Protein 1ZCA (pdb70)

Sequence (635 aa):
RLVKILLLGAGESGKSTFLKQMRIIHGREFDQKALLEFRDTIFDNILKGSRVLVDARDKLGIPWQHSENEKHGMFLMAFENKAGLPVEPATFQLYVPALSALWRDSGIREAFSRRSEFQLGESVKYFLDNLDRIGQLNYFPSKQDILLARKATKGIVEHDFVIKKIPFKMVDVGGQRSQRQKWFQCFDGITSILFMVSSSEYDQVLMEDRRTNRLVESMNIFETIVNNKLFFNVSIILFLNKMDLLVEKVKSVSIKKHFPDFKGDPHRLEDVQRYLVQCFDRKRRNRSKPLFHHFTTAIDTENIRFVFHAVKDTILQERLVKILLLGAGESGKSTFLKQMRIIHGREFDQKALLEFRDTIFDNILKGSRVLVDARDKLGIPWQHSENEKHGMFLMAFENKAGLPVEPATFQLYVPALSALWRDSGIREAFSRRSEFQLGESVKYFLDNLDRIGQLNYFPSKQDILLARKATKGIVEHDFVIKKIPFKMVDVGGQRSQRQKWFQCFDGITSILFMVSSSEYDQVLMEDRRTNRLVESMNIFETIVNNKLFFNVSIILFLNKMDLLVEKVKSVSIKKHFPDFKGDPHRLEDVQRYLVQCFDRKRRNRSKPLFHHFTTAIDTENIRFVFHAVKDTILQ

B-factor: mean 39.92, std 7.53, range [13.68, 60.06]

Organism: Mus musculus (NCBI:txid10090)

Nearest PDB structures (foldseek):
  1zca-assembly2_B  TM=1.003E+00  e=4.578E-61  Mus musculus
  5do9-assembly1_A  TM=9.524E-01  e=6.525E-34  Mus musculus
  1fqj-assembly1_A  TM=9.506E-01  e=3.974E-33  Bos taurus
  6m8h-assembly1_A  TM=9.541E-01  e=1.008E-32  Rattus norvegicus
  6ne6-assembly1_A  TM=8.828E-01  e=5.418E-27  Naegleria fowleri

Structure (mmCIF, N/CA/C/O backbone):
data_1ZCA
#
_entry.id   1ZCA
#
_cell.length_a   57.501
_cell.length_b   85.230
_cell.length_c   82.885
_cell.angle_alpha   90.00
_cell.angle_beta   106.09
_cell.angle_gamma   90.00
#
_symmetry.space_group_name_H-M   'P 1 21 1'
#
loop_
_entity.id
_entity.type
_entity.pdbx_description
1 polymer 'G alpha i/12'
2 non-polymer 'MAGNESIUM ION'
3 non-polymer 'TETRAFLUOROALUMINATE ION'
4 non-polymer "GUANOSINE-5'-DIPHOSPHATE"
5 water water
#
loop_
_atom_site.group_PDB
_atom_site.id
_atom_site.type_symbol
_atom_site.label_atom_id
_atom_site.label_alt_id
_atom_site.label_comp_id
_atom_site.label_asym_id
_atom_site.label_entity_id
_atom_site.label_seq_id
_atom_site.pdbx_PDB_ins_code
_atom_site.Cartn_x
_atom_site.Cartn_y
_atom_site.Cartn_z
_atom_site.occupancy
_atom_site.B_iso_or_equiv
_atom_site.auth_seq_id
_atom_site.auth_comp_id
_atom_site.auth_asym_id
_atom_site.auth_atom_id
_atom_site.pdbx_PDB_model_num
ATOM 1 N N . ARG A 1 34 ? 22.885 19.629 31.687 1.00 48.62 54 ARG A N 1
ATOM 2 C CA . ARG A 1 34 ? 21.636 20.437 31.549 1.00 48.44 54 ARG A CA 1
ATOM 3 C C . ARG A 1 34 ? 20.419 19.527 31.328 1.00 47.84 54 ARG A C 1
ATOM 4 O O . ARG A 1 34 ? 20.083 19.164 30.196 1.00 47.81 54 ARG A O 1
ATOM 12 N N . LEU A 1 35 ? 19.776 19.163 32.436 1.00 46.81 55 LEU A N 1
ATOM 13 C CA . LEU A 1 35 ? 18.615 18.275 32.434 1.00 45.87 55 LEU A CA 1
ATOM 14 C C . LEU A 1 35 ? 17.314 19.055 32.201 1.00 44.66 55 LEU A C 1
ATOM 15 O O . LEU A 1 35 ? 16.920 19.889 33.017 1.00 44.08 55 LEU A O 1
ATOM 20 N N . VAL A 1 36 ? 16.660 18.773 31.077 1.00 43.57 56 VAL A N 1
ATOM 21 C CA . VAL A 1 36 ? 15.420 19.445 30.703 1.00 42.97 56 VAL A CA 1
ATOM 22 C C . VAL A 1 36 ? 14.248 18.975 31.562 1.00 41.97 56 VAL A C 1
ATOM 23 O O . VAL A 1 36 ? 13.915 17.789 31.574 1.00 41.81 56 VAL A O 1
ATOM 27 N N . LYS A 1 37 ? 13.625 19.919 32.264 1.00 40.81 57 LYS A N 1
ATOM 28 C CA . LYS A 1 37 ? 12.474 19.644 33.119 1.00 39.86 57 LYS A CA 1
ATOM 29 C C . LYS A 1 37 ? 11.182 20.083 32.418 1.00 38.49 57 LYS A C 1
ATOM 30 O O . LYS A 1 37 ? 10.986 21.270 32.157 1.00 38.33 57 LYS A O 1
ATOM 36 N N . ILE A 1 38 ? 10.315 19.119 32.110 1.00 36.93 58 ILE A N 1
ATOM 37 C CA . ILE A 1 38 ? 9.037 19.382 31.448 1.00 36.29 58 ILE A CA 1
ATOM 38 C C . ILE A 1 38 ? 7.886 19.200 32.426 1.00 35.01 58 ILE A C 1
ATOM 39 O O . ILE A 1 38 ? 7.898 18.285 33.238 1.00 34.62 58 ILE A O 1
ATOM 44 N N . LEU A 1 39 ? 6.880 20.062 32.326 1.00 34.37 59 LEU A N 1
ATOM 45 C CA . LEU A 1 39 ? 5.718 20.003 33.208 1.00 34.16 59 LEU A CA 1
ATOM 46 C C . LEU A 1 39 ? 4.433 19.714 32.420 1.00 33.39 59 LEU A C 1
ATOM 47 O O . LEU A 1 39 ? 4.118 20.414 31.463 1.00 33.21 59 LEU A O 1
ATOM 52 N N . LEU A 1 40 ? 3.704 18.679 32.830 1.00 32.86 60 LEU A N 1
ATOM 53 C CA . LEU A 1 40 ? 2.468 18.272 32.159 1.00 33.13 60 LEU A CA 1
ATOM 54 C C . LEU A 1 40 ? 1.255 18.870 32.862 1.00 32.54 60 LEU A C 1
ATOM 55 O O . LEU A 1 40 ? 0.935 18.463 33.981 1.00 32.53 60 LEU A O 1
ATOM 60 N N . LEU A 1 41 ? 0.578 19.813 32.202 1.00 31.72 61 LEU A N 1
ATOM 61 C CA . LEU A 1 41 ? -0.557 20.525 32.801 1.00 31.38 61 LEU A CA 1
ATOM 62 C C . LEU A 1 41 ? -1.821 20.397 31.957 1.00 30.98 61 LEU A C 1
ATOM 63 O O . LEU A 1 41 ? -1.769 20.002 30.790 1.00 30.52 61 LEU A O 1
ATOM 68 N N . GLY A 1 42 ? -2.956 20.734 32.565 1.00 30.98 62 GLY A N 1
ATOM 69 C CA . GLY A 1 42 ? -4.256 20.650 31.899 1.00 31.30 62 GLY A CA 1
ATOM 70 C C . GLY A 1 42 ? -5.367 20.224 32.840 1.00 31.36 62 GLY A C 1
ATOM 71 O O . GLY A 1 42 ? -5.110 19.748 33.949 1.00 31.09 62 GLY A O 1
ATOM 72 N N . ALA A 1 43 ? -6.606 20.387 32.379 1.00 31.73 63 ALA A N 1
ATOM 73 C CA . ALA A 1 43 ? -7.802 20.081 33.173 1.00 31.91 63 ALA A CA 1
ATOM 74 C C . ALA A 1 43 ? -7.970 18.581 33.414 1.00 32.43 63 ALA A C 1
ATOM 75 O O . ALA A 1 43 ? -7.336 17.760 32.743 1.00 32.57 63 ALA A O 1
ATOM 77 N N . GLY A 1 44 ? -8.834 18.231 34.366 1.00 32.76 64 GLY A N 1
ATOM 78 C CA . GLY A 1 44 ? -9.066 16.833 34.729 1.00 32.95 64 GLY A CA 1
ATOM 79 C C . GLY A 1 44 ? -9.512 15.995 33.544 1.00 33.52 64 GLY A C 1
ATOM 80 O O . GLY A 1 44 ? -10.305 16.458 32.721 1.00 34.02 64 GLY A O 1
ATOM 81 N N . GLU A 1 45 ? -8.999 14.767 33.455 1.00 33.69 65 GLU A N 1
ATOM 82 C CA . GLU A 1 45 ? -9.341 13.833 32.370 1.00 33.78 65 GLU A CA 1
ATOM 83 C C . GLU A 1 45 ? -9.019 14.429 30.998 1.00 33.47 65 GLU A C 1
ATOM 84 O O . GLU A 1 45 ? -9.887 14.553 30.135 1.00 33.26 65 GLU A O 1
ATOM 90 N N . SER A 1 46 ? -7.757 14.818 30.830 1.00 33.43 66 SER A N 1
ATOM 91 C CA . SER A 1 46 ? -7.242 15.368 29.567 1.00 32.78 66 SER A CA 1
ATOM 92 C C . SER A 1 46 ? -6.153 14.491 28.926 1.00 32.26 66 SER A C 1
ATOM 93 O O . SER A 1 46 ? -5.836 14.667 27.747 1.00 32.38 66 SER A O 1
ATOM 96 N N . GLY A 1 47 ? -5.587 13.558 29.693 1.00 31.40 67 GLY A N 1
ATOM 97 C CA . GLY A 1 47 ? -4.617 12.598 29.169 1.00 30.68 67 GLY A CA 1
ATOM 98 C C . GLY A 1 47 ? -3.190 12.811 29.634 1.00 30.33 67 GLY A C 1
ATOM 99 O O . GLY A 1 47 ? -2.264 12.241 29.058 1.00 31.15 67 GLY A O 1
ATOM 100 N N . LYS A 1 48 ? -2.999 13.618 30.675 1.00 29.35 68 LYS A N 1
ATOM 101 C CA . LYS A 1 48 ? -1.659 13.868 31.225 1.00 27.81 68 LYS A CA 1
ATOM 102 C C . LYS A 1 48 ? -0.954 12.561 31.562 1.00 26.66 68 LYS A C 1
ATOM 103 O O . LYS A 1 48 ? 0.106 12.271 31.022 1.00 26.67 68 LYS A O 1
ATOM 109 N N . SER A 1 49 ? -1.559 11.770 32.441 1.00 25.84 69 SER A N 1
ATOM 110 C CA . SER A 1 49 ? -0.982 10.489 32.855 1.00 25.75 69 SER A CA 1
ATOM 111 C C . SER A 1 49 ? -0.799 9.551 31.674 1.00 25.33 69 SER A C 1
ATOM 112 O O . SER A 1 49 ? 0.200 8.845 31.587 1.00 24.73 69 SER A O 1
ATOM 115 N N . THR A 1 50 ? -1.783 9.552 30.776 1.00 25.53 70 THR A N 1
ATOM 116 C CA . THR A 1 50 ? -1.777 8.699 29.591 1.00 25.46 70 THR A CA 1
ATOM 117 C C . THR A 1 50 ? -0.546 8.995 28.754 1.00 25.15 70 THR A C 1
ATOM 118 O O . THR A 1 50 ? 0.126 8.081 28.301 1.00 25.27 70 THR A O 1
ATOM 122 N N . PHE A 1 51 ? -0.252 10.275 28.564 1.00 25.68 71 PHE A N 1
ATOM 123 C CA . PHE A 1 51 ? 0.967 10.692 27.872 1.00 26.76 71 PHE A CA 1
ATOM 124 C C . PHE A 1 51 ? 2.210 10.132 28.582 1.00 27.42 71 PHE A C 1
ATOM 125 O O . PHE A 1 51 ? 3.040 9.452 27.975 1.00 26.94 71 PHE A O 1
ATOM 133 N N . LEU A 1 52 ? 2.302 10.411 29.878 1.00 28.51 72 LEU A N 1
ATOM 134 C CA . LEU A 1 52 ? 3.414 9.966 30.717 1.00 28.79 72 LEU A CA 1
ATOM 135 C C . LEU A 1 52 ? 3.654 8.470 30.639 1.00 28.84 72 LEU A C 1
ATOM 136 O O . LEU A 1 52 ? 4.788 8.021 30.796 1.00 28.85 72 LEU A O 1
ATOM 141 N N . LYS A 1 53 ? 2.587 7.704 30.429 1.00 29.22 73 LYS A N 1
ATOM 142 C CA . LYS A 1 53 ? 2.715 6.272 30.190 1.00 30.05 73 LYS A CA 1
ATOM 143 C C . LYS A 1 53 ? 3.406 6.040 28.853 1.00 30.53 73 LYS A C 1
ATOM 144 O O . LYS A 1 53 ? 4.339 5.242 28.767 1.00 30.90 73 LYS A O 1
ATOM 150 N N . GLN A 1 54 ? 2.960 6.745 27.814 1.00 30.81 74 GLN A N 1
ATOM 151 C CA . GLN A 1 54 ? 3.539 6.571 26.482 1.00 31.32 74 GLN A CA 1
ATOM 152 C C . GLN A 1 54 ? 5.032 6.848 26.487 1.00 32.04 74 GLN A C 1
ATOM 153 O O . GLN A 1 54 ? 5.763 6.303 25.668 1.00 31.94 74 GLN A O 1
ATOM 159 N N . MET A 1 55 ? 5.477 7.690 27.416 1.00 33.37 75 MET A N 1
ATOM 160 C CA . MET A 1 55 ? 6.894 8.005 27.567 1.00 34.37 75 MET A CA 1
ATOM 161 C C . MET A 1 55 ? 7.667 6.821 28.119 1.00 35.43 75 MET A C 1
ATOM 162 O O . MET A 1 55 ? 8.786 6.552 27.685 1.00 35.81 75 MET A O 1
ATOM 167 N N . ARG A 1 56 ? 7.076 6.125 29.083 1.00 36.40 76 ARG A N 1
ATOM 168 C CA . ARG A 1 56 ? 7.725 4.980 29.710 1.00 37.21 76 ARG A CA 1
ATOM 169 C C . ARG A 1 56 ? 7.815 3.814 28.734 1.00 37.84 76 ARG A C 1
ATOM 170 O O . ARG A 1 56 ? 8.875 3.215 28.561 1.00 37.85 76 ARG A O 1
ATOM 178 N N . ILE A 1 57 ? 6.689 3.503 28.102 1.00 38.66 77 ILE A N 1
ATOM 179 C CA . ILE A 1 57 ? 6.638 2.524 27.021 1.00 39.31 77 ILE A CA 1
ATOM 180 C C . ILE A 1 57 ? 7.756 2.767 26.020 1.00 39.95 77 ILE A C 1
ATOM 181 O O . ILE A 1 57 ? 8.495 1.852 25.682 1.00 40.19 77 ILE A O 1
ATOM 186 N N . ILE A 1 58 ? 7.876 4.007 25.562 1.00 40.79 78 ILE A N 1
ATOM 187 C CA . ILE A 1 58 ? 8.806 4.353 24.495 1.00 41.52 78 ILE A CA 1
ATOM 188 C C . ILE A 1 58 ? 10.251 4.522 24.994 1.00 42.80 78 ILE A C 1
ATOM 189 O O . ILE A 1 58 ? 11.173 3.927 24.433 1.00 43.24 78 ILE A O 1
ATOM 194 N N . HIS A 1 59 ? 10.448 5.320 26.042 1.00 43.68 79 HIS A N 1
ATOM 195 C CA . HIS A 1 59 ? 11.798 5.692 26.486 1.00 44.31 79 HIS A CA 1
ATOM 196 C C . HIS A 1 59 ? 12.232 5.157 27.865 1.00 45.10 79 HIS A C 1
ATOM 197 O O . HIS A 1 59 ? 13.425 5.161 28.175 1.00 44.92 79 HIS A O 1
ATOM 204 N N . GLY A 1 60 ? 11.282 4.707 28.683 1.00 45.89 80 GLY A N 1
ATOM 205 C CA . GLY A 1 60 ? 11.580 4.200 30.029 1.00 46.63 80 GLY A CA 1
ATOM 206 C C . GLY A 1 60 ? 11.618 2.685 30.083 1.00 47.44 80 GLY A C 1
ATOM 207 O O . GLY A 1 60 ? 11.384 2.019 29.075 1.00 47.61 80 GLY A O 1
ATOM 208 N N . ARG A 1 61 ? 11.912 2.133 31.259 1.00 48.45 81 ARG A N 1
ATOM 209 C CA . ARG A 1 61 ? 11.962 0.673 31.431 1.00 49.34 81 ARG A CA 1
ATOM 210 C C . ARG A 1 61 ? 10.553 0.114 31.657 1.00 49.93 81 ARG A C 1
ATOM 211 O O . ARG A 1 61 ? 9.731 0.734 32.340 1.00 50.22 81 ARG A O 1
ATOM 219 N N . GLU A 1 62 ? 10.279 -1.058 31.087 1.00 50.16 82 GLU A N 1
ATOM 220 C CA . GLU A 1 62 ? 8.924 -1.616 31.102 1.00 50.35 82 GLU A CA 1
ATOM 221 C C . GLU A 1 62 ? 8.514 -2.127 32.483 1.00 50.31 82 GLU A C 1
ATOM 222 O O . GLU A 1 62 ? 9.356 -2.326 33.360 1.00 50.22 82 GLU A O 1
ATOM 228 N N . PHE A 1 63 ? 7.208 -2.335 32.648 1.00 50.14 83 PHE A N 1
ATOM 229 C CA . PHE A 1 63 ? 6.582 -2.420 33.965 1.00 50.01 83 PHE A CA 1
ATOM 230 C C . PHE A 1 63 ? 6.756 -3.804 34.577 1.00 49.76 83 PHE A C 1
ATOM 231 O O . PHE A 1 63 ? 6.408 -4.808 33.953 1.00 49.31 83 PHE A O 1
ATOM 239 N N . ASP A 1 64 ? 7.284 -3.856 35.799 1.00 49.95 84 ASP A N 1
ATOM 240 C CA . ASP A 1 64 ? 7.440 -5.125 36.504 1.00 49.62 84 ASP A CA 1
ATOM 241 C C . ASP A 1 64 ? 6.098 -5.523 37.087 1.00 49.24 84 ASP A C 1
ATOM 242 O O . ASP A 1 64 ? 5.259 -4.657 37.343 1.00 49.53 84 ASP A O 1
ATOM 247 N N . GLN A 1 65 ? 5.907 -6.826 37.302 1.00 48.44 85 GLN A N 1
ATOM 248 C CA . GLN A 1 65 ? 4.620 -7.375 37.745 1.00 47.99 85 GLN A CA 1
ATOM 249 C C . GLN A 1 65 ? 3.884 -6.503 38.768 1.00 47.40 85 GLN A C 1
ATOM 250 O O . GLN A 1 65 ? 2.665 -6.345 38.673 1.00 47.32 85 GLN A O 1
ATOM 256 N N . LYS A 1 66 ? 4.614 -5.929 39.726 1.00 46.67 86 LYS A N 1
ATOM 257 C CA . LYS A 1 66 ? 4.000 -5.042 40.721 1.00 46.08 86 LYS A CA 1
ATOM 258 C C . LYS A 1 66 ? 3.095 -3.981 40.073 1.00 45.14 86 LYS A C 1
ATOM 259 O O . LYS A 1 66 ? 1.925 -3.860 40.427 1.00 44.69 86 LYS A O 1
ATOM 265 N N . ALA A 1 67 ? 3.646 -3.218 39.134 1.00 44.59 87 ALA A N 1
ATOM 266 C CA . ALA A 1 67 ? 2.877 -2.201 38.413 1.00 44.23 87 ALA A CA 1
ATOM 267 C C . ALA A 1 67 ? 1.809 -2.831 37.520 1.00 43.83 87 ALA A C 1
ATOM 268 O O . ALA A 1 67 ? 0.671 -2.359 37.466 1.00 43.84 87 ALA A O 1
ATOM 270 N N . LEU A 1 68 ? 2.181 -3.900 36.820 1.00 43.25 88 LEU A N 1
ATOM 271 C CA . LEU A 1 68 ? 1.260 -4.591 35.913 1.00 42.80 88 LEU A CA 1
ATOM 272 C C . LEU A 1 68 ? -0.037 -5.010 36.602 1.00 42.29 88 LEU A C 1
ATOM 273 O O . LEU A 1 68 ? -1.127 -4.794 36.069 1.00 42.12 88 LEU A O 1
ATOM 278 N N . LEU A 1 69 ? 0.093 -5.606 37.785 1.00 41.56 89 LEU A N 1
ATOM 279 C CA . LEU A 1 69 ? -1.063 -6.038 38.568 1.00 40.96 89 LEU A CA 1
ATOM 280 C C . LEU A 1 69 ? -1.883 -4.839 39.026 1.00 40.28 89 LEU A C 1
ATOM 281 O O . LEU A 1 69 ? -3.112 -4.894 39.056 1.00 40.05 89 LEU A O 1
ATOM 286 N N . GLU A 1 70 ? -1.200 -3.753 39.368 1.00 39.70 90 GLU A N 1
ATOM 287 C CA . GLU A 1 70 ? -1.875 -2.526 39.745 1.00 39.65 90 GLU A CA 1
ATOM 288 C C . GLU A 1 70 ? -2.729 -2.023 38.591 1.00 38.87 90 GLU A C 1
ATOM 289 O O . GLU A 1 70 ? -3.878 -1.630 38.792 1.00 39.08 90 GLU A O 1
ATOM 295 N N . PHE A 1 71 ? -2.183 -2.063 37.378 1.00 37.98 91 PHE A N 1
ATOM 296 C CA . PHE A 1 71 ? -2.950 -1.647 36.201 1.00 37.13 91 PHE A CA 1
ATOM 297 C C . PHE A 1 71 ? -4.190 -2.500 36.011 1.00 35.99 91 PHE A C 1
ATOM 298 O O . PHE A 1 71 ? -5.218 -1.996 35.571 1.00 35.64 91 PHE A O 1
ATOM 306 N N . ARG A 1 72 ? -4.091 -3.784 36.345 1.00 35.22 92 ARG A N 1
ATOM 307 C CA . ARG A 1 72 ? -5.213 -4.706 36.179 1.00 34.81 92 ARG A CA 1
ATOM 308 C C . ARG A 1 72 ? -6.344 -4.409 37.158 1.00 33.58 92 ARG A C 1
ATOM 309 O O . ARG A 1 72 ? -7.517 -4.408 36.775 1.00 32.50 92 ARG A O 1
ATOM 317 N N . ASP A 1 73 ? -5.975 -4.171 38.417 1.00 32.98 93 ASP A N 1
ATOM 318 C CA . ASP A 1 73 ? -6.925 -3.770 39.452 1.00 32.67 93 ASP A CA 1
ATOM 319 C C . ASP A 1 73 ? -7.719 -2.580 38.938 1.00 31.76 93 ASP A C 1
ATOM 320 O O . ASP A 1 73 ? -8.955 -2.565 38.969 1.00 31.31 93 ASP A O 1
ATOM 325 N N . THR A 1 74 ? -6.979 -1.592 38.450 1.00 30.94 94 THR A N 1
ATOM 326 C CA . THR A 1 74 ? -7.554 -0.417 37.830 1.00 30.47 94 THR A CA 1
ATOM 327 C C . THR A 1 74 ? -8.496 -0.797 36.693 1.00 29.93 94 THR A C 1
ATOM 328 O O . THR A 1 74 ? -9.628 -0.332 36.651 1.00 30.13 94 THR A O 1
ATOM 332 N N . ILE A 1 75 ? -8.038 -1.650 35.782 1.00 29.17 95 ILE A N 1
ATOM 333 C CA . ILE A 1 75 ? -8.861 -2.033 34.641 1.00 28.81 95 ILE A CA 1
ATOM 334 C C . ILE A 1 75 ? -10.134 -2.701 35.111 1.00 28.05 95 ILE A C 1
ATOM 335 O O . ILE A 1 75 ? -11.221 -2.332 34.684 1.00 27.21 95 ILE A O 1
ATOM 340 N N . PHE A 1 76 ? -9.997 -3.693 35.983 1.00 28.22 96 PHE A N 1
ATOM 341 C CA . PHE A 1 76 ? -11.166 -4.349 36.537 1.00 28.68 96 PHE A CA 1
ATOM 342 C C . PHE A 1 76 ? -12.078 -3.289 37.129 1.00 29.35 96 PHE A C 1
ATOM 343 O O . PHE A 1 76 ? -13.232 -3.159 36.725 1.00 30.03 96 PHE A O 1
ATOM 351 N N . ASP A 1 77 ? -11.549 -2.503 38.058 1.00 29.81 97 ASP A N 1
ATOM 352 C CA . ASP A 1 77 ? -12.330 -1.439 38.680 1.00 29.89 97 ASP A CA 1
ATOM 353 C C . ASP A 1 77 ? -13.003 -0.548 37.645 1.00 30.11 97 ASP A C 1
ATOM 354 O O . ASP A 1 77 ? -14.205 -0.305 37.729 1.00 30.46 97 ASP A O 1
ATOM 359 N N . ASN A 1 78 ? -12.219 -0.049 36.690 1.00 30.25 98 ASN A N 1
ATOM 360 C CA . ASN A 1 78 ? -12.743 0.781 35.593 1.00 30.23 98 ASN A CA 1
ATOM 361 C C . ASN A 1 78 ? -14.004 0.168 34.985 1.00 30.07 98 ASN A C 1
ATOM 362 O O . ASN A 1 78 ? -14.975 0.881 34.709 1.00 30.24 98 ASN A O 1
ATOM 367 N N . ILE A 1 79 ? -13.977 -1.151 34.787 1.00 29.42 99 ILE A N 1
ATOM 368 C CA . ILE A 1 79 ? -15.074 -1.854 34.143 1.00 29.44 99 ILE A CA 1
ATOM 369 C C . ILE A 1 79 ? -16.286 -1.958 35.063 1.00 29.49 99 ILE A C 1
ATOM 370 O O . ILE A 1 79 ? -17.419 -1.832 34.612 1.00 29.43 99 ILE A O 1
ATOM 375 N N . LEU A 1 80 ? -16.046 -2.188 36.349 1.00 29.67 100 LEU A N 1
ATOM 376 C CA . LEU A 1 80 ? -17.132 -2.385 37.302 1.00 29.79 100 LEU A CA 1
ATOM 377 C C . LEU A 1 80 ? -17.846 -1.086 37.674 1.00 30.44 100 LEU A C 1
ATOM 378 O O . LEU A 1 80 ? -19.069 -1.078 37.831 1.00 31.17 100 LEU A O 1
ATOM 383 N N . LYS A 1 81 ? -17.093 0.001 37.829 1.00 30.50 101 LYS A N 1
ATOM 384 C CA . LYS A 1 81 ? -17.682 1.288 38.205 1.00 30.56 101 LYS A CA 1
ATOM 385 C C . LYS A 1 81 ? -18.435 1.928 37.041 1.00 31.02 101 LYS A C 1
ATOM 386 O O . LYS A 1 81 ? -19.491 2.532 37.241 1.00 30.88 101 LYS A O 1
ATOM 392 N N . GLY A 1 82 ? -17.883 1.799 35.833 1.00 31.47 102 GLY A N 1
ATOM 393 C CA . GLY A 1 82 ? -18.502 2.343 34.628 1.00 31.70 102 GLY A CA 1
ATOM 394 C C . GLY A 1 82 ? -19.858 1.721 34.353 1.00 32.05 102 GLY A C 1
ATOM 395 O O . GLY A 1 82 ? -20.820 2.419 34.030 1.00 31.91 102 GLY A O 1
ATOM 396 N N . SER A 1 83 ? -19.929 0.401 34.497 1.00 32.55 103 SER A N 1
ATOM 397 C CA . SER A 1 83 ? -21.168 -0.345 34.277 1.00 33.12 103 SER A CA 1
ATOM 398 C C . SER A 1 83 ? -22.222 0.074 35.286 1.00 33.72 103 SER A C 1
ATOM 399 O O . SER A 1 83 ? -23.350 0.410 34.920 1.00 33.50 103 SER A O 1
ATOM 402 N N . ARG A 1 84 ? -21.839 0.060 36.560 1.00 34.62 104 ARG A N 1
ATOM 403 C CA . ARG A 1 84 ? -22.701 0.558 37.626 1.00 34.68 104 ARG A CA 1
ATOM 404 C C . ARG A 1 84 ? -23.371 1.853 37.172 1.00 34.95 104 ARG A C 1
ATOM 405 O O . ARG A 1 84 ? -24.585 2.020 37.299 1.00 34.79 104 ARG A O 1
ATOM 413 N N . VAL A 1 85 ? -22.574 2.749 36.602 1.00 35.15 105 VAL A N 1
ATOM 414 C CA . VAL A 1 85 ? -23.079 4.039 36.159 1.00 35.24 105 VAL A CA 1
ATOM 415 C C . VAL A 1 85 ? -23.988 3.891 34.939 1.00 35.23 105 VAL A C 1
ATOM 416 O O . VAL A 1 85 ? -25.020 4.553 34.860 1.00 35.34 105 VAL A O 1
ATOM 420 N N . LEU A 1 86 ? -23.610 3.030 33.998 1.00 35.42 106 LEU A N 1
ATOM 421 C CA . LEU A 1 86 ? -24.437 2.778 32.808 1.00 36.05 106 LEU A CA 1
ATOM 422 C C . LEU A 1 86 ? -25.785 2.156 33.167 1.00 36.49 106 LEU A C 1
ATOM 423 O O . LEU A 1 86 ? -26.819 2.522 32.610 1.00 35.89 106 LEU A O 1
ATOM 428 N N . VAL A 1 87 ? -25.754 1.218 34.109 1.00 37.61 107 VAL A N 1
ATOM 429 C CA . VAL A 1 87 ? -26.953 0.542 34.596 1.00 38.13 107 VAL A CA 1
ATOM 430 C C . VAL A 1 87 ? -27.879 1.506 35.332 1.00 39.01 107 VAL A C 1
ATOM 431 O O . VAL A 1 87 ? -29.101 1.345 35.298 1.00 39.51 107 VAL A O 1
ATOM 435 N N . ASP A 1 88 ? -27.292 2.486 36.015 1.00 39.68 108 ASP A N 1
ATOM 436 C CA . ASP A 1 88 ? -28.062 3.520 36.694 1.00 40.08 108 ASP A CA 1
ATOM 437 C C . ASP A 1 88 ? -28.460 4.619 35.725 1.00 40.43 108 ASP A C 1
ATOM 438 O O . ASP A 1 88 ? -29.453 5.310 35.940 1.00 40.08 108 ASP A O 1
ATOM 443 N N . ALA A 1 89 ? -27.673 4.791 34.668 1.00 41.20 109 ALA A N 1
ATOM 444 C CA . ALA A 1 89 ? -27.950 5.814 33.676 1.00 42.11 109 ALA A CA 1
ATOM 445 C C . ALA A 1 89 ? -29.285 5.562 32.980 1.00 42.67 109 ALA A C 1
ATOM 446 O O . ALA A 1 89 ? 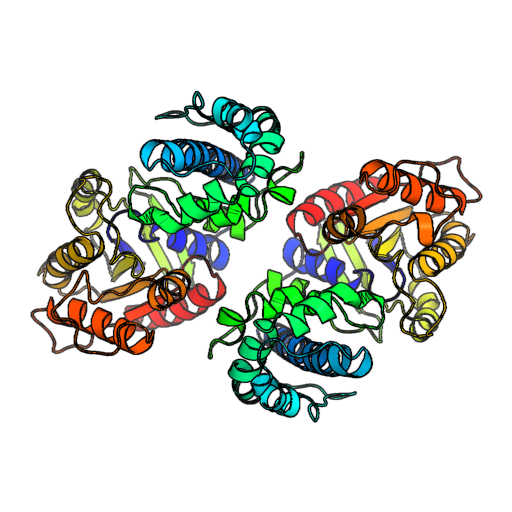-30.196 6.382 33.076 1.00 42.58 109 ALA A O 1
ATOM 448 N N . ARG A 1 90 ? -29.408 4.420 32.307 1.00 43.58 110 ARG A N 1
ATOM 449 C CA . ARG A 1 90 ? -30.643 4.090 31.580 1.00 44.60 110 ARG A CA 1
ATOM 450 C C . ARG A 1 90 ? -31.880 4.039 32.480 1.00 44.98 110 ARG A C 1
ATOM 451 O O . ARG A 1 90 ? -33.006 4.118 31.993 1.00 44.86 110 ARG A O 1
ATOM 459 N N . ASP A 1 91 ? -31.663 3.896 33.785 1.00 45.78 111 ASP A N 1
ATOM 460 C CA . ASP A 1 91 ? -32.741 3.974 34.762 1.00 46.14 111 ASP A CA 1
ATOM 461 C C . ASP A 1 91 ? -33.128 5.428 35.036 1.00 46.51 111 ASP A C 1
ATOM 462 O O . ASP A 1 91 ? -34.299 5.799 34.916 1.00 46.73 111 ASP A O 1
ATOM 467 N N . LYS A 1 92 ? -32.140 6.245 35.396 1.00 46.74 112 LYS A N 1
ATOM 468 C CA . LYS A 1 92 ? -32.368 7.663 35.703 1.00 46.96 112 LYS A CA 1
ATOM 469 C C . LYS A 1 92 ? -32.712 8.501 34.466 1.00 47.18 112 LYS A C 1
ATOM 470 O O . LYS A 1 92 ? -33.100 9.664 34.601 1.00 47.15 112 LYS A O 1
ATOM 476 N N . LEU A 1 93 ? -32.539 7.924 33.275 1.00 47.32 113 LEU A N 1
ATOM 477 C CA . LEU A 1 93 ? -32.989 8.540 32.021 1.00 47.31 113 LEU A CA 1
ATOM 478 C C . LEU A 1 93 ? -34.257 7.872 31.474 1.00 47.37 113 LEU A C 1
ATOM 479 O O . LEU A 1 93 ? -34.793 8.283 30.443 1.00 47.07 113 LEU A O 1
ATOM 484 N N . GLY A 1 94 ? -34.727 6.835 32.162 1.00 47.58 114 GLY A N 1
ATOM 485 C CA . GLY A 1 94 ? -35.971 6.170 31.802 1.00 47.46 114 GLY A CA 1
ATOM 486 C C . GLY A 1 94 ? -35.874 5.187 30.649 1.00 47.57 114 GLY A C 1
ATOM 487 O O . GLY A 1 94 ? -36.861 4.517 30.342 1.00 48.12 114 GLY A O 1
ATOM 488 N N . ILE A 1 95 ? -34.699 5.075 30.022 1.00 47.34 115 ILE A N 1
ATOM 489 C CA . ILE A 1 95 ? -34.521 4.216 28.840 1.00 47.25 115 ILE A CA 1
ATOM 490 C C . ILE A 1 95 ? -34.904 2.765 29.168 1.00 47.30 115 ILE A C 1
ATOM 491 O O . ILE A 1 95 ? -34.446 2.219 30.175 1.00 47.49 115 ILE A O 1
ATOM 496 N N . PRO A 1 96 ? -35.745 2.139 28.323 1.00 47.04 116 PRO A N 1
ATOM 497 C CA . PRO A 1 96 ? -36.182 0.771 28.598 1.00 46.80 116 PRO A CA 1
ATOM 498 C C . PRO A 1 96 ? -35.097 -0.251 28.281 1.00 46.14 116 PRO A C 1
ATOM 499 O O . PRO A 1 96 ? -34.147 0.066 27.567 1.00 45.79 116 PRO A O 1
ATOM 503 N N . TRP A 1 97 ? -35.245 -1.462 28.811 1.00 45.76 117 TRP A N 1
ATOM 504 C CA . TRP A 1 97 ? -34.335 -2.553 28.489 1.00 46.23 117 TRP A CA 1
ATOM 505 C C . TRP A 1 97 ? -34.671 -3.112 27.115 1.00 46.47 117 TRP A C 1
ATOM 506 O O . TRP A 1 97 ? -35.817 -3.036 26.677 1.00 46.79 117 TRP A O 1
ATOM 517 N N . GLN A 1 98 ? -33.678 -3.672 26.433 1.00 46.81 118 GLN A N 1
ATOM 518 C CA . GLN A 1 98 ? -33.944 -4.440 25.222 1.00 47.12 118 GLN A CA 1
ATOM 519 C C . GLN A 1 98 ? -34.617 -5.736 25.650 1.00 47.56 118 GLN A C 1
ATOM 520 O O . GLN A 1 98 ? -35.762 -6.001 25.279 1.00 48.26 118 GLN A O 1
ATOM 526 N N . HIS A 1 99 ? -33.899 -6.530 26.442 1.00 47.32 119 HIS A N 1
ATOM 527 C CA . HIS A 1 99 ? -34.448 -7.730 27.054 1.00 47.11 119 HIS A CA 1
ATOM 528 C C . HIS A 1 99 ? -34.583 -7.437 28.538 1.00 46.88 119 HIS A C 1
ATOM 529 O O . HIS A 1 99 ? -33.587 -7.236 29.225 1.00 46.76 119 HIS A O 1
ATOM 536 N N . SER A 1 100 ? -35.819 -7.399 29.028 1.00 46.91 120 SER A N 1
ATOM 537 C CA . SER A 1 100 ? -36.096 -6.986 30.410 1.00 46.83 120 SER A CA 1
ATOM 538 C C . SER A 1 100 ? -35.591 -7.964 31.473 1.00 46.41 120 SER A C 1
ATOM 539 O O . SER A 1 100 ? -35.603 -7.645 32.659 1.00 45.71 120 SER A O 1
ATOM 542 N N . GLU A 1 101 ? -35.163 -9.152 31.046 1.00 46.81 121 GLU A N 1
ATOM 543 C CA . GLU A 1 101 ? -34.449 -10.097 31.919 1.00 47.08 121 GLU A CA 1
ATOM 544 C C . GLU A 1 101 ? -33.200 -9.453 32.524 1.00 47.04 121 GLU A C 1
ATOM 545 O O . GLU A 1 101 ? -32.844 -9.721 33.674 1.00 47.14 121 GLU A O 1
ATOM 551 N N . ASN A 1 102 ? -32.537 -8.611 31.730 1.00 46.70 122 ASN A N 1
ATOM 552 C CA . ASN A 1 102 ? -31.298 -7.948 32.138 1.00 46.21 122 ASN A CA 1
ATOM 553 C C . ASN A 1 102 ? -31.386 -7.145 33.445 1.00 46.06 122 ASN A C 1
ATOM 554 O O . ASN A 1 102 ? -30.353 -6.858 34.056 1.00 46.22 122 ASN A O 1
ATOM 559 N N . GLU A 1 103 ? -32.599 -6.780 33.865 1.00 45.66 123 GLU A N 1
ATOM 560 C CA . GLU A 1 103 ? -32.815 -6.187 35.188 1.00 45.70 123 GLU A CA 1
ATOM 561 C C . GLU A 1 103 ? -31.919 -6.850 36.214 1.00 45.71 123 GLU A C 1
ATOM 562 O O . GLU A 1 103 ? -31.174 -6.184 36.936 1.00 45.56 123 GLU A O 1
ATOM 568 N N . LYS A 1 104 ? -31.998 -8.176 36.244 1.00 45.76 124 LYS A N 1
ATOM 569 C CA . LYS A 1 104 ? -31.356 -8.986 37.271 1.00 45.55 124 LYS A CA 1
ATOM 570 C C . LYS A 1 104 ? -29.832 -8.959 37.147 1.00 44.77 124 LYS A C 1
ATOM 571 O O . LYS A 1 104 ? -29.124 -9.082 38.144 1.00 44.68 124 LYS A O 1
ATOM 577 N N . HIS A 1 105 ? -29.330 -8.790 35.930 1.00 44.08 125 HIS A N 1
ATOM 578 C CA . HIS A 1 105 ? -27.908 -8.549 35.738 1.00 43.82 125 HIS A CA 1
ATOM 579 C C . HIS A 1 105 ? -27.555 -7.181 36.288 1.00 43.54 125 HIS A C 1
ATOM 580 O O . HIS A 1 105 ? -26.569 -7.037 37.003 1.00 43.58 125 HIS A O 1
ATOM 587 N N . GLY A 1 106 ? -28.371 -6.183 35.959 1.00 43.33 126 GLY A N 1
ATOM 588 C CA . GLY A 1 106 ? -28.201 -4.837 36.494 1.00 43.29 126 GLY A CA 1
ATOM 589 C C . GLY A 1 106 ? -28.097 -4.833 38.007 1.00 43.09 126 GLY A C 1
ATOM 590 O O . GLY A 1 106 ? -27.236 -4.172 38.576 1.00 42.89 126 GLY A O 1
ATOM 591 N N . MET A 1 107 ? -28.971 -5.593 38.657 1.00 43.41 127 MET A N 1
ATOM 592 C CA . MET A 1 107 ? -28.963 -5.727 40.115 1.00 43.62 127 MET A CA 1
ATOM 593 C C . MET A 1 107 ? -27.602 -6.126 40.647 1.00 43.61 127 MET A C 1
ATOM 594 O O . MET A 1 107 ? -27.171 -5.646 41.694 1.00 43.86 127 MET A O 1
ATOM 599 N N . PHE A 1 108 ? -26.935 -7.017 39.920 1.00 43.75 128 PHE A N 1
ATOM 600 C CA . PHE A 1 108 ? -25.673 -7.608 40.366 1.00 43.95 128 PHE A CA 1
ATOM 601 C C . PHE A 1 108 ? -24.533 -6.594 40.516 1.00 43.68 128 PHE A C 1
ATOM 602 O O . PHE A 1 108 ? -23.590 -6.828 41.269 1.00 43.12 128 PHE A O 1
ATOM 610 N N . LEU A 1 109 ? -24.634 -5.477 39.799 1.00 44.15 129 LEU A N 1
ATOM 611 C CA . LEU A 1 109 ? -23.631 -4.415 39.834 1.00 44.91 129 LEU A CA 1
ATOM 612 C C . LEU A 1 109 ? -23.949 -3.305 40.818 1.00 45.34 129 LEU A C 1
ATOM 613 O O . LEU A 1 109 ? -23.036 -2.739 41.417 1.00 45.11 129 LEU A O 1
ATOM 618 N N . MET A 1 110 ? -25.235 -2.984 40.960 1.00 46.17 130 MET A N 1
ATOM 619 C CA . MET A 1 110 ? -25.684 -1.841 41.765 1.00 46.76 130 MET A CA 1
ATOM 620 C C . MET A 1 110 ? -24.841 -1.644 43.017 1.00 47.05 130 MET A C 1
ATOM 621 O O . MET A 1 110 ? -24.204 -0.605 43.199 1.00 46.73 130 MET A O 1
ATOM 626 N N . ALA A 1 111 ? -24.821 -2.675 43.854 1.00 47.50 131 ALA A N 1
ATOM 627 C CA . ALA A 1 111 ? -24.175 -2.618 45.161 1.00 47.62 131 ALA A CA 1
ATOM 628 C C . ALA A 1 111 ? -22.664 -2.835 45.110 1.00 47.83 131 ALA A C 1
ATOM 629 O O . ALA A 1 111 ? -22.064 -3.162 46.132 1.00 47.68 131 ALA A O 1
ATOM 631 N N . PHE A 1 112 ? -22.046 -2.676 43.940 1.00 48.37 132 PHE A N 1
ATOM 632 C CA . PHE A 1 112 ? -20.591 -2.696 43.861 1.00 48.67 132 PHE A CA 1
ATOM 633 C C . PHE A 1 112 ? -20.059 -1.338 44.293 1.00 49.07 132 PHE A C 1
ATOM 634 O O . PHE A 1 112 ? -20.634 -0.303 43.946 1.00 49.09 132 PHE A O 1
ATOM 642 N N . GLU A 1 113 ? -18.958 -1.346 45.042 1.00 49.48 133 GLU A N 1
ATOM 643 C CA . GLU A 1 113 ? -18.344 -0.103 45.495 1.00 49.85 133 GLU A CA 1
ATOM 644 C C . GLU A 1 113 ? -16.879 -0.294 45.872 1.00 49.86 133 GLU A C 1
ATOM 645 O O . GLU A 1 113 ? -16.518 -1.274 46.525 1.00 50.05 133 GLU A O 1
ATOM 651 N N . ASN A 1 114 ? -16.047 0.652 45.443 1.00 49.66 134 ASN A N 1
ATOM 652 C CA . ASN A 1 114 ? -14.629 0.682 45.795 1.00 49.70 134 ASN A CA 1
ATOM 653 C C . ASN A 1 114 ? -14.173 2.134 45.997 1.00 49.82 134 ASN A C 1
ATOM 654 O O . ASN A 1 114 ? -13.026 2.486 45.700 1.00 49.84 134 ASN A O 1
ATOM 659 N N . LYS A 1 115 ? -15.080 2.967 46.513 1.00 49.86 135 LYS A N 1
ATOM 660 C CA . LYS A 1 115 ? -14.803 4.385 46.739 1.00 49.86 135 LYS A CA 1
ATOM 661 C C . LYS A 1 115 ? -13.745 4.524 47.829 1.00 49.91 135 LYS A C 1
ATOM 662 O O . LYS A 1 115 ? -13.953 4.083 48.957 1.00 50.30 135 LYS A O 1
ATOM 668 N N . ALA A 1 116 ? -12.603 5.112 47.471 1.00 49.88 136 ALA A N 1
ATOM 669 C CA . ALA A 1 116 ? -11.430 5.203 48.352 1.00 49.49 136 ALA A CA 1
ATOM 670 C C . ALA A 1 116 ? -10.846 3.825 48.692 1.00 49.19 136 ALA A C 1
ATOM 671 O O . ALA A 1 116 ? -10.103 3.689 49.659 1.00 49.42 136 ALA A O 1
ATOM 673 N N . GLY A 1 117 ? -11.173 2.816 47.888 1.00 48.79 137 GLY A N 1
ATOM 674 C CA . GLY A 1 117 ? -10.682 1.457 48.101 1.00 48.57 137 GLY A CA 1
ATOM 675 C C . GLY A 1 117 ? -9.722 1.112 46.984 1.00 48.41 137 GLY A C 1
ATOM 676 O O . GLY A 1 117 ? -9.468 1.952 46.117 1.00 48.45 137 GLY A O 1
ATOM 677 N N . LEU A 1 118 ? -9.188 -0.111 46.988 1.00 47.92 138 LEU A N 1
ATOM 678 C CA . LEU A 1 118 ? -8.176 -0.472 45.994 1.00 47.29 138 LEU A CA 1
ATOM 679 C C . LEU A 1 118 ? -8.275 -1.911 45.432 1.00 46.58 138 LEU A C 1
ATOM 680 O O . LEU A 1 118 ? -9.047 -2.124 44.500 1.00 46.39 138 LEU A O 1
ATOM 685 N N . PRO A 1 119 ? -7.547 -2.902 45.994 1.00 45.86 139 PRO A N 1
ATOM 686 C CA . PRO A 1 119 ? -7.357 -4.128 45.201 1.00 45.19 139 PRO A CA 1
ATOM 687 C C . PRO A 1 119 ? -8.658 -4.834 44.829 1.00 44.63 139 PRO A C 1
ATOM 688 O O . PRO A 1 119 ? -9.471 -5.118 45.706 1.00 44.94 139 PRO A O 1
ATOM 692 N N . VAL A 1 120 ? -8.845 -5.093 43.535 1.00 43.89 140 VAL A N 1
ATOM 693 C CA . VAL A 1 120 ? -9.980 -5.868 43.030 1.00 43.34 140 VAL A CA 1
ATOM 694 C C . VAL A 1 120 ? -9.441 -7.088 42.293 1.00 42.76 140 VAL A C 1
ATOM 695 O O . VAL A 1 120 ? -8.837 -6.967 41.230 1.00 42.62 140 VAL A O 1
ATOM 699 N N . GLU A 1 121 ? -9.684 -8.265 42.856 1.00 42.19 141 GLU A N 1
ATOM 700 C CA . GLU A 1 121 ? -8.984 -9.478 42.444 1.00 41.74 141 GLU A CA 1
ATOM 701 C C . GLU A 1 121 ? -9.695 -10.201 41.298 1.00 40.74 141 GLU A C 1
ATOM 702 O O . GLU A 1 121 ? -10.883 -9.972 41.070 1.00 40.40 141 GLU A O 1
ATOM 708 N N . PRO A 1 122 ? -8.964 -11.076 40.570 1.00 39.82 142 PRO A N 1
ATOM 709 C CA . PRO A 1 122 ? -9.541 -11.741 39.399 1.00 39.36 142 PRO A CA 1
ATOM 710 C C . PRO A 1 122 ? -10.772 -12.581 39.720 1.00 38.77 142 PRO A C 1
ATOM 711 O O . PRO A 1 122 ? -11.712 -12.613 38.925 1.00 38.91 142 PRO A O 1
ATOM 715 N N . ALA A 1 123 ? -10.766 -13.252 40.868 1.00 38.10 143 ALA A N 1
ATOM 716 C CA . ALA A 1 123 ? -11.942 -13.990 41.331 1.00 37.87 143 ALA A CA 1
ATOM 717 C C . ALA A 1 123 ? -13.165 -13.063 41.410 1.00 37.48 143 ALA A C 1
ATOM 718 O O . ALA A 1 123 ? -14.214 -13.357 40.836 1.00 37.17 143 ALA A O 1
ATOM 720 N N . THR A 1 124 ? -13.007 -11.937 42.106 1.00 37.07 144 THR A N 1
ATOM 721 C CA . THR A 1 124 ? -14.069 -10.940 42.250 1.00 36.37 144 THR A CA 1
ATOM 722 C C . THR A 1 124 ? -14.689 -10.623 40.893 1.00 35.87 144 THR A C 1
ATOM 723 O O . THR A 1 124 ? -15.902 -10.690 40.722 1.00 36.25 144 THR A O 1
ATOM 727 N N . PHE A 1 125 ? -13.835 -10.303 39.928 1.00 34.75 145 PHE A N 1
ATOM 728 C CA . PHE A 1 125 ? -14.271 -9.790 38.638 1.00 34.33 145 PHE A CA 1
ATOM 729 C C . PHE A 1 125 ? -14.989 -10.836 37.805 1.00 33.66 145 PHE A C 1
ATOM 730 O O . PHE A 1 125 ? -15.985 -10.540 37.152 1.00 33.33 145 PHE A O 1
ATOM 738 N N . GLN A 1 126 ? -14.475 -12.058 37.825 1.00 33.40 146 GLN A N 1
ATOM 739 C CA . GLN A 1 126 ? -15.009 -13.119 36.982 1.00 33.29 146 GLN A CA 1
ATOM 740 C C . GLN A 1 126 ? -16.469 -13.414 37.309 1.00 32.74 146 GLN A C 1
ATOM 741 O O . GLN A 1 126 ? -17.237 -13.809 36.435 1.00 32.72 146 GLN A O 1
ATOM 747 N N . LEU A 1 127 ? -16.856 -13.198 38.562 1.00 32.26 147 LEU A N 1
ATOM 748 C CA . LEU A 1 127 ? -18.254 -13.294 38.952 1.00 31.98 147 LEU A CA 1
ATOM 749 C C . LEU A 1 127 ? -19.121 -12.342 38.151 1.00 31.51 147 LEU A C 1
ATOM 750 O O . LEU A 1 127 ? -20.244 -12.679 37.804 1.00 31.61 147 LEU A O 1
ATOM 755 N N . TYR A 1 128 ? -18.597 -11.152 37.875 1.00 31.36 148 TYR A N 1
ATOM 756 C CA . TYR A 1 128 ? -19.331 -10.131 37.127 1.00 31.33 148 TYR A CA 1
ATOM 757 C C . TYR A 1 128 ? -19.258 -10.285 35.594 1.00 31.00 148 TYR A C 1
ATOM 758 O O . TYR A 1 128 ? -20.013 -9.629 34.884 1.00 31.30 148 TYR A O 1
ATOM 767 N N . VAL A 1 129 ? -18.378 -11.139 35.077 1.00 30.38 149 VAL A N 1
ATOM 768 C CA . VAL A 1 129 ? -18.195 -11.231 33.623 1.00 30.36 149 VAL A CA 1
ATOM 769 C C . VAL A 1 129 ? -19.489 -11.610 32.895 1.00 29.95 149 VAL A C 1
ATOM 770 O O . VAL A 1 129 ? -19.836 -10.984 31.892 1.00 29.54 149 VAL A O 1
ATOM 774 N N . PRO A 1 130 ? -20.212 -12.627 33.396 1.00 30.08 150 PRO A N 1
ATOM 775 C CA . PRO A 1 130 ? -21.471 -13.003 32.752 1.00 30.30 150 PRO A CA 1
ATOM 776 C C . PRO A 1 130 ? -22.502 -11.872 32.746 1.00 30.47 150 PRO A C 1
ATOM 777 O O . PRO A 1 130 ? -23.249 -11.725 31.776 1.00 30.70 150 PRO A O 1
ATOM 781 N N . ALA A 1 131 ? -22.541 -11.095 33.826 1.00 30.18 151 ALA A N 1
ATOM 782 C CA . ALA A 1 131 ? -23.441 -9.948 33.919 1.00 30.11 151 ALA A CA 1
ATOM 783 C C . ALA A 1 131 ? -23.040 -8.853 32.931 1.00 30.15 151 ALA A C 1
ATOM 784 O O . ALA A 1 131 ? -23.872 -8.338 32.183 1.00 30.16 151 ALA A O 1
ATOM 786 N N . LEU A 1 132 ? -21.753 -8.524 32.925 1.00 30.16 152 LEU A N 1
ATOM 787 C CA . LEU A 1 132 ? -21.225 -7.444 32.103 1.00 29.94 152 LEU A CA 1
ATOM 788 C C . LEU A 1 132 ? -21.496 -7.693 30.619 1.00 30.18 152 LEU A C 1
ATOM 789 O O . LEU A 1 132 ? -22.016 -6.822 29.926 1.00 30.28 152 LEU A O 1
ATOM 794 N N . SER A 1 133 ? -21.170 -8.889 30.144 1.00 30.43 153 SER A N 1
ATOM 795 C CA . SER A 1 133 ? -21.371 -9.225 28.743 1.00 30.62 153 SER A CA 1
ATOM 796 C C . SER A 1 133 ? -22.840 -9.135 28.342 1.00 31.16 153 SER A C 1
ATOM 797 O O . SER A 1 133 ? -23.158 -8.643 27.262 1.00 32.04 153 SER A O 1
ATOM 800 N N . ALA A 1 134 ? -23.729 -9.608 29.209 1.00 30.99 154 ALA A N 1
ATOM 801 C CA . ALA A 1 134 ? -25.159 -9.608 28.917 1.00 30.83 154 ALA A CA 1
ATOM 802 C C . ALA A 1 134 ? -25.677 -8.189 28.796 1.00 30.73 154 ALA A C 1
ATOM 803 O O . ALA A 1 134 ? -26.378 -7.861 27.842 1.00 30.91 154 ALA A O 1
ATOM 805 N N . LEU A 1 135 ? -25.322 -7.354 29.767 1.00 30.67 155 LEU A N 1
ATOM 806 C CA . LEU A 1 135 ? -25.744 -5.954 29.777 1.00 30.51 155 LEU A CA 1
ATOM 807 C C . LEU A 1 135 ? -25.220 -5.192 28.572 1.00 30.20 155 LEU A C 1
ATOM 808 O O . LEU A 1 135 ? -25.954 -4.431 27.953 1.00 29.99 155 LEU A O 1
ATOM 813 N N . TRP A 1 136 ? -23.952 -5.404 28.237 1.00 30.43 156 TRP A N 1
ATOM 814 C CA . TRP A 1 136 ? -23.325 -4.677 27.139 1.00 30.74 156 TRP A CA 1
ATOM 815 C C . TRP A 1 136 ? -24.022 -4.988 25.812 1.00 30.62 156 TRP A C 1
ATOM 816 O O . TRP A 1 136 ? -24.145 -4.125 24.946 1.00 30.01 156 TRP A O 1
ATOM 827 N N . ARG A 1 137 ? -24.510 -6.214 25.681 1.00 31.33 157 ARG A N 1
ATOM 828 C CA . ARG A 1 137 ? -25.268 -6.618 24.507 1.00 32.37 157 ARG A CA 1
ATOM 829 C C . ARG A 1 137 ? -26.641 -5.938 24.426 1.00 32.66 157 ARG A C 1
ATOM 830 O O . ARG A 1 137 ? -27.194 -5.774 23.335 1.00 32.96 157 ARG A O 1
ATOM 838 N N . ASP A 1 138 ? -27.185 -5.544 25.574 1.00 32.90 158 ASP A N 1
ATOM 839 C CA . ASP A 1 138 ? -28.471 -4.858 25.615 1.00 33.31 158 ASP A CA 1
ATOM 840 C C . ASP A 1 138 ? -28.371 -3.514 24.909 1.00 33.76 158 ASP A C 1
ATOM 841 O O . ASP A 1 138 ? -27.534 -2.687 25.261 1.00 33.84 158 ASP A O 1
ATOM 846 N N . SER A 1 139 ? -29.231 -3.310 23.914 1.00 34.30 159 SER A N 1
ATOM 847 C CA . SER A 1 139 ? -29.284 -2.058 23.160 1.00 34.53 159 SER A CA 1
ATOM 848 C C . SER A 1 139 ? -29.698 -0.877 24.032 1.00 34.64 159 SER A C 1
ATOM 849 O O . SER A 1 139 ? -29.321 0.264 23.751 1.00 34.22 159 SER A O 1
ATOM 852 N N . GLY A 1 140 ? -30.481 -1.154 25.076 1.00 34.95 160 GLY A N 1
ATOM 853 C CA . GLY A 1 140 ? -30.847 -0.137 26.062 1.00 35.21 160 GLY A CA 1
ATOM 854 C C . GLY A 1 140 ? -29.638 0.501 26.729 1.00 35.50 160 GLY A C 1
ATOM 855 O O . GLY A 1 140 ? -29.627 1.711 26.969 1.00 35.42 160 GLY A O 1
ATOM 856 N N . ILE A 1 141 ? -28.618 -0.312 27.017 1.00 35.74 161 ILE A N 1
ATOM 857 C CA . ILE A 1 141 ? -27.387 0.157 27.666 1.00 35.74 161 ILE A CA 1
ATOM 858 C C . ILE A 1 141 ? -26.468 0.884 26.697 1.00 35.65 161 ILE A C 1
ATOM 859 O O . ILE A 1 141 ? -25.983 1.969 27.003 1.00 35.50 161 ILE A O 1
ATOM 864 N N . ARG A 1 142 ? -26.215 0.289 25.538 1.00 36.18 162 ARG A N 1
ATOM 865 C CA . ARG A 1 142 ? -25.406 0.956 24.518 1.00 36.91 162 ARG A CA 1
ATOM 866 C C . ARG A 1 142 ? -25.986 2.336 24.168 1.00 37.14 162 ARG A C 1
ATOM 867 O O . ARG A 1 142 ? -25.240 3.278 23.907 1.00 36.97 162 ARG A O 1
ATOM 875 N N . GLU A 1 143 ? -27.316 2.443 24.169 1.00 37.48 163 GLU A N 1
ATOM 876 C CA . GLU A 1 143 ? -28.002 3.717 23.951 1.00 37.23 163 GLU A CA 1
ATOM 877 C C . GLU A 1 143 ? -27.758 4.685 25.098 1.00 36.62 163 GLU A C 1
ATOM 878 O O . GLU A 1 143 ? -27.688 5.894 24.887 1.00 36.23 163 GLU A O 1
ATOM 884 N N . ALA A 1 144 ? -27.658 4.147 26.312 1.00 36.47 164 ALA A N 1
ATOM 885 C CA . ALA A 1 144 ? -27.304 4.939 27.492 1.00 35.99 164 ALA A CA 1
ATOM 886 C C . ALA A 1 144 ? -25.887 5.457 27.375 1.00 35.42 164 ALA A C 1
ATOM 887 O O . ALA A 1 144 ? -25.614 6.587 27.759 1.00 35.90 164 ALA A O 1
ATOM 889 N N . PHE A 1 145 ? -24.987 4.637 26.840 1.00 34.95 165 PHE A N 1
ATOM 890 C CA . PHE A 1 145 ? -23.612 5.075 26.590 1.00 34.89 165 PHE A CA 1
ATOM 891 C C . PHE A 1 145 ? -23.548 6.174 25.519 1.00 34.70 165 PHE A C 1
ATOM 892 O O . PHE A 1 145 ? -22.669 7.032 25.559 1.00 34.60 165 PHE A O 1
ATOM 900 N N . SER A 1 146 ? -24.482 6.143 24.570 1.00 34.64 166 SER A N 1
ATOM 901 C CA . SER A 1 146 ? -24.582 7.180 23.535 1.00 34.24 166 SER A CA 1
ATOM 902 C C . SER A 1 146 ? -25.019 8.534 24.100 1.00 33.86 166 SER A C 1
ATOM 903 O O . SER A 1 146 ? -24.658 9.577 23.564 1.00 33.62 166 SER A O 1
ATOM 906 N N . ARG A 1 147 ? -25.790 8.514 25.183 1.00 33.71 167 ARG A N 1
ATOM 907 C CA . ARG A 1 147 ? -26.177 9.736 25.879 1.00 33.71 167 ARG A CA 1
ATOM 908 C C . ARG A 1 147 ? -25.227 10.004 27.053 1.00 33.78 167 ARG A C 1
ATOM 909 O O . ARG A 1 147 ? -25.578 10.702 27.997 1.00 33.63 167 ARG A O 1
ATOM 917 N N . ARG A 1 148 ? -24.018 9.447 26.971 1.00 34.04 168 ARG A N 1
ATOM 918 C CA . ARG A 1 148 ? -22.972 9.636 27.972 1.00 34.05 168 ARG A CA 1
ATOM 919 C C . ARG A 1 148 ? -22.908 11.061 28.478 1.00 33.89 168 ARG A C 1
ATOM 920 O O . ARG A 1 148 ? -22.954 11.300 29.674 1.00 33.67 168 ARG A O 1
ATOM 928 N N . SER A 1 149 ? -22.821 12.007 27.551 1.00 34.72 169 SER A N 1
ATOM 929 C CA . SER A 1 149 ? -22.615 13.422 27.890 1.00 35.13 169 SER A CA 1
ATOM 930 C C . SER A 1 149 ? -23.706 14.031 28.778 1.00 35.37 169 SER A C 1
ATOM 931 O O . SER A 1 149 ? -23.542 15.139 29.273 1.00 35.37 169 SER A O 1
ATOM 934 N N . GLU A 1 150 ? -24.811 13.316 28.978 1.00 35.92 170 GLU A N 1
ATOM 935 C CA . GLU A 1 150 ? -25.846 13.743 29.923 1.00 36.05 170 GLU A CA 1
ATOM 936 C C . GLU A 1 150 ? -25.466 13.501 31.381 1.00 36.27 170 GLU A C 1
ATOM 937 O O . GLU A 1 150 ? -26.231 13.854 32.280 1.00 36.62 170 GLU A O 1
ATOM 943 N N . PHE A 1 151 ? -24.311 12.880 31.617 1.00 36.28 171 PHE A N 1
ATOM 944 C CA . PHE A 1 151 ? -23.834 12.628 32.975 1.00 36.39 171 PHE A CA 1
ATOM 945 C C . PHE A 1 151 ? -22.300 12.557 33.009 1.00 36.26 171 PHE A C 1
ATOM 946 O O . PHE A 1 151 ? -21.648 13.232 32.214 1.00 35.84 171 PHE A O 1
ATOM 954 N N . GLN A 1 152 ? -21.737 11.786 33.943 1.00 36.50 172 GLN A N 1
ATOM 955 C CA . GLN A 1 152 ? -20.289 11.630 34.075 1.00 36.89 172 GLN A CA 1
ATOM 956 C C . GLN A 1 152 ? -19.886 10.162 33.937 1.00 37.17 172 GLN A C 1
ATOM 957 O O . GLN A 1 152 ? -20.283 9.322 34.750 1.00 37.33 172 GLN A O 1
ATOM 963 N N . LEU A 1 153 ? -19.096 9.866 32.907 1.00 37.29 173 LEU A N 1
ATOM 964 C CA . LEU A 1 153 ? -18.604 8.514 32.653 1.00 37.22 173 LEU A CA 1
ATOM 965 C C . LEU A 1 153 ? -17.394 8.576 31.731 1.00 37.33 173 LEU A C 1
ATOM 966 O O . LEU A 1 153 ? -17.503 9.064 30.606 1.00 37.42 173 LEU A O 1
ATOM 971 N N . GLY A 1 154 ? -16.252 8.076 32.199 1.00 37.29 174 GLY A N 1
ATOM 972 C CA . GLY A 1 154 ? -15.045 8.013 31.374 1.00 37.11 174 GLY A CA 1
ATOM 973 C C . GLY A 1 154 ? -15.225 6.990 30.268 1.00 37.18 174 GLY A C 1
ATOM 974 O O . GLY A 1 154 ? -15.127 5.786 30.517 1.00 37.43 174 GLY A O 1
ATOM 975 N N . GLU A 1 155 ? -15.471 7.470 29.047 1.00 36.77 175 GLU A N 1
ATOM 976 C CA . GLU A 1 155 ? -15.859 6.609 27.916 1.00 36.48 175 GLU A CA 1
ATOM 977 C C . GLU A 1 155 ? -14.885 5.465 27.614 1.00 36.11 175 GLU A C 1
ATOM 978 O O . GLU A 1 155 ? -15.185 4.603 26.793 1.00 35.85 175 GLU A O 1
ATOM 984 N N . SER A 1 156 ? -13.730 5.464 28.281 1.00 36.11 176 SER A N 1
ATOM 985 C CA . SER A 1 156 ? -12.827 4.313 28.306 1.00 35.80 176 SER A CA 1
ATOM 986 C C . SER A 1 156 ? -13.533 3.003 28.700 1.00 35.51 176 SER A C 1
ATOM 987 O O . SER A 1 156 ? -12.961 1.928 28.550 1.00 35.77 176 SER A O 1
ATOM 990 N N . VAL A 1 157 ? -14.764 3.099 29.204 1.00 35.24 177 VAL A N 1
ATOM 991 C CA . VAL A 1 157 ? -15.586 1.924 29.530 1.00 35.10 177 VAL A CA 1
ATOM 992 C C . VAL A 1 157 ? -15.896 1.077 28.294 1.00 34.55 177 VAL A C 1
ATOM 993 O O . VAL A 1 157 ? -15.853 -0.155 28.347 1.00 33.82 177 VAL A O 1
ATOM 997 N N . LYS A 1 158 ? -16.210 1.749 27.189 1.00 34.58 178 LYS A N 1
ATOM 998 C CA . LYS A 1 158 ? -16.645 1.076 25.969 1.00 34.79 178 LYS A CA 1
ATOM 999 C C . LYS A 1 158 ? -15.599 0.096 25.461 1.00 34.77 178 LYS A C 1
ATOM 1000 O O . LYS A 1 158 ? -15.918 -1.056 25.170 1.00 35.10 178 LYS A O 1
ATOM 1006 N N . TYR A 1 159 ? -14.358 0.563 25.352 1.00 34.30 179 TYR A N 1
ATOM 1007 C CA . TYR A 1 159 ? -13.255 -0.255 24.848 1.00 34.58 179 TYR A CA 1
ATOM 1008 C C . TYR A 1 159 ? -13.138 -1.597 25.576 1.00 34.80 179 TYR A C 1
ATOM 1009 O O . TYR A 1 159 ? -12.950 -2.647 24.949 1.00 34.66 179 TYR A O 1
ATOM 1018 N N . PHE A 1 160 ? -13.248 -1.555 26.900 1.00 35.20 180 PHE A N 1
ATOM 1019 C CA . PHE A 1 160 ? -13.111 -2.759 27.712 1.00 35.21 180 PHE A CA 1
ATOM 1020 C C . PHE A 1 160 ? -14.294 -3.702 27.519 1.00 35.18 180 PHE A C 1
ATOM 1021 O O . PHE A 1 160 ? -14.107 -4.867 27.178 1.00 35.01 180 PHE A O 1
ATOM 1029 N N . LEU A 1 161 ? -15.508 -3.202 27.722 1.00 35.20 181 LEU A N 1
ATOM 1030 C CA . LEU A 1 161 ? -16.699 -4.016 27.468 1.00 35.65 181 LEU A CA 1
ATOM 1031 C C . LEU A 1 161 ? -16.747 -4.534 26.032 1.00 35.79 181 LEU A C 1
ATOM 1032 O O . LEU A 1 161 ? -17.296 -5.608 25.785 1.00 35.69 181 LEU A O 1
ATOM 1037 N N . ASP A 1 162 ? -16.167 -3.775 25.099 1.00 36.05 182 ASP A N 1
ATOM 1038 C CA . ASP A 1 162 ? -16.059 -4.201 23.699 1.00 36.19 182 ASP A CA 1
ATOM 1039 C C . ASP A 1 162 ? -15.167 -5.413 23.508 1.00 36.08 182 ASP A C 1
ATOM 1040 O O . ASP A 1 162 ? -15.412 -6.212 22.605 1.00 36.57 182 ASP A O 1
ATOM 1045 N N . ASN A 1 163 ? -14.125 -5.538 24.323 1.00 35.87 183 ASN A N 1
ATOM 1046 C CA . ASN A 1 163 ? -13.304 -6.756 24.313 1.00 35.99 183 ASN A CA 1
ATOM 1047 C C . ASN A 1 163 ? -13.140 -7.333 25.724 1.00 36.16 183 ASN A C 1
ATOM 1048 O O . ASN A 1 163 ? -12.041 -7.687 26.166 1.00 36.25 183 ASN A O 1
ATOM 1053 N N . LEU A 1 164 ? -14.281 -7.424 26.406 1.00 35.91 184 LEU A N 1
ATOM 1054 C CA . LEU A 1 164 ? -14.436 -8.141 27.672 1.00 35.59 184 LEU A CA 1
ATOM 1055 C C . LEU A 1 164 ? -14.085 -9.625 27.544 1.00 35.25 184 LEU A C 1
ATOM 1056 O O . LEU A 1 164 ? -13.801 -10.290 28.542 1.00 34.92 184 LEU A O 1
ATOM 1061 N N . ASP A 1 165 ? -14.127 -10.141 26.319 1.00 35.05 185 ASP A N 1
ATOM 1062 C CA . ASP A 1 165 ? -13.921 -11.561 26.079 1.00 35.16 185 ASP A CA 1
ATOM 1063 C C . ASP A 1 165 ? -12.541 -12.048 26.485 1.00 35.03 185 ASP A C 1
ATOM 1064 O O . ASP A 1 165 ? -12.411 -13.155 27.007 1.00 35.30 185 ASP A O 1
ATOM 1069 N N . ARG A 1 166 ? -11.515 -11.231 26.268 1.00 34.75 186 ARG A N 1
ATOM 1070 C CA . ARG A 1 166 ? -10.168 -11.608 26.709 1.00 34.15 186 ARG A CA 1
ATOM 1071 C C . ARG A 1 166 ? -9.753 -10.944 28.021 1.00 33.40 186 ARG A C 1
ATOM 1072 O O . ARG A 1 166 ? -8.800 -11.374 28.652 1.00 33.07 186 ARG A O 1
ATOM 1080 N N . ILE A 1 167 ? -10.453 -9.891 28.422 1.00 33.14 187 ILE A N 1
ATOM 1081 C CA . ILE A 1 167 ? -10.249 -9.322 29.749 1.00 33.37 187 ILE A CA 1
ATOM 1082 C C . ILE A 1 167 ? -10.916 -10.231 30.774 1.00 32.97 187 ILE A C 1
ATOM 1083 O O . ILE A 1 167 ? -10.360 -10.490 31.838 1.00 32.52 187 ILE A O 1
ATOM 1088 N N . GLY A 1 168 ? -12.103 -10.723 30.427 1.00 33.35 188 GLY A N 1
ATOM 1089 C CA . GLY A 1 168 ? -12.871 -11.631 31.283 1.00 33.79 188 GLY A CA 1
ATOM 1090 C C . GLY A 1 168 ? -12.423 -13.085 31.255 1.00 34.04 188 GLY A C 1
ATOM 1091 O O . GLY A 1 168 ? -13.006 -13.919 31.945 1.00 33.89 188 GLY A O 1
ATOM 1092 N N . GLN A 1 169 ? -11.404 -13.392 30.445 1.00 34.31 189 GLN A N 1
ATOM 1093 C CA . GLN A 1 169 ? -10.743 -14.697 30.469 1.00 34.15 189 GLN A CA 1
ATOM 1094 C C . GLN A 1 169 ? -10.017 -14.846 31.804 1.00 33.82 189 GLN A C 1
ATOM 1095 O O . GLN A 1 169 ? -9.543 -13.864 32.374 1.00 33.37 189 GLN A O 1
ATOM 1101 N N . LEU A 1 170 ? -9.913 -16.077 32.284 1.00 33.78 190 LEU A N 1
ATOM 1102 C CA . LEU A 1 170 ? -9.514 -16.324 33.666 1.00 33.98 190 LEU A CA 1
ATOM 1103 C C . LEU A 1 170 ? -8.062 -15.918 33.983 1.00 33.85 190 LEU A C 1
ATOM 1104 O O . LEU A 1 170 ? -7.801 -15.360 35.053 1.00 34.00 190 LEU A O 1
ATOM 1109 N N . ASN A 1 171 ? -7.132 -16.168 33.061 1.00 33.23 191 ASN A N 1
ATOM 1110 C CA . ASN A 1 171 ? -5.701 -15.915 33.317 1.00 32.68 191 ASN A CA 1
ATOM 1111 C C . ASN A 1 171 ? -5.184 -14.600 32.736 1.00 31.77 191 ASN A C 1
ATOM 1112 O O . ASN A 1 171 ? -3.989 -14.458 32.473 1.00 32.45 191 ASN A O 1
ATOM 1117 N N . TYR A 1 172 ? -6.079 -13.631 32.587 1.00 30.04 192 TYR A N 1
ATOM 1118 C CA . TYR A 1 172 ? -5.786 -12.384 31.886 1.00 29.56 192 TYR A CA 1
ATOM 1119 C C . TYR A 1 172 ? -4.668 -11.558 32.528 1.00 28.72 192 TYR A C 1
ATOM 1120 O O . TYR A 1 172 ? -4.606 -11.408 33.740 1.00 28.28 192 TYR A O 1
ATOM 1129 N N . PHE A 1 173 ? -3.764 -11.070 31.686 1.00 29.01 193 PHE A N 1
ATOM 1130 C CA . PHE A 1 173 ? -2.851 -9.979 32.016 1.00 29.49 193 PHE A CA 1
ATOM 1131 C C . PHE A 1 173 ? -3.153 -8.826 31.048 1.00 29.09 193 PHE A C 1
ATOM 1132 O O . PHE A 1 173 ? -3.503 -9.070 29.889 1.00 28.88 193 PHE A O 1
ATOM 1140 N N . PRO A 1 174 ? -2.993 -7.571 31.497 1.00 28.65 194 PRO A N 1
ATOM 1141 C CA . PRO A 1 174 ? -3.276 -6.430 30.620 1.00 28.37 194 PRO A CA 1
ATOM 1142 C C . PRO A 1 174 ? -2.283 -6.239 29.478 1.00 28.00 194 PRO A C 1
ATOM 1143 O O . PRO A 1 174 ? -1.096 -6.500 29.635 1.00 28.66 194 PRO A O 1
ATOM 1147 N N . SER A 1 175 ? -2.772 -5.767 28.339 1.00 27.30 195 SER A N 1
ATOM 1148 C CA . SER A 1 175 ? -1.899 -5.388 27.245 1.00 26.92 195 SER A CA 1
ATOM 1149 C C . SER A 1 175 ? -1.468 -3.945 27.441 1.00 26.47 195 SER A C 1
ATOM 1150 O O . SER A 1 175 ? -1.941 -3.259 28.342 1.00 26.01 195 SER A O 1
ATOM 1153 N N . LYS A 1 176 ? -0.562 -3.491 26.587 1.00 26.80 196 LYS A N 1
ATOM 1154 C CA . LYS A 1 176 ? -0.147 -2.098 26.572 1.00 26.86 196 LYS A CA 1
ATOM 1155 C C . LYS A 1 176 ? -1.374 -1.243 26.344 1.00 26.30 196 LYS A C 1
ATOM 1156 O O . LYS A 1 176 ? -1.573 -0.239 27.017 1.00 26.26 196 LYS A O 1
ATOM 1162 N N . GLN A 1 177 ? -2.198 -1.653 25.386 1.00 25.80 197 GLN A N 1
ATOM 1163 C CA . GLN A 1 177 ? -3.346 -0.854 24.995 1.00 25.96 197 GLN A CA 1
ATOM 1164 C C . GLN A 1 177 ? -4.405 -0.782 26.082 1.00 26.00 197 GLN A C 1
ATOM 1165 O O . GLN A 1 177 ? -5.025 0.261 26.266 1.00 26.64 197 GLN A O 1
ATOM 1171 N N . ASP A 1 178 ? -4.617 -1.882 26.796 1.00 25.83 198 ASP A N 1
ATOM 1172 C CA . ASP A 1 178 ? -5.498 -1.858 27.958 1.00 25.88 198 ASP A CA 1
ATOM 1173 C C . ASP A 1 178 ? -4.995 -0.830 28.954 1.00 26.00 198 ASP A C 1
ATOM 1174 O O . ASP A 1 178 ? -5.766 0.004 29.435 1.00 26.58 198 ASP A O 1
ATOM 1179 N N . ILE A 1 179 ? -3.695 -0.909 29.247 1.00 25.61 199 ILE A N 1
ATOM 1180 C CA . ILE A 1 179 ? -3.033 -0.073 30.251 1.00 25.20 199 ILE A CA 1
ATOM 1181 C C . ILE A 1 179 ? -3.173 1.413 29.959 1.00 24.38 199 ILE A C 1
ATOM 1182 O O . ILE A 1 179 ? -3.541 2.184 30.839 1.00 23.69 199 ILE A O 1
ATOM 1187 N N . LEU A 1 180 ? -2.865 1.797 28.723 1.00 24.27 200 LEU A N 1
ATOM 1188 C CA . LEU A 1 180 ? -2.984 3.181 28.266 1.00 24.18 200 LEU A CA 1
ATOM 1189 C C . LEU A 1 180 ? -4.416 3.680 28.360 1.00 24.15 200 LEU A C 1
ATOM 1190 O O . LEU A 1 180 ? -4.650 4.863 28.629 1.00 24.24 200 LEU A O 1
ATOM 1195 N N . LEU A 1 181 ? -5.367 2.774 28.144 1.00 24.13 201 LEU A N 1
ATOM 1196 C CA . LEU A 1 181 ? -6.787 3.109 28.230 1.00 24.30 201 LEU A CA 1
ATOM 1197 C C . LEU A 1 181 ? -7.344 3.118 29.651 1.00 23.89 201 LEU A C 1
ATOM 1198 O O . LEU A 1 181 ? -8.395 3.710 29.896 1.00 23.50 201 LEU A O 1
ATOM 1203 N N . ALA A 1 182 ? -6.639 2.478 30.579 1.00 24.21 202 ALA A N 1
ATOM 1204 C CA . ALA A 1 182 ? -7.020 2.504 31.991 1.00 24.75 202 ALA A CA 1
ATOM 1205 C C . ALA A 1 182 ? -6.924 3.912 32.580 1.00 25.07 202 ALA A C 1
ATOM 1206 O O . ALA A 1 182 ? -6.174 4.772 32.090 1.00 24.94 202 ALA A O 1
ATOM 1208 N N . ARG A 1 183 ? -7.687 4.124 33.646 1.00 25.12 203 ARG A N 1
ATOM 1209 C CA . ARG A 1 183 ? -7.868 5.441 34.234 1.00 25.43 203 ARG A CA 1
ATOM 1210 C C . ARG A 1 183 ? -7.715 5.384 35.751 1.00 25.63 203 ARG A C 1
ATOM 1211 O O . ARG A 1 183 ? -8.392 4.617 36.425 1.00 25.09 203 ARG A O 1
ATOM 1219 N N . LYS A 1 184 ? -6.801 6.195 36.269 1.00 26.39 204 LYS A N 1
ATOM 1220 C CA . LYS A 1 184 ? -6.709 6.453 37.688 1.00 26.82 204 LYS A CA 1
ATOM 1221 C C . LYS A 1 184 ? -6.538 7.953 37.849 1.00 27.19 204 LYS A C 1
ATOM 1222 O O . LYS A 1 184 ? -5.729 8.556 37.152 1.00 26.75 204 LYS A O 1
ATOM 1228 N N . ALA A 1 185 ? -7.320 8.549 38.747 1.00 28.41 205 ALA A N 1
ATOM 1229 C CA . ALA A 1 185 ? -7.272 9.989 38.990 1.00 29.24 205 ALA A CA 1
ATOM 1230 C C . ALA A 1 185 ? -6.001 10.329 39.753 1.00 29.93 205 ALA A C 1
ATOM 1231 O O . ALA A 1 185 ? -5.745 9.753 40.811 1.00 29.69 205 ALA A O 1
ATOM 1233 N N . THR A 1 186 ? -5.193 11.237 39.210 1.00 30.97 206 THR A N 1
ATOM 1234 C CA . THR A 1 186 ? -3.941 11.611 39.860 1.00 31.76 206 THR A CA 1
ATOM 1235 C C . THR A 1 186 ? -4.248 12.589 40.982 1.00 32.66 206 THR A C 1
ATOM 1236 O O . THR A 1 186 ? -4.705 13.707 40.736 1.00 32.40 206 THR A O 1
ATOM 1240 N N . LYS A 1 187 ? -4.009 12.141 42.215 1.00 33.92 207 LYS A N 1
ATOM 1241 C CA . LYS A 1 187 ? -4.252 12.936 43.416 1.00 34.42 207 LYS A CA 1
ATOM 1242 C C . LYS A 1 187 ? -2.943 13.464 44.015 1.00 34.98 207 LYS A C 1
ATOM 1243 O O . LYS A 1 187 ? -2.932 13.942 45.147 1.00 34.71 207 LYS A O 1
ATOM 1249 N N . GLY A 1 188 ? -1.848 13.379 43.259 1.00 35.78 208 GLY A N 1
ATOM 1250 C CA . GLY A 1 188 ? -0.542 13.831 43.739 1.00 36.75 208 GLY A CA 1
ATOM 1251 C C . GLY A 1 188 ? 0.351 14.378 42.638 1.00 37.73 208 GLY A C 1
ATOM 1252 O O . GLY A 1 188 ? -0.136 14.880 41.619 1.00 37.85 208 GLY A O 1
ATOM 1253 N N . ILE A 1 189 ? 1.662 14.295 42.867 1.00 38.40 209 ILE A N 1
ATOM 1254 C CA . ILE A 1 189 ? 2.679 14.684 41.888 1.00 38.94 209 ILE A CA 1
ATOM 1255 C C . ILE A 1 189 ? 3.574 13.473 41.630 1.00 40.02 209 ILE A C 1
ATOM 1256 O O . ILE A 1 189 ? 3.751 12.645 42.519 1.00 40.74 209 ILE A O 1
ATOM 1261 N N . VAL A 1 190 ? 4.121 13.358 40.418 1.00 40.92 210 VAL A N 1
ATOM 1262 C CA . VAL A 1 190 ? 5.047 12.262 40.079 1.00 41.51 210 VAL A CA 1
ATOM 1263 C C . VAL A 1 190 ? 6.105 12.666 39.052 1.00 42.08 210 VAL A C 1
ATOM 1264 O O . VAL A 1 190 ? 5.812 12.817 37.870 1.00 42.17 210 VAL A O 1
ATOM 1268 N N . GLU A 1 191 ? 7.338 12.832 39.511 1.00 42.71 211 GLU A N 1
ATOM 1269 C CA . GLU A 1 191 ? 8.459 13.028 38.609 1.00 43.60 211 GLU A CA 1
ATOM 1270 C C . GLU A 1 191 ? 8.762 11.712 37.906 1.00 43.85 211 GLU A C 1
ATOM 1271 O O . GLU A 1 191 ? 8.619 10.648 38.492 1.00 43.75 211 GLU A O 1
ATOM 1277 N N . HIS A 1 192 ? 9.154 11.791 36.640 1.00 44.62 212 HIS A N 1
ATOM 1278 C CA . HIS A 1 192 ? 9.493 10.613 35.849 1.00 45.36 212 HIS A CA 1
ATOM 1279 C C . HIS A 1 192 ? 10.719 10.927 35.006 1.00 45.61 212 HIS A C 1
ATOM 1280 O O . HIS A 1 192 ? 10.683 11.826 34.166 1.00 45.41 212 HIS A O 1
ATOM 1287 N N . ASP A 1 193 ? 11.798 10.180 35.231 1.00 45.97 213 ASP A N 1
ATOM 1288 C CA . ASP A 1 193 ? 13.089 10.478 34.621 1.00 46.31 213 ASP A CA 1
ATOM 1289 C C . ASP A 1 193 ? 13.358 9.586 33.412 1.00 46.66 213 ASP A C 1
ATOM 1290 O O . ASP A 1 193 ? 13.068 8.391 33.431 1.00 46.38 213 ASP A O 1
ATOM 1295 N N . PHE A 1 194 ? 13.894 10.192 32.356 1.00 47.23 214 PHE A N 1
ATOM 1296 C CA . PHE A 1 194 ? 14.299 9.476 31.148 1.00 47.44 214 PHE A CA 1
ATOM 1297 C C . PHE A 1 194 ? 15.579 10.100 30.613 1.00 47.65 214 PHE A C 1
ATOM 1298 O O . PHE A 1 194 ? 15.929 11.222 30.979 1.00 47.75 214 PHE A O 1
ATOM 1306 N N . VAL A 1 195 ? 16.270 9.363 29.750 1.00 47.80 215 VAL A N 1
ATOM 1307 C CA . VAL A 1 195 ? 17.377 9.908 28.970 1.00 47.90 215 VAL A CA 1
ATOM 1308 C C . VAL A 1 195 ? 17.114 9.588 27.501 1.00 47.93 215 VAL A C 1
ATOM 1309 O O . VAL A 1 195 ? 17.311 8.458 27.060 1.00 47.76 215 VAL A O 1
ATOM 1313 N N . ILE A 1 196 ? 16.659 10.591 26.757 1.00 48.20 216 ILE A N 1
ATOM 1314 C CA . ILE A 1 196 ? 16.297 10.423 25.352 1.00 48.41 216 ILE A CA 1
ATOM 1315 C C . ILE A 1 196 ? 17.379 11.044 24.474 1.00 48.30 216 ILE A C 1
ATOM 1316 O O . ILE A 1 196 ? 17.679 12.232 24.596 1.00 48.03 216 ILE A O 1
ATOM 1321 N N . LYS A 1 197 ? 17.953 10.228 23.593 1.00 48.63 217 LYS A N 1
ATOM 1322 C CA . LYS A 1 197 ? 19.094 10.623 22.764 1.00 49.23 217 LYS A CA 1
ATOM 1323 C C . LYS A 1 197 ? 20.193 11.300 23.587 1.00 49.41 217 LYS A C 1
ATOM 1324 O O . LYS A 1 197 ? 20.682 12.372 23.229 1.00 49.59 217 LYS A O 1
ATOM 1330 N N . LYS A 1 198 ? 20.559 10.660 24.698 1.00 49.37 218 LYS A N 1
ATOM 1331 C CA . LYS A 1 198 ? 21.658 11.104 25.563 1.00 49.52 218 LYS A CA 1
ATOM 1332 C C . LYS A 1 198 ? 21.390 12.424 26.299 1.00 49.41 218 LYS A C 1
ATOM 1333 O O . LYS A 1 198 ? 22.315 13.028 26.841 1.00 49.42 218 LYS A O 1
ATOM 1339 N N . ILE A 1 199 ? 20.129 12.853 26.336 1.00 49.37 219 ILE A N 1
ATOM 1340 C CA . ILE A 1 199 ? 19.737 14.102 26.997 1.00 49.12 219 ILE A CA 1
ATOM 1341 C C . ILE A 1 199 ? 18.824 13.748 28.167 1.00 48.86 219 ILE A C 1
ATOM 1342 O O . ILE A 1 199 ? 17.766 13.156 27.953 1.00 49.10 219 ILE A O 1
ATOM 1347 N N . PRO A 1 200 ? 19.216 14.110 29.404 1.00 48.16 220 PRO A N 1
ATOM 1348 C CA . PRO A 1 200 ? 18.410 13.708 30.561 1.00 47.85 220 PRO A CA 1
ATOM 1349 C C . PRO A 1 200 ? 17.131 14.540 30.744 1.00 47.32 220 PRO A C 1
ATOM 1350 O O . PRO A 1 200 ? 17.193 15.690 31.176 1.00 47.08 220 PRO A O 1
ATOM 1354 N N . PHE A 1 201 ? 15.986 13.951 30.407 1.00 47.01 221 PHE A N 1
ATOM 1355 C CA . PHE A 1 201 ? 14.685 14.595 30.620 1.00 46.72 221 PHE A CA 1
ATOM 1356 C C . PHE A 1 201 ? 14.137 14.282 32.002 1.00 46.25 221 PHE A C 1
ATOM 1357 O O . PHE A 1 201 ? 14.533 13.305 32.639 1.00 46.17 221 PHE A O 1
ATOM 1365 N N . LYS A 1 202 ? 13.218 15.123 32.456 1.00 45.66 222 LYS A N 1
ATOM 1366 C CA . LYS A 1 202 ? 12.532 14.908 33.718 1.00 45.46 222 LYS A CA 1
ATOM 1367 C C . LYS A 1 202 ? 11.130 15.500 33.608 1.00 45.59 222 LYS A C 1
ATOM 1368 O O . LYS A 1 202 ? 10.969 16.720 33.547 1.00 45.75 222 LYS A O 1
ATOM 1374 N N . MET A 1 203 ? 10.120 14.633 33.572 1.00 45.45 223 MET A N 1
ATOM 1375 C CA . MET A 1 203 ? 8.738 15.071 33.379 1.00 44.78 223 MET A CA 1
ATOM 1376 C C . MET A 1 203 ? 7.926 14.898 34.646 1.00 43.88 223 MET A C 1
ATOM 1377 O O . MET A 1 203 ? 8.071 13.908 35.362 1.00 43.72 223 MET A O 1
ATOM 1382 N N . VAL A 1 204 ? 7.065 15.875 34.906 1.00 42.97 224 VAL A N 1
ATOM 1383 C CA . VAL A 1 204 ? 6.241 15.885 36.096 1.00 42.26 224 VAL A CA 1
ATOM 1384 C C . VAL A 1 204 ? 4.784 15.818 35.686 1.00 41.30 224 VAL A C 1
ATOM 1385 O O . VAL A 1 204 ? 4.317 16.620 34.885 1.00 41.04 224 VAL A O 1
ATOM 1389 N N . ASP A 1 205 ? 4.074 14.847 36.238 1.00 40.81 225 ASP A N 1
ATOM 1390 C CA . ASP A 1 205 ? 2.646 14.716 36.033 1.00 40.37 225 ASP A CA 1
ATOM 1391 C C . ASP A 1 205 ? 1.953 15.125 37.336 1.00 39.84 225 ASP A C 1
ATOM 1392 O O . ASP A 1 205 ? 2.332 14.668 38.418 1.00 39.72 225 ASP A O 1
ATOM 1397 N N . VAL A 1 206 ? 0.960 16.006 37.223 1.00 38.94 226 VAL A N 1
ATOM 1398 C CA . VAL A 1 206 ? 0.162 16.446 38.366 1.00 38.32 226 VAL A CA 1
ATOM 1399 C C . VAL A 1 206 ? -1.313 16.358 37.977 1.00 37.25 226 VAL A C 1
ATOM 1400 O O . VAL A 1 206 ? -1.631 16.116 36.812 1.00 36.24 226 VAL A O 1
ATOM 1404 N N . GLY A 1 207 ? -2.201 16.540 38.954 1.00 36.92 227 GLY A N 1
ATOM 1405 C CA . GLY A 1 207 ? -3.646 16.417 38.744 1.00 36.63 227 GLY A CA 1
ATOM 1406 C C . GLY A 1 207 ? -4.304 17.676 38.219 1.00 35.66 227 GLY A C 1
ATOM 1407 O O . GLY A 1 207 ? -3.872 18.780 38.523 1.00 35.02 227 GLY A O 1
ATOM 1408 N N . GLY A 1 208 ? -5.376 17.498 37.452 1.00 35.59 228 GLY A N 1
ATOM 1409 C CA . GLY A 1 208 ? -6.019 18.600 36.736 1.00 36.01 228 GLY A CA 1
ATOM 1410 C C . GLY A 1 208 ? -7.276 19.172 37.369 1.00 35.80 228 GLY A C 1
ATOM 1411 O O . GLY A 1 208 ? -7.715 20.253 36.987 1.00 34.93 228 GLY A O 1
ATOM 1412 N N . GLN A 1 209 ? -7.862 18.456 38.330 1.00 36.30 229 GLN A N 1
ATOM 1413 C CA . GLN A 1 209 ? -9.121 18.889 38.952 1.00 36.49 229 GLN A CA 1
ATOM 1414 C C . GLN A 1 209 ? -8.924 20.099 39.857 1.00 36.50 229 GLN A C 1
ATOM 1415 O O . GLN A 1 209 ? -7.863 20.268 40.463 1.00 36.41 229 GLN A O 1
ATOM 1421 N N . ARG A 1 210 ? -9.962 20.927 39.950 1.00 36.69 230 ARG A N 1
ATOM 1422 C CA . ARG A 1 210 ? -9.919 22.159 40.736 1.00 36.88 230 ARG A CA 1
ATOM 1423 C C . ARG A 1 210 ? -9.162 21.973 42.046 1.00 36.91 230 ARG A C 1
ATOM 1424 O O . ARG A 1 210 ? -8.330 22.800 42.411 1.00 37.03 230 ARG A O 1
ATOM 1432 N N . SER A 1 211 ? -9.448 20.880 42.746 1.00 36.98 231 SER A N 1
ATOM 1433 C CA . SER A 1 211 ? -8.799 20.592 44.023 1.00 37.04 231 SER A CA 1
ATOM 1434 C C . SER A 1 211 ? -7.287 20.426 43.892 1.00 36.87 231 SER A C 1
ATOM 1435 O O . SER A 1 211 ? -6.533 20.882 44.747 1.00 36.68 231 SER A O 1
ATOM 1438 N N . GLN A 1 212 ? -6.853 19.782 42.815 1.00 37.29 232 GLN A N 1
ATOM 1439 C CA . GLN A 1 212 ? -5.441 19.463 42.617 1.00 37.83 232 GLN A CA 1
ATOM 1440 C C . GLN A 1 212 ? -4.618 20.643 42.117 1.00 37.86 232 GLN A C 1
ATOM 1441 O O . GLN A 1 212 ? -3.444 20.767 42.468 1.00 37.52 232 GLN A O 1
ATOM 1447 N N . ARG A 1 213 ? -5.222 21.510 41.306 1.00 38.29 233 ARG A N 1
ATOM 1448 C CA . ARG A 1 213 ? -4.517 22.692 40.790 1.00 38.83 233 ARG A CA 1
ATOM 1449 C C . ARG A 1 213 ? -3.739 23.409 41.886 1.00 39.50 233 ARG A C 1
ATOM 1450 O O . ARG A 1 213 ? -2.627 23.884 41.658 1.00 39.94 233 ARG A O 1
ATOM 1458 N N . GLN A 1 214 ? -4.321 23.453 43.080 1.00 40.05 234 GLN A N 1
ATOM 1459 C CA . GLN A 1 214 ? -3.687 24.059 44.254 1.00 40.53 234 GLN A CA 1
ATOM 1460 C C . GLN A 1 214 ? -2.226 23.632 44.489 1.00 40.81 234 GLN A C 1
ATOM 1461 O O . GLN A 1 214 ? -1.475 24.340 45.164 1.00 40.41 234 GLN A O 1
ATOM 1467 N N . LYS A 1 215 ? -1.834 22.484 43.935 1.00 41.03 235 LYS A N 1
ATOM 1468 C CA . LYS A 1 215 ? -0.487 21.942 44.120 1.00 40.99 235 LYS A CA 1
ATOM 1469 C C . LYS A 1 215 ? 0.505 22.464 43.078 1.00 41.16 235 LYS A C 1
ATOM 1470 O O . LYS A 1 215 ? 1.710 22.515 43.334 1.00 40.89 235 LYS A O 1
ATOM 1476 N N . TRP A 1 216 ? -0.016 22.855 41.915 1.00 41.38 236 TRP A N 1
ATOM 1477 C CA . TRP A 1 216 ? 0.795 23.188 40.734 1.00 41.73 236 TRP A CA 1
ATOM 1478 C C . TRP A 1 216 ? 2.027 24.049 41.011 1.00 42.41 236 TRP A C 1
ATOM 1479 O O . TRP A 1 216 ? 3.095 23.797 40.441 1.00 42.39 236 TRP A O 1
ATOM 1490 N N . PHE A 1 217 ? 1.875 25.042 41.891 1.00 43.01 237 PHE A N 1
ATOM 1491 C CA . PHE A 1 217 ? 2.934 26.027 42.181 1.00 43.42 237 PHE A CA 1
ATOM 1492 C C . PHE A 1 217 ? 4.237 25.414 42.699 1.00 43.95 237 PHE A C 1
ATOM 1493 O O . PHE A 1 217 ? 5.293 26.039 42.613 1.00 44.08 237 PHE A O 1
ATOM 1501 N N . GLN A 1 218 ? 4.152 24.212 43.261 1.00 44.35 238 GLN A N 1
ATOM 1502 C CA . GLN A 1 218 ? 5.333 23.487 43.712 1.00 44.81 238 GLN A CA 1
ATOM 1503 C C . GLN A 1 218 ? 6.204 23.026 42.537 1.00 45.25 238 GLN A C 1
ATOM 1504 O O . GLN A 1 218 ? 7.433 22.986 42.642 1.00 45.35 238 GLN A O 1
ATOM 1510 N N . CYS A 1 219 ? 5.560 22.709 41.418 1.00 45.56 239 CYS A N 1
ATOM 1511 C CA . CYS A 1 219 ? 6.250 22.214 40.227 1.00 45.70 239 CYS A CA 1
ATOM 1512 C C . CYS A 1 219 ? 6.728 23.311 39.279 1.00 45.73 239 CYS A C 1
ATOM 1513 O O . CYS A 1 219 ? 7.493 23.035 38.349 1.00 46.07 239 CYS A O 1
ATOM 1516 N N . PHE A 1 220 ? 6.287 24.547 39.503 1.00 45.19 240 PHE A N 1
ATOM 1517 C CA . PHE A 1 220 ? 6.690 25.661 38.649 1.00 44.59 240 PHE A CA 1
ATOM 1518 C C . PHE A 1 220 ? 8.166 26.019 38.804 1.00 44.51 240 PHE A C 1
ATOM 1519 O O . PHE A 1 220 ? 8.676 26.852 38.055 1.00 44.99 240 PHE A O 1
ATOM 1527 N N . ASP A 1 221 ? 8.853 25.404 39.765 1.00 43.87 241 ASP A N 1
ATOM 1528 C CA . ASP A 1 221 ? 10.280 25.639 39.932 1.00 43.33 241 ASP A CA 1
ATOM 1529 C C . ASP A 1 221 ? 11.086 25.083 38.753 1.00 42.70 241 ASP A C 1
ATOM 1530 O O . ASP A 1 221 ? 10.890 23.939 38.343 1.00 42.79 241 ASP A O 1
ATOM 1535 N N . GLY A 1 222 ? 11.983 25.915 38.221 1.00 41.76 242 GLY A N 1
ATOM 1536 C CA . GLY A 1 222 ? 12.985 25.502 37.233 1.00 40.95 242 GLY A CA 1
ATOM 1537 C C . GLY A 1 222 ? 12.523 24.620 36.085 1.00 40.07 242 GLY A C 1
ATOM 1538 O O . GLY A 1 222 ? 13.253 23.724 35.659 1.00 39.98 242 GLY A O 1
ATOM 1539 N N . ILE A 1 223 ? 11.321 24.873 35.575 1.00 39.14 243 ILE A N 1
ATOM 1540 C CA . ILE A 1 223 ? 10.801 24.113 34.435 1.00 38.52 243 ILE A CA 1
ATOM 1541 C C . ILE A 1 223 ? 11.246 24.750 33.112 1.00 37.84 243 ILE A C 1
ATOM 1542 O O . ILE A 1 223 ? 11.295 25.977 32.981 1.00 37.43 243 ILE A O 1
ATOM 1547 N N . THR A 1 224 ? 11.590 23.898 32.148 1.00 37.34 244 THR A N 1
ATOM 1548 C CA . THR A 1 224 ? 12.065 24.332 30.838 1.00 36.85 244 THR A CA 1
ATOM 1549 C C . THR A 1 224 ? 10.934 24.368 29.825 1.00 36.16 244 THR A C 1
ATOM 1550 O O . THR A 1 224 ? 11.052 25.002 28.780 1.00 36.49 244 THR A O 1
ATOM 1554 N N . SER A 1 225 ? 9.843 23.675 30.118 1.00 35.18 245 SER A N 1
ATOM 1555 C CA . SER A 1 225 ? 8.724 23.640 29.197 1.00 34.42 245 SER A CA 1
ATOM 1556 C C . SER A 1 225 ? 7.453 23.241 29.913 1.00 33.46 245 SER A C 1
ATOM 1557 O O . SER A 1 225 ? 7.500 22.698 31.016 1.00 33.03 245 SER A O 1
ATOM 1560 N N . ILE A 1 226 ? 6.321 23.541 29.283 1.00 32.68 246 ILE A N 1
ATOM 1561 C CA . ILE A 1 226 ? 5.014 23.119 29.768 1.00 32.47 246 ILE A CA 1
ATOM 1562 C C . ILE A 1 226 ? 4.245 22.467 28.628 1.00 31.74 246 ILE A C 1
ATOM 1563 O O . ILE A 1 226 ? 4.010 23.102 27.602 1.00 31.77 246 ILE A O 1
ATOM 1568 N N . LEU A 1 227 ? 3.864 21.206 28.810 1.00 31.28 247 LEU A N 1
ATOM 1569 C CA . LEU A 1 227 ? 3.020 20.496 27.846 1.00 31.49 247 LEU A CA 1
ATOM 1570 C C . LEU A 1 227 ? 1.551 20.582 28.253 1.00 31.02 247 LEU A C 1
ATOM 1571 O O . LEU A 1 227 ? 1.053 19.723 28.989 1.00 31.00 247 LEU A O 1
ATOM 1576 N N . PHE A 1 228 ? 0.859 21.616 27.782 1.00 30.47 248 PHE A N 1
ATOM 1577 C CA . PHE A 1 228 ? -0.540 21.815 28.154 1.00 30.20 248 PHE A CA 1
ATOM 1578 C C . PHE A 1 228 ? -1.432 20.952 27.272 1.00 29.43 248 PHE A C 1
ATOM 1579 O O . PHE A 1 228 ? -1.320 20.981 26.052 1.00 28.92 248 PHE A O 1
ATOM 1587 N N . MET A 1 229 ? -2.314 20.186 27.902 1.00 29.43 249 MET A N 1
ATOM 1588 C CA . MET A 1 229 ? -3.177 19.247 27.192 1.00 29.61 249 MET A CA 1
ATOM 1589 C C . MET A 1 229 ? -4.649 19.629 27.258 1.00 28.62 249 MET A C 1
ATOM 1590 O O . MET A 1 229 ? -5.105 20.231 28.221 1.00 27.97 249 MET A O 1
ATOM 1595 N N . VAL A 1 230 ? -5.391 19.263 26.221 1.00 28.91 250 VAL A N 1
ATOM 1596 C CA . VAL A 1 230 ? -6.812 19.593 26.134 1.00 29.18 250 VAL A CA 1
ATOM 1597 C C . VAL A 1 230 ? -7.606 18.446 25.538 1.00 28.78 250 VAL A C 1
ATOM 1598 O O . VAL A 1 230 ? -7.419 18.069 24.390 1.00 28.53 250 VAL A O 1
ATOM 1602 N N . SER A 1 231 ? -8.495 17.891 26.341 1.00 29.62 251 SER A N 1
ATOM 1603 C CA . SER A 1 231 ? -9.466 16.928 25.860 1.00 30.54 251 SER A CA 1
ATOM 1604 C C . SER A 1 231 ? -10.419 17.645 24.908 1.00 30.21 251 SER A C 1
ATOM 1605 O O . SER A 1 231 ? -11.419 18.220 25.326 1.00 29.20 251 SER A O 1
ATOM 1608 N N . SER A 1 232 ? -10.073 17.616 23.624 1.00 31.20 252 SER A N 1
ATOM 1609 C CA . SER A 1 232 ? -10.758 18.412 22.605 1.00 32.58 252 SER A CA 1
ATOM 1610 C C . SER A 1 232 ? -12.138 17.859 22.216 1.00 33.52 252 SER A C 1
ATOM 1611 O O . SER A 1 232 ? -12.930 18.548 21.567 1.00 32.91 252 SER A O 1
ATOM 1614 N N . SER A 1 233 ? -12.426 16.627 22.625 1.00 34.69 253 SER A N 1
ATOM 1615 C CA . SER A 1 233 ? -13.727 16.014 22.380 1.00 35.36 253 SER A CA 1
ATOM 1616 C C . SER A 1 233 ? -14.811 16.456 23.375 1.00 36.16 253 SER A C 1
ATOM 1617 O O . SER A 1 233 ? -15.940 15.985 23.297 1.00 36.45 253 SER A O 1
ATOM 1620 N N . GLU A 1 234 ? -14.495 17.366 24.291 1.00 36.86 254 GLU A N 1
ATOM 1621 C CA . GLU A 1 234 ? -15.376 17.609 25.435 1.00 37.82 254 GLU A CA 1
ATOM 1622 C C . GLU A 1 234 ? -16.183 18.905 25.365 1.00 38.35 254 GLU A C 1
ATOM 1623 O O . GLU A 1 234 ? -16.549 19.465 26.395 1.00 38.63 254 GLU A O 1
ATOM 1629 N N . TYR A 1 235 ? -16.496 19.355 24.152 1.00 39.03 255 TYR A N 1
ATOM 1630 C CA . TYR A 1 235 ? -17.278 20.585 23.972 1.00 39.62 255 TYR A CA 1
ATOM 1631 C C . TYR A 1 235 ? -18.724 20.427 24.434 1.00 40.45 255 TYR A C 1
ATOM 1632 O O . TYR A 1 235 ? -19.339 21.393 24.896 1.00 40.83 255 TYR A O 1
ATOM 1641 N N . ASP A 1 236 ? -19.252 19.212 24.330 1.00 41.13 256 ASP A N 1
ATOM 1642 C CA . ASP A 1 236 ? -20.611 18.915 24.780 1.00 41.85 256 ASP A CA 1
ATOM 1643 C C . ASP A 1 236 ? -20.701 18.474 26.246 1.00 42.30 256 ASP A C 1
ATOM 1644 O O . ASP A 1 236 ? -21.804 18.343 26.775 1.00 42.53 256 ASP A O 1
ATOM 1649 N N . GLN A 1 237 ? -19.561 18.247 26.899 1.00 42.47 257 GLN A N 1
ATOM 1650 C CA . GLN A 1 237 ? -19.556 17.722 28.265 1.00 42.93 257 GLN A CA 1
ATOM 1651 C C . GLN A 1 237 ? -19.464 18.832 29.316 1.00 43.34 257 GLN A C 1
ATOM 1652 O O . GLN A 1 237 ? -18.893 19.889 29.056 1.00 43.10 257 GLN A O 1
ATOM 1658 N N . VAL A 1 238 ? -20.038 18.583 30.495 1.00 44.17 258 VAL A N 1
ATOM 1659 C CA . VAL A 1 238 ? -19.898 19.488 31.650 1.00 44.61 258 VAL A CA 1
ATOM 1660 C C . VAL A 1 238 ? -18.831 18.949 32.602 1.00 45.06 258 VAL A C 1
ATOM 1661 O O . VAL A 1 238 ? -18.616 17.740 32.689 1.00 45.10 258 VAL A O 1
ATOM 1665 N N . LEU A 1 239 ? -18.169 19.854 33.315 1.00 45.50 259 LEU A N 1
ATOM 1666 C CA . LEU A 1 239 ? -17.075 19.480 34.192 1.00 45.85 259 LEU A CA 1
ATOM 1667 C C . LEU A 1 239 ? -17.607 18.597 35.316 1.00 46.43 259 LEU A C 1
ATOM 1668 O O . LEU A 1 239 ? -18.747 18.748 35.737 1.00 46.53 259 LEU A O 1
ATOM 1673 N N . MET A 1 240 ? -16.795 17.648 35.770 1.00 47.22 260 MET A N 1
ATOM 1674 C CA . MET A 1 240 ? -17.231 16.706 36.800 1.00 47.38 260 MET A CA 1
ATOM 1675 C C . MET A 1 240 ? -17.426 17.378 38.147 1.00 47.30 260 MET A C 1
ATOM 1676 O O . MET A 1 240 ? -18.481 17.233 38.758 1.00 46.92 260 MET A O 1
ATOM 1681 N N . GLU A 1 241 ? -16.410 18.113 38.602 1.00 47.73 261 GLU A N 1
ATOM 1682 C CA . GLU A 1 241 ? -16.419 18.692 39.953 1.00 47.79 261 GLU A CA 1
ATOM 1683 C C . GLU A 1 241 ? -17.471 19.790 40.147 1.00 47.62 261 GLU A C 1
ATOM 1684 O O . GLU A 1 241 ? -17.638 20.288 41.250 1.00 47.53 261 GLU A O 1
ATOM 1690 N N . ASP A 1 242 ? -18.173 20.164 39.081 1.00 47.99 262 ASP A N 1
ATOM 1691 C CA . ASP A 1 242 ? -19.412 20.930 39.206 1.00 48.55 262 ASP A CA 1
ATOM 1692 C C . ASP A 1 242 ? -20.365 20.583 38.061 1.00 48.89 262 ASP A C 1
ATOM 1693 O O . ASP A 1 242 ? -19.938 20.374 36.932 1.00 49.12 262 ASP A O 1
ATOM 1698 N N . ARG A 1 243 ? -21.658 20.544 38.355 1.00 49.30 263 ARG A N 1
ATOM 1699 C CA . ARG A 1 243 ? -22.676 20.137 37.376 1.00 49.63 263 ARG A CA 1
ATOM 1700 C C . ARG A 1 243 ? -22.812 21.029 36.131 1.00 49.31 263 ARG A C 1
ATOM 1701 O O . ARG A 1 243 ? -23.420 20.607 35.145 1.00 49.26 263 ARG A O 1
ATOM 1709 N N . ARG A 1 244 ? -22.258 22.244 36.168 1.00 48.77 264 ARG A N 1
ATOM 1710 C CA . ARG A 1 244 ? -22.684 23.314 35.251 1.00 48.18 264 ARG A CA 1
ATOM 1711 C C . ARG A 1 244 ? -21.629 23.885 34.294 1.00 47.14 264 ARG A C 1
ATOM 1712 O O . ARG A 1 244 ? -21.970 24.258 33.173 1.00 46.99 264 ARG A O 1
ATOM 1720 N N . THR A 1 245 ? -20.371 23.973 34.723 1.00 45.93 265 THR A N 1
ATOM 1721 C CA . THR A 1 245 ? -19.317 24.585 33.898 1.00 44.82 265 THR A CA 1
ATOM 1722 C C . THR A 1 245 ? -18.905 23.670 32.741 1.00 43.51 265 THR A C 1
ATOM 1723 O O . THR A 1 245 ? -18.751 22.463 32.925 1.00 43.45 265 THR A O 1
ATOM 1727 N N . ASN A 1 246 ? -18.728 24.252 31.555 1.00 42.14 266 ASN A N 1
ATOM 1728 C CA . ASN A 1 246 ? -18.325 23.499 30.363 1.00 41.36 266 ASN A CA 1
ATOM 1729 C C . ASN A 1 246 ? -16.845 23.138 30.410 1.00 40.74 266 ASN A C 1
ATOM 1730 O O . ASN A 1 246 ? -16.008 23.977 30.761 1.00 40.88 266 ASN A O 1
ATOM 1735 N N . ARG A 1 247 ? -16.534 21.897 30.025 1.00 39.80 267 ARG A N 1
ATOM 1736 C CA . ARG A 1 247 ? -15.179 21.338 30.140 1.00 38.67 267 ARG A CA 1
ATOM 1737 C C . ARG A 1 247 ? -14.135 22.066 29.298 1.00 38.03 267 ARG A C 1
ATOM 1738 O O . ARG A 1 247 ? -13.023 22.320 29.765 1.00 37.62 267 ARG A O 1
ATOM 1746 N N . LEU A 1 248 ? -14.491 22.388 28.058 1.00 37.59 268 LEU A N 1
ATOM 1747 C CA . LEU A 1 248 ? -13.556 23.021 27.133 1.00 37.46 268 LEU A CA 1
ATOM 1748 C C . LEU A 1 248 ? -13.338 24.500 27.445 1.00 37.20 268 LEU A C 1
ATOM 1749 O O . LEU A 1 248 ? -12.240 25.027 27.241 1.00 37.71 268 LEU A O 1
ATOM 1754 N N . VAL A 1 249 ? -14.378 25.167 27.934 1.00 36.28 269 VAL A N 1
ATOM 1755 C CA . VAL A 1 249 ? -14.250 26.547 28.387 1.00 35.96 269 VAL A CA 1
ATOM 1756 C C . VAL A 1 249 ? -13.250 26.630 29.547 1.00 35.56 269 VAL A C 1
ATOM 1757 O O . VAL A 1 249 ? -12.431 27.549 29.599 1.00 35.43 269 VAL A O 1
ATOM 1761 N N . GLU A 1 250 ? -13.318 25.662 30.461 1.00 35.41 270 GLU A N 1
ATOM 1762 C CA . GLU A 1 250 ? -12.403 25.592 31.604 1.00 35.36 270 GLU A CA 1
ATOM 1763 C C . GLU A 1 250 ? -10.966 25.439 31.132 1.00 34.84 270 GLU A C 1
ATOM 1764 O O . GLU A 1 250 ? -10.066 26.107 31.626 1.00 34.29 270 GLU A O 1
ATOM 1770 N N . SER A 1 251 ? -10.769 24.544 30.172 1.00 35.12 271 SER A N 1
ATOM 1771 C CA . SER A 1 251 ? -9.466 24.330 29.554 1.00 35.39 271 SER A CA 1
ATOM 1772 C C . SER A 1 251 ? -8.905 25.641 29.018 1.00 35.47 271 SER A C 1
ATOM 1773 O O . SER A 1 251 ? -7.761 25.999 29.305 1.00 35.43 271 SER A O 1
ATOM 1776 N N . MET A 1 252 ? -9.728 26.351 28.249 1.00 35.52 272 MET A N 1
ATOM 1777 C CA . MET A 1 252 ? -9.363 27.660 27.715 1.00 35.29 272 MET A CA 1
ATOM 1778 C C . MET A 1 252 ? -9.057 28.636 28.852 1.00 34.48 272 MET A C 1
ATOM 1779 O O . MET A 1 252 ? -8.025 29.300 28.839 1.00 34.42 272 MET A O 1
ATOM 1784 N N . ASN A 1 253 ? -9.936 28.698 29.846 1.00 34.06 273 ASN A N 1
ATOM 1785 C CA . ASN A 1 253 ? -9.715 29.560 31.013 1.00 34.16 273 ASN A CA 1
ATOM 1786 C C . ASN A 1 253 ? -8.370 29.319 31.694 1.00 34.03 273 ASN A C 1
ATOM 1787 O O . ASN A 1 253 ? -7.675 30.267 32.051 1.00 33.93 273 ASN A O 1
ATOM 1792 N N . ILE A 1 254 ? -8.011 28.050 31.864 1.00 34.08 274 ILE A N 1
ATOM 1793 C CA . ILE A 1 254 ? -6.762 27.682 32.520 1.00 34.18 274 ILE A CA 1
ATOM 1794 C C . ILE A 1 254 ? -5.576 28.057 31.648 1.00 33.99 274 ILE A C 1
ATOM 1795 O O . ILE A 1 254 ? -4.585 28.605 32.132 1.00 33.86 274 ILE A O 1
ATOM 1800 N N . PHE A 1 255 ? -5.681 27.738 30.362 1.00 33.92 275 PHE A N 1
ATOM 1801 C CA . PHE A 1 255 ? -4.628 28.040 29.403 1.00 34.23 275 PHE A CA 1
ATOM 1802 C C . PHE A 1 255 ? -4.300 29.523 29.418 1.00 34.37 275 PHE A C 1
ATOM 1803 O O . PHE A 1 255 ? -3.128 29.900 29.437 1.00 34.51 275 PHE A O 1
ATOM 1811 N N . GLU A 1 256 ? -5.336 30.357 29.423 1.00 34.78 276 GLU A N 1
ATOM 1812 C CA . GLU A 1 256 ? -5.148 31.806 29.373 1.00 35.30 276 GLU A CA 1
ATOM 1813 C C . GLU A 1 256 ? -4.262 32.278 30.530 1.00 35.33 276 GLU A C 1
ATOM 1814 O O . GLU A 1 256 ? -3.387 33.129 30.347 1.00 35.50 276 GLU A O 1
ATOM 1820 N N . THR A 1 257 ? -4.469 31.696 31.706 1.00 35.14 277 THR A N 1
ATOM 1821 C CA . THR A 1 257 ? -3.764 32.123 32.904 1.00 35.45 277 THR A CA 1
ATOM 1822 C C . THR A 1 257 ? -2.307 31.667 32.895 1.00 35.54 277 THR A C 1
ATOM 1823 O O . THR A 1 257 ? -1.420 32.383 33.365 1.00 35.84 277 THR A O 1
ATOM 1827 N N . ILE A 1 258 ? -2.058 30.487 32.347 1.00 35.80 278 ILE A N 1
ATOM 1828 C CA . ILE A 1 258 ? -0.706 29.944 32.308 1.00 36.13 278 ILE A CA 1
ATOM 1829 C C . ILE A 1 258 ? 0.119 30.617 31.215 1.00 36.11 278 ILE A C 1
ATOM 1830 O O . ILE A 1 258 ? 1.247 31.069 31.458 1.00 35.49 278 ILE A O 1
ATOM 1835 N N . VAL A 1 259 ? -0.461 30.691 30.018 1.00 36.23 279 VAL A N 1
ATOM 1836 C CA . VAL A 1 259 ? 0.270 31.134 28.833 1.00 36.34 279 VAL A CA 1
ATOM 1837 C C . VAL A 1 259 ? 0.759 32.580 28.935 1.00 36.49 279 VAL A C 1
ATOM 1838 O O . VAL A 1 259 ? 1.811 32.910 28.392 1.00 36.36 279 VAL A O 1
ATOM 1842 N N . ASN A 1 260 ? 0.006 33.420 29.651 1.00 36.88 280 ASN A N 1
ATOM 1843 C CA . ASN A 1 260 ? 0.301 34.851 29.783 1.00 36.65 280 ASN A CA 1
ATOM 1844 C C . ASN A 1 260 ? 0.971 35.192 31.103 1.00 37.04 280 ASN A C 1
ATOM 1845 O O . ASN A 1 260 ? 0.772 36.282 31.633 1.00 37.43 280 ASN A O 1
ATOM 1850 N N . ASN A 1 261 ? 1.770 34.279 31.639 1.00 37.68 281 ASN A N 1
ATOM 1851 C CA . ASN A 1 261 ? 2.377 34.507 32.940 1.00 38.10 281 ASN A CA 1
ATOM 1852 C C . ASN A 1 261 ? 3.862 34.830 32.862 1.00 38.38 281 ASN A C 1
ATOM 1853 O O . ASN A 1 261 ? 4.640 34.047 32.317 1.00 38.23 281 ASN A O 1
ATOM 1858 N N . LYS A 1 262 ? 4.231 35.991 33.417 1.00 39.11 282 LYS A N 1
ATOM 1859 C CA . LYS A 1 262 ? 5.638 36.422 33.586 1.00 39.69 282 LYS A CA 1
ATOM 1860 C C . LYS A 1 262 ? 6.556 35.281 33.988 1.00 39.80 282 LYS A C 1
ATOM 1861 O O . LYS A 1 262 ? 7.608 35.073 33.386 1.00 40.02 282 LYS A O 1
ATOM 1867 N N . LEU A 1 263 ? 6.141 34.549 35.015 1.00 40.05 283 LEU A N 1
ATOM 1868 C CA . LEU A 1 263 ? 6.907 33.430 35.538 1.00 40.62 283 LEU A CA 1
ATOM 1869 C C . LEU A 1 263 ? 7.337 32.474 34.425 1.00 41.14 283 LEU A C 1
ATOM 1870 O O . LEU A 1 263 ? 8.445 31.933 34.460 1.00 40.80 283 LEU A O 1
ATOM 1875 N N . PHE A 1 264 ? 6.462 32.295 33.433 1.00 41.93 284 PHE A N 1
ATOM 1876 C CA . PHE A 1 264 ? 6.741 31.446 32.279 1.00 42.41 284 PHE A CA 1
ATOM 1877 C C . PHE A 1 264 ? 7.076 32.258 31.027 1.00 43.18 284 PHE A C 1
ATOM 1878 O O . PHE A 1 264 ? 6.627 31.915 29.927 1.00 43.53 284 PHE A O 1
ATOM 1886 N N . PHE A 1 265 ? 7.868 33.321 31.188 1.00 43.77 285 PHE A N 1
ATOM 1887 C CA . PHE A 1 265 ? 8.334 34.127 30.047 1.00 43.62 285 PHE A CA 1
ATOM 1888 C C . PHE A 1 265 ? 9.467 33.421 29.284 1.00 43.37 285 PHE A C 1
ATOM 1889 O O . PHE A 1 265 ? 9.512 33.471 28.054 1.00 43.20 285 PHE A O 1
ATOM 1897 N N . ASN A 1 266 ? 10.368 32.770 30.018 1.00 43.24 286 ASN A N 1
ATOM 1898 C CA . ASN A 1 266 ? 11.484 32.020 29.419 1.00 43.21 286 ASN A CA 1
ATOM 1899 C C . ASN A 1 266 ? 11.195 30.510 29.389 1.00 42.76 286 ASN A C 1
ATOM 1900 O O . ASN A 1 266 ? 12.083 29.683 29.621 1.00 42.70 286 ASN A O 1
ATOM 1905 N N . VAL A 1 267 ? 9.945 30.166 29.076 1.00 42.05 287 VAL A N 1
ATOM 1906 C CA . VAL A 1 267 ? 9.470 28.785 29.109 1.00 41.42 287 VAL A CA 1
ATOM 1907 C C . VAL A 1 267 ? 8.729 28.460 27.813 1.00 40.76 287 VAL A C 1
ATOM 1908 O O . VAL A 1 267 ? 7.879 29.234 27.369 1.00 40.92 287 VAL A O 1
ATOM 1912 N N . SER A 1 268 ? 9.053 27.320 27.210 1.00 39.80 288 SER A N 1
ATOM 1913 C CA . SER A 1 268 ? 8.350 26.859 26.021 1.00 39.35 288 SER A CA 1
ATOM 1914 C C . SER A 1 268 ? 6.997 26.299 26.432 1.00 38.82 288 SER A C 1
ATOM 1915 O O . SER A 1 268 ? 6.915 25.505 27.367 1.00 39.14 288 SER A O 1
ATOM 1918 N N . ILE A 1 269 ? 5.942 26.726 25.743 1.00 38.14 289 ILE A N 1
ATOM 1919 C CA . ILE A 1 269 ? 4.577 26.289 26.050 1.00 37.92 289 ILE A CA 1
ATOM 1920 C C . ILE A 1 269 ? 3.971 25.672 24.800 1.00 37.51 289 ILE A C 1
ATOM 1921 O O . ILE A 1 269 ? 3.776 26.362 23.800 1.00 37.53 289 ILE A O 1
ATOM 1926 N N . ILE A 1 270 ? 3.689 24.374 24.856 1.00 37.13 290 ILE A N 1
ATOM 1927 C CA . ILE A 1 270 ? 3.197 23.636 23.697 1.00 36.95 290 ILE A CA 1
ATOM 1928 C C . ILE A 1 270 ? 1.852 22.985 24.004 1.00 36.52 290 ILE A C 1
ATOM 1929 O O . ILE A 1 270 ? 1.701 22.298 25.017 1.00 36.53 290 ILE A O 1
ATOM 1934 N N . LEU A 1 271 ? 0.891 23.190 23.106 1.00 36.12 291 LEU A N 1
ATOM 1935 C CA . LEU A 1 271 ? -0.490 22.771 23.318 1.00 36.01 291 LEU A CA 1
ATOM 1936 C C . LEU A 1 271 ? -0.792 21.438 22.625 1.00 35.99 291 LEU A C 1
ATOM 1937 O O . LEU A 1 271 ? -0.460 21.250 21.458 1.00 36.45 291 LEU A O 1
ATOM 1942 N N . PHE A 1 272 ? -1.430 20.521 23.349 1.00 35.81 292 PHE A N 1
ATOM 1943 C CA . PHE A 1 272 ? -1.788 19.195 22.826 1.00 35.30 292 PHE A CA 1
ATOM 1944 C C . PHE A 1 272 ? -3.298 19.030 22.745 1.00 34.79 292 PHE A C 1
ATOM 1945 O O . PHE A 1 272 ? -3.938 18.675 23.733 1.00 34.06 292 PHE A O 1
ATOM 1953 N N . LEU A 1 273 ? -3.876 19.286 21.579 1.00 34.94 293 LEU A N 1
ATOM 1954 C CA . LEU A 1 273 ? -5.289 18.992 21.393 1.00 35.08 293 LEU A CA 1
ATOM 1955 C C . LEU A 1 273 ? -5.406 17.486 21.274 1.00 35.13 293 LEU A C 1
ATOM 1956 O O . LEU A 1 273 ? -5.011 16.899 20.271 1.00 34.95 293 LEU A O 1
ATOM 1961 N N . ASN A 1 274 ? -5.919 16.868 22.333 1.00 35.57 294 ASN A N 1
ATOM 1962 C CA . ASN A 1 274 ? -5.885 15.420 22.494 1.00 35.56 294 ASN A CA 1
ATOM 1963 C C . ASN A 1 274 ? -7.263 14.821 22.276 1.00 35.60 294 ASN A C 1
ATOM 1964 O O . ASN A 1 274 ? -8.238 15.554 22.122 1.00 36.00 294 ASN A O 1
ATOM 1969 N N . LYS A 1 275 ? -7.334 13.491 22.263 1.00 35.66 295 LYS A N 1
ATOM 1970 C CA . LYS A 1 275 ? -8.578 12.750 22.025 1.00 35.67 295 LYS A CA 1
ATOM 1971 C C . LYS A 1 275 ? -9.131 13.021 20.621 1.00 35.65 295 LYS A C 1
ATOM 1972 O O . LYS A 1 275 ? -10.342 13.027 20.400 1.00 35.73 295 LYS A O 1
ATOM 1978 N N . MET A 1 276 ? -8.206 13.207 19.680 1.00 35.75 296 MET A N 1
ATOM 1979 C CA . MET A 1 276 ? -8.513 13.533 18.290 1.00 35.71 296 MET A CA 1
ATOM 1980 C C . MET A 1 276 ? -9.353 12.431 17.644 1.00 35.35 296 MET A C 1
ATOM 1981 O O . MET A 1 276 ? -10.209 12.702 16.803 1.00 34.49 296 MET A O 1
ATOM 1986 N N . ASP A 1 277 ? -9.105 11.191 18.052 1.00 35.70 297 ASP A N 1
ATOM 1987 C CA . ASP A 1 277 ? -9.846 10.046 17.537 1.00 36.26 297 ASP A CA 1
ATOM 1988 C C . ASP A 1 277 ? -11.286 10.008 18.064 1.00 36.90 297 ASP A C 1
ATOM 1989 O O . ASP A 1 277 ? -12.195 9.570 17.357 1.00 36.79 297 ASP A O 1
ATOM 1994 N N . LEU A 1 278 ? -11.485 10.453 19.305 1.00 37.68 298 LEU A N 1
ATOM 1995 C CA . LEU A 1 278 ? -12.827 10.586 19.874 1.00 37.94 298 LEU A CA 1
ATOM 1996 C C . LEU A 1 278 ? -13.514 11.795 19.271 1.00 38.56 298 LEU A C 1
ATOM 1997 O O . LEU A 1 278 ? -14.712 11.761 18.996 1.00 38.71 298 LEU A O 1
ATOM 2002 N N . LEU A 1 279 ? -12.748 12.867 19.079 1.00 39.37 299 LEU A N 1
ATOM 2003 C CA . LEU A 1 279 ? -13.272 14.091 18.484 1.00 39.97 299 LEU A CA 1
ATOM 2004 C C . LEU A 1 279 ? -13.919 13.793 17.138 1.00 40.62 299 LEU A C 1
ATOM 2005 O O . LEU A 1 279 ? -15.039 14.229 16.872 1.00 40.88 299 LEU A O 1
ATOM 2010 N N . VAL A 1 280 ? -13.211 13.035 16.304 1.00 41.14 300 VAL A N 1
ATOM 2011 C CA . VAL A 1 280 ? -13.716 12.626 14.991 1.00 41.69 300 VAL A CA 1
ATOM 2012 C C . VAL A 1 280 ? -15.146 12.090 15.085 1.00 42.24 300 VAL A C 1
ATOM 2013 O O . VAL A 1 280 ? -16.006 12.431 14.271 1.00 41.80 300 VAL A O 1
ATOM 2017 N N . GLU A 1 281 ? -15.389 11.270 16.100 1.00 43.19 301 GLU A N 1
ATOM 2018 C CA . GLU A 1 281 ? -16.687 10.646 16.295 1.00 44.20 301 GLU A CA 1
ATOM 2019 C C . GLU A 1 281 ? -17.765 11.686 16.624 1.00 44.59 301 GLU A C 1
ATOM 2020 O O . GLU A 1 281 ? -18.807 11.724 15.977 1.00 43.96 301 GLU A O 1
ATOM 2026 N N . LYS A 1 282 ? -17.502 12.525 17.625 1.00 45.42 302 LYS A N 1
ATOM 2027 C CA . LYS A 1 282 ? -18.492 13.499 18.105 1.00 46.31 302 LYS A CA 1
ATOM 2028 C C . LYS A 1 282 ? -18.891 14.475 17.016 1.00 46.70 302 LYS A C 1
ATOM 2029 O O . LYS A 1 282 ? -20.070 14.771 16.836 1.00 46.34 302 LYS A O 1
ATOM 2035 N N . VAL A 1 283 ? -17.884 14.970 16.303 1.00 47.72 303 VAL A N 1
ATOM 2036 C CA . VAL A 1 283 ? -18.070 15.882 15.177 1.00 48.37 303 VAL A CA 1
ATOM 2037 C C . VAL A 1 283 ? -19.187 15.390 14.252 1.00 49.06 303 VAL A C 1
ATOM 2038 O O . VAL A 1 283 ? -20.046 16.177 13.847 1.00 49.29 303 VAL A O 1
ATOM 2042 N N . LYS A 1 284 ? -19.179 14.090 13.945 1.00 49.48 304 LYS A N 1
ATOM 2043 C CA . LYS A 1 284 ? -20.194 13.482 13.078 1.00 49.80 304 LYS A CA 1
ATOM 2044 C C . LYS A 1 284 ? -21.630 13.614 13.604 1.00 50.11 304 LYS A C 1
ATOM 2045 O O . LYS A 1 284 ? -22.533 13.922 12.834 1.00 50.46 304 LYS A O 1
ATOM 2051 N N . SER A 1 285 ? -21.840 13.390 14.901 1.00 50.38 305 SER A N 1
ATOM 2052 C CA . SER A 1 285 ? -23.197 13.265 15.458 1.00 50.55 305 SER A CA 1
ATOM 2053 C C . SER A 1 285 ? -23.660 14.477 16.264 1.00 50.67 305 SER A C 1
ATOM 2054 O O . SER A 1 285 ? -24.784 14.950 16.085 1.00 50.30 305 SER A O 1
ATOM 2057 N N . VAL A 1 286 ? -22.803 14.956 17.164 1.00 51.17 306 VAL A N 1
ATOM 2058 C CA . VAL A 1 286 ? -23.108 16.126 17.996 1.00 51.45 306 VAL A CA 1
ATOM 2059 C C . VAL A 1 286 ? -22.383 17.363 17.453 1.00 51.68 306 VAL A C 1
ATOM 2060 O O . VAL A 1 286 ? -21.213 17.289 17.077 1.00 51.56 306 VAL A O 1
ATOM 2064 N N . SER A 1 287 ? -23.090 18.492 17.411 1.00 52.08 307 SER A N 1
ATOM 2065 C CA . SER A 1 287 ? -22.536 19.745 16.891 1.00 52.30 307 SER A CA 1
ATOM 2066 C C . SER A 1 287 ? -22.029 20.645 18.013 1.00 52.36 307 SER A C 1
ATOM 2067 O O . SER A 1 287 ? -22.641 20.742 19.081 1.00 52.22 307 SER A O 1
ATOM 2070 N N . ILE A 1 288 ? -20.908 21.307 17.753 1.00 52.47 308 ILE A N 1
ATOM 2071 C CA . ILE A 1 288 ? -20.375 22.315 18.664 1.00 52.73 308 ILE A CA 1
ATOM 2072 C C . ILE A 1 288 ? -21.179 23.630 18.575 1.00 52.99 308 ILE A C 1
ATOM 2073 O O . ILE A 1 288 ? -21.168 24.430 19.511 1.00 53.11 308 ILE A O 1
ATOM 2078 N N . LYS A 1 289 ? -21.891 23.838 17.466 1.00 53.34 309 LYS A N 1
ATOM 2079 C CA . LYS A 1 289 ? -22.693 25.059 17.260 1.00 53.34 309 LYS A CA 1
ATOM 2080 C C . LYS A 1 289 ? -23.627 25.335 18.437 1.00 53.21 309 LYS A C 1
ATOM 2081 O O . LYS A 1 289 ? -23.793 26.482 18.848 1.00 53.02 309 LYS A O 1
ATOM 2087 N N . LYS A 1 290 ? -24.232 24.272 18.961 1.00 53.16 310 LYS A N 1
ATOM 2088 C CA . LYS A 1 290 ? -25.094 24.356 20.133 1.00 53.13 310 LYS A CA 1
ATOM 2089 C C . LYS A 1 290 ? -24.371 24.966 21.326 1.00 53.00 310 LYS A C 1
ATOM 2090 O O . LYS A 1 290 ? -24.939 25.779 22.048 1.00 53.24 310 LYS A O 1
ATOM 2096 N N . HIS A 1 291 ? -23.118 24.573 21.527 1.00 52.93 311 HIS A N 1
ATOM 2097 C CA . HIS A 1 291 ? -22.378 24.941 22.732 1.00 52.91 311 HIS A CA 1
ATOM 2098 C C . HIS A 1 291 ? -21.533 26.194 22.549 1.00 53.02 311 HIS A C 1
ATOM 2099 O O . HIS A 1 291 ? -21.384 26.976 23.482 1.00 53.21 311 HIS A O 1
ATOM 2106 N N . PHE A 1 292 ? -20.985 26.384 21.354 1.00 53.32 312 PHE A N 1
ATOM 2107 C CA . PHE A 1 292 ? -20.224 27.588 21.027 1.00 53.75 312 PHE A CA 1
ATOM 2108 C C . PHE A 1 292 ? -20.918 28.279 19.848 1.00 54.37 312 PHE A C 1
ATOM 2109 O O . PHE A 1 292 ? -20.644 27.957 18.688 1.00 54.75 312 PHE A O 1
ATOM 2117 N N . PRO A 1 293 ? -21.829 29.227 20.137 1.00 54.73 313 PRO A N 1
ATOM 2118 C CA . PRO A 1 293 ? -22.641 29.804 19.065 1.00 54.83 313 PRO A CA 1
ATOM 2119 C C . PRO A 1 293 ? -21.813 30.684 18.131 1.00 55.23 313 PRO A C 1
ATOM 2120 O O . PRO A 1 293 ? -22.094 30.749 16.928 1.00 55.37 313 PRO A O 1
ATOM 2124 N N . ASP A 1 294 ? -20.792 31.339 18.688 1.00 55.38 314 ASP A N 1
ATOM 2125 C CA . ASP A 1 294 ? -19.877 32.179 17.906 1.00 55.21 314 ASP A CA 1
ATOM 2126 C C . ASP A 1 294 ? -19.108 31.397 16.831 1.00 55.09 314 ASP A C 1
ATOM 2127 O O . ASP A 1 294 ? -18.576 31.998 15.897 1.00 54.76 314 ASP A O 1
ATOM 2132 N N . PHE A 1 295 ? -19.043 30.071 16.964 1.00 55.17 315 PHE A N 1
ATOM 2133 C CA . PHE A 1 295 ? -18.470 29.227 15.918 1.00 55.17 315 PHE A CA 1
ATOM 2134 C C . PHE A 1 295 ? -19.131 29.541 14.581 1.00 55.19 315 PHE A C 1
ATOM 2135 O O . PHE A 1 295 ? -20.359 29.557 14.472 1.00 55.18 315 PHE A O 1
ATOM 2143 N N . LYS A 1 296 ? -18.304 29.804 13.575 1.00 55.11 316 LYS A N 1
ATOM 2144 C CA . LYS A 1 296 ? -18.781 30.140 12.239 1.00 54.79 316 LYS A CA 1
ATOM 2145 C C . LYS A 1 296 ? -18.020 29.295 11.238 1.00 54.44 316 LYS A C 1
ATOM 2146 O O . LYS A 1 296 ? -16.979 29.702 10.725 1.00 54.43 316 LYS A O 1
ATOM 2152 N N . GLY A 1 297 ? -18.534 28.096 11.002 1.00 54.21 317 GLY A N 1
ATOM 2153 C CA . GLY A 1 297 ? -18.008 27.209 9.976 1.00 53.99 317 GLY A CA 1
ATOM 2154 C C . GLY A 1 297 ? -19.008 26.113 9.679 1.00 53.70 317 GLY A C 1
ATOM 2155 O O . GLY A 1 297 ? -20.214 26.296 9.840 1.00 53.60 317 GLY A O 1
ATOM 2156 N N . ASP A 1 298 ? -18.497 24.974 9.234 1.00 53.62 318 ASP A N 1
ATOM 2157 C CA . ASP A 1 298 ? -19.292 23.771 9.050 1.00 53.55 318 ASP A CA 1
ATOM 2158 C C . ASP A 1 298 ? -19.138 22.928 10.320 1.00 53.57 318 ASP A C 1
ATOM 2159 O O . ASP A 1 298 ? -18.041 22.439 10.606 1.00 53.63 318 ASP A O 1
ATOM 2164 N N . PRO A 1 299 ? -20.227 22.760 11.097 1.00 53.40 319 PRO A N 1
ATOM 2165 C CA . PRO A 1 299 ? -20.098 22.074 12.393 1.00 53.25 319 PRO A CA 1
ATOM 2166 C C . PRO A 1 299 ? -19.823 20.558 12.324 1.00 53.10 319 PRO A C 1
ATOM 2167 O O . PRO A 1 299 ? -19.516 19.948 13.349 1.00 53.13 319 PRO A O 1
ATOM 2171 N N . HIS A 1 300 ? -19.917 19.963 11.138 1.00 52.79 320 HIS A N 1
ATOM 2172 C CA . HIS A 1 300 ? -19.671 18.534 10.974 1.00 52.44 320 HIS A CA 1
ATOM 2173 C C . HIS A 1 300 ? -18.467 18.247 10.081 1.00 51.75 320 HIS A C 1
ATOM 2174 O O . HIS A 1 300 ? -18.380 17.182 9.477 1.00 51.57 320 HIS A O 1
ATOM 2181 N N . ARG A 1 301 ? -17.538 19.193 10.000 1.00 51.38 321 ARG A N 1
ATOM 2182 C CA . ARG A 1 301 ? -16.277 18.970 9.308 1.00 51.09 321 ARG A CA 1
ATOM 2183 C C . ARG A 1 301 ? -15.172 19.038 10.351 1.00 50.03 321 ARG A C 1
ATOM 2184 O O . ARG A 1 301 ? -15.065 20.015 11.084 1.00 49.32 321 ARG A O 1
ATOM 2192 N N . LEU A 1 302 ? -14.370 17.983 10.426 1.00 49.77 322 LEU A N 1
ATOM 2193 C CA . LEU A 1 302 ? -13.293 17.889 11.414 1.00 49.71 322 LEU A CA 1
ATOM 2194 C C . LEU A 1 302 ? -12.400 19.134 11.423 1.00 49.14 322 LEU A C 1
ATOM 2195 O O . LEU A 1 302 ? -12.163 19.729 12.474 1.00 48.69 322 LEU A O 1
ATOM 2200 N N . GLU A 1 303 ? -11.933 19.533 10.244 1.00 48.62 323 GLU A N 1
ATOM 2201 C CA . GLU A 1 303 ? -11.008 20.661 10.119 1.00 48.34 323 GLU A CA 1
ATOM 2202 C C . GLU A 1 303 ? -11.644 22.021 10.453 1.00 47.67 323 GLU A C 1
ATOM 2203 O O . GLU A 1 303 ? -10.990 22.884 11.039 1.00 47.66 323 GLU A O 1
ATOM 2209 N N . ASP A 1 304 ? -12.907 22.217 10.087 1.00 47.03 324 ASP A N 1
ATOM 2210 C CA . ASP A 1 304 ? -13.640 23.414 10.502 1.00 46.69 324 ASP A CA 1
ATOM 2211 C C . ASP A 1 304 ? -13.569 23.557 12.016 1.00 46.09 324 ASP A C 1
ATOM 2212 O O . ASP A 1 304 ? -13.307 24.641 12.540 1.00 45.96 324 ASP A O 1
ATOM 2217 N N . VAL A 1 305 ? -13.804 22.447 12.709 1.00 45.50 325 VAL A N 1
ATOM 2218 C CA . VAL A 1 305 ? -13.768 22.426 14.166 1.00 44.89 325 VAL A CA 1
ATOM 2219 C C . VAL A 1 305 ? -12.319 22.486 14.668 1.00 44.10 325 VAL A C 1
ATOM 2220 O O . VAL A 1 305 ? -12.016 23.261 15.573 1.00 44.01 325 VAL A O 1
ATOM 2224 N N . GLN A 1 306 ? -11.432 21.688 14.073 1.00 43.34 326 GLN A N 1
ATOM 2225 C CA . GLN A 1 306 ? -10.007 21.690 14.440 1.00 42.94 326 GLN A CA 1
ATOM 2226 C C . GLN A 1 306 ? -9.425 23.095 14.454 1.00 42.61 326 GLN A C 1
ATOM 2227 O O . GLN A 1 306 ? -8.791 23.496 15.424 1.00 43.24 326 GLN A O 1
ATOM 2233 N N . ARG A 1 307 ? -9.628 23.834 13.368 1.00 42.08 327 ARG A N 1
ATOM 2234 C CA . ARG A 1 307 ? -9.031 25.158 13.227 1.00 41.45 327 ARG A CA 1
ATOM 2235 C C . ARG A 1 307 ? -9.620 26.138 14.237 1.00 40.77 327 ARG A C 1
ATOM 2236 O O . ARG A 1 307 ? -8.908 26.994 14.769 1.00 40.66 327 ARG A O 1
ATOM 2244 N N . TYR A 1 308 ? -10.918 26.005 14.501 1.00 39.84 328 TYR A N 1
ATOM 2245 C CA . TYR A 1 308 ? -11.593 26.855 15.472 1.00 39.50 328 TYR A CA 1
ATOM 2246 C C . TYR A 1 308 ? -10.955 26.731 16.850 1.00 39.19 328 TYR A C 1
ATOM 2247 O O . TYR A 1 308 ? -10.791 27.731 17.544 1.00 39.17 328 TYR A O 1
ATOM 2256 N N . LEU A 1 309 ? -10.587 25.508 17.233 1.00 38.96 329 LEU A N 1
ATOM 2257 C CA . LEU A 1 309 ? -9.989 25.259 18.548 1.00 38.84 329 LEU A CA 1
ATOM 2258 C C . LEU A 1 309 ? -8.641 25.959 18.673 1.00 38.54 329 LEU A C 1
ATOM 2259 O O . LEU A 1 309 ? -8.411 26.707 19.624 1.00 38.04 329 LEU A O 1
ATOM 2264 N N . VAL A 1 310 ? -7.759 25.710 17.707 1.00 38.52 330 VAL A N 1
ATOM 2265 C CA . VAL A 1 310 ? -6.455 26.379 17.648 1.00 38.39 330 VAL A CA 1
ATOM 2266 C C . VAL A 1 310 ? -6.637 27.875 17.862 1.00 38.26 330 VAL A C 1
ATOM 2267 O O . VAL A 1 310 ? -5.936 28.487 18.670 1.00 38.44 330 VAL A O 1
ATOM 2271 N N . GLN A 1 311 ? -7.598 28.436 17.131 1.00 38.01 331 GLN A N 1
ATOM 2272 C CA . GLN A 1 311 ? -7.901 29.864 17.151 1.00 37.97 331 GLN A CA 1
ATOM 2273 C C . GLN A 1 311 ? -8.343 30.329 18.529 1.00 37.46 331 GLN A C 1
ATOM 2274 O O . GLN A 1 311 ? -7.839 31.316 19.040 1.00 37.15 331 GLN A O 1
ATOM 2280 N N . CYS A 1 312 ? -9.281 29.607 19.132 1.00 37.39 332 CYS A N 1
ATOM 2281 C CA . CYS A 1 312 ? -9.753 29.936 20.472 1.00 37.43 332 CYS A CA 1
ATOM 2282 C C . CYS A 1 312 ? -8.613 30.018 21.471 1.00 36.98 332 CYS A C 1
ATOM 2283 O O . CYS A 1 312 ? -8.559 30.948 22.264 1.00 37.17 332 CYS A O 1
ATOM 2286 N N . PHE A 1 313 ? -7.715 29.037 21.434 1.00 36.60 333 PHE A N 1
ATOM 2287 C CA . PHE A 1 313 ? -6.550 29.024 22.319 1.00 36.37 333 PHE A CA 1
ATOM 2288 C C . PHE A 1 313 ? -5.521 30.051 21.874 1.00 36.15 333 PHE A C 1
ATOM 2289 O O . PHE A 1 313 ? -4.885 30.690 22.707 1.00 36.69 333 PHE A O 1
ATOM 2297 N N . ASP A 1 314 ? -5.366 30.229 20.568 1.00 35.78 334 ASP A N 1
ATOM 2298 C CA . ASP A 1 314 ? -4.557 31.327 20.063 1.00 35.45 334 ASP A CA 1
ATOM 2299 C C . ASP A 1 314 ? -5.034 32.642 20.704 1.00 35.13 334 ASP A C 1
ATOM 2300 O O . ASP A 1 314 ? -4.234 33.401 21.259 1.00 34.96 334 ASP A O 1
ATOM 2305 N N . ARG A 1 315 ? -6.350 32.860 20.661 1.00 34.79 335 ARG A N 1
ATOM 2306 C CA . ARG A 1 315 ? -6.995 34.110 21.095 1.00 34.38 335 ARG A CA 1
ATOM 2307 C C . ARG A 1 315 ? -6.867 34.465 22.579 1.00 33.80 335 ARG A C 1
ATOM 2308 O O . ARG A 1 315 ? -7.026 35.621 22.947 1.00 33.34 335 ARG A O 1
ATOM 2316 N N . LYS A 1 316 ? -6.595 33.487 23.431 1.00 33.73 336 LYS A N 1
ATOM 2317 C CA . LYS A 1 316 ? -6.413 33.761 24.851 1.00 33.95 336 LYS A CA 1
ATOM 2318 C C . LYS A 1 316 ? -5.018 34.316 25.166 1.00 33.52 336 LYS A C 1
ATOM 2319 O O . LYS A 1 316 ? -4.732 34.650 26.317 1.00 33.01 336 LYS A O 1
ATOM 2325 N N . ARG A 1 317 ? -4.159 34.412 24.151 1.00 33.43 337 ARG A N 1
ATOM 2326 C CA . ARG A 1 317 ? -2.790 34.897 24.326 1.00 33.45 337 ARG A CA 1
ATOM 2327 C C . ARG A 1 317 ? -2.678 36.387 24.063 1.00 33.27 337 ARG A C 1
ATOM 2328 O O . ARG A 1 317 ? -3.229 36.892 23.094 1.00 33.39 337 ARG A O 1
ATOM 2336 N N . ARG A 1 318 ? -1.950 37.082 24.928 1.00 33.53 338 ARG A N 1
ATOM 2337 C CA . ARG A 1 318 ? -1.696 38.508 24.754 1.00 34.04 338 ARG A CA 1
ATOM 2338 C C . ARG A 1 318 ? -0.535 38.741 23.788 1.00 34.19 338 ARG A C 1
ATOM 2339 O O . ARG A 1 318 ? -0.509 39.739 23.065 1.00 34.39 338 ARG A O 1
ATOM 2347 N N . ASN A 1 319 ? 0.425 37.821 23.783 1.00 34.06 339 ASN A N 1
ATOM 2348 C CA . ASN A 1 319 ? 1.591 37.944 22.931 1.00 33.88 339 ASN A CA 1
ATOM 2349 C C . ASN A 1 319 ? 1.466 37.049 21.710 1.00 33.77 339 ASN A C 1
ATOM 2350 O O . ASN A 1 319 ? 2.224 36.095 21.540 1.00 33.26 339 ASN A O 1
ATOM 2355 N N . ARG A 1 320 ? 0.523 37.385 20.839 1.00 34.15 340 ARG A N 1
ATOM 2356 C CA . ARG A 1 320 ? 0.295 36.611 19.626 1.00 34.64 340 ARG A CA 1
ATOM 2357 C C . ARG A 1 320 ? 1.305 36.953 18.530 1.00 35.13 340 ARG A C 1
ATOM 2358 O O . ARG A 1 320 ? 0.936 37.012 17.354 1.00 35.32 340 ARG A O 1
ATOM 2366 N N . SER A 1 321 ? 2.571 37.163 18.903 1.00 35.51 341 SER A N 1
ATOM 2367 C CA . SER A 1 321 ? 3.616 37.494 17.932 1.00 35.94 341 SER A CA 1
ATOM 2368 C C . SER A 1 321 ? 4.378 36.237 17.560 1.00 36.62 341 SER A C 1
ATOM 2369 O O . SER A 1 321 ? 4.492 35.903 16.380 1.00 37.01 341 SER A O 1
ATOM 2372 N N . LYS A 1 322 ? 4.897 35.540 18.570 1.00 37.39 342 LYS A N 1
ATOM 2373 C CA . LYS A 1 322 ? 5.561 34.253 18.346 1.00 37.59 342 LYS A CA 1
ATOM 2374 C C . LYS A 1 322 ? 4.464 33.197 18.160 1.00 37.63 342 LYS A C 1
ATOM 2375 O O . LYS A 1 322 ? 3.458 33.251 18.852 1.00 37.56 342 LYS A O 1
ATOM 2381 N N . PRO A 1 323 ? 4.640 32.250 17.214 1.00 37.74 343 PRO A N 1
ATOM 2382 C CA . PRO A 1 323 ? 3.540 31.334 16.888 1.00 37.44 343 PRO A CA 1
ATOM 2383 C C . PRO A 1 323 ? 3.211 30.289 17.956 1.00 37.38 343 PRO A C 1
ATOM 2384 O O . PRO A 1 323 ? 4.055 29.950 18.795 1.00 37.64 343 PRO A O 1
ATOM 2388 N N . LEU A 1 324 ? 1.984 29.776 17.882 1.00 36.77 344 LEU A N 1
ATOM 2389 C CA . LEU A 1 324 ? 1.459 28.793 18.827 1.00 36.40 344 LEU A CA 1
ATOM 2390 C C . LEU A 1 324 ? 1.893 27.379 18.462 1.00 35.94 344 LEU A C 1
ATOM 2391 O O . LEU A 1 324 ? 1.296 26.755 17.583 1.00 36.12 344 LEU A O 1
ATOM 2396 N N . PHE A 1 325 ? 2.916 26.869 19.140 1.00 35.28 345 PHE A N 1
ATOM 2397 C CA . PHE A 1 325 ? 3.324 25.482 18.944 1.00 35.00 345 PHE A CA 1
ATOM 2398 C C . PHE A 1 325 ? 2.154 24.593 19.362 1.00 34.69 345 PHE A C 1
ATOM 2399 O O . PHE A 1 325 ? 1.663 24.707 20.482 1.00 34.85 345 PHE A O 1
ATOM 2407 N N . HIS A 1 326 ? 1.682 23.731 18.466 1.00 34.51 346 HIS A N 1
ATOM 2408 C CA . HIS A 1 326 ? 0.558 22.850 18.794 1.00 33.98 346 HIS A CA 1
ATOM 2409 C C . HIS A 1 326 ? 0.526 21.591 17.942 1.00 33.80 346 HIS A C 1
ATOM 2410 O O . HIS A 1 326 ? 1.065 21.564 16.837 1.00 33.74 346 HIS A O 1
ATOM 2417 N N . HIS A 1 327 ? -0.109 20.552 18.485 1.00 33.74 347 HIS A N 1
ATOM 2418 C CA . HIS A 1 327 ? -0.295 19.274 17.800 1.00 33.41 347 HIS A CA 1
ATOM 2419 C C . HIS A 1 327 ? -1.675 18.716 18.096 1.00 33.32 347 HIS A C 1
ATOM 2420 O O . HIS A 1 327 ? -2.246 19.002 19.148 1.00 33.65 347 HIS A O 1
ATOM 2427 N N . PHE A 1 328 ? -2.207 17.929 17.167 1.00 33.42 348 PHE A N 1
ATOM 2428 C CA . PHE A 1 328 ? -3.435 17.166 17.405 1.00 33.67 348 PHE A CA 1
ATOM 2429 C C . PHE A 1 328 ? -3.093 15.713 17.747 1.00 33.91 348 PHE A C 1
ATOM 2430 O O . PHE A 1 328 ? -2.844 14.905 16.850 1.00 34.37 348 PHE A O 1
ATOM 2438 N N . THR A 1 329 ? -3.090 15.370 19.032 1.00 33.66 349 THR A N 1
ATOM 2439 C CA . THR A 1 329 ? -2.638 14.042 19.460 1.00 33.23 349 THR A CA 1
ATOM 2440 C C . THR A 1 329 ? -3.778 13.090 19.778 1.00 32.71 349 THR A C 1
ATOM 2441 O O . THR A 1 329 ? -4.924 13.499 19.973 1.00 32.41 349 THR A O 1
ATOM 2445 N N . THR A 1 330 ? -3.431 11.809 19.801 1.00 32.15 350 THR A N 1
ATOM 2446 C CA . THR A 1 330 ? -4.241 10.788 20.425 1.00 31.90 350 THR A CA 1
ATOM 2447 C C . THR A 1 330 ? -3.307 10.007 21.337 1.00 31.67 350 THR A C 1
ATOM 2448 O O . THR A 1 330 ? -2.553 9.157 20.870 1.00 31.36 350 THR A O 1
ATOM 2452 N N . ALA A 1 331 ? -3.362 10.315 22.634 1.00 31.59 351 ALA A N 1
ATOM 2453 C CA . ALA A 1 331 ? -2.399 9.809 23.622 1.00 32.00 351 ALA A CA 1
ATOM 2454 C C . ALA A 1 331 ? -2.487 8.308 23.895 1.00 32.31 351 ALA A C 1
ATOM 2455 O O . ALA A 1 331 ? -1.597 7.742 24.532 1.00 32.21 351 ALA A O 1
ATOM 2457 N N . ILE A 1 332 ? -3.553 7.664 23.432 1.00 32.60 352 ILE A N 1
ATOM 2458 C CA . ILE A 1 332 ? -3.661 6.210 23.550 1.00 32.79 352 ILE A CA 1
ATOM 2459 C C . ILE A 1 332 ? -2.904 5.487 22.431 1.00 33.28 352 ILE A C 1
ATOM 2460 O O . ILE A 1 332 ? -2.507 4.332 22.600 1.00 33.26 352 ILE A O 1
ATOM 2465 N N . ASP A 1 333 ? -2.692 6.186 21.311 1.00 33.75 353 ASP A N 1
ATOM 2466 C CA . ASP A 1 333 ? -2.0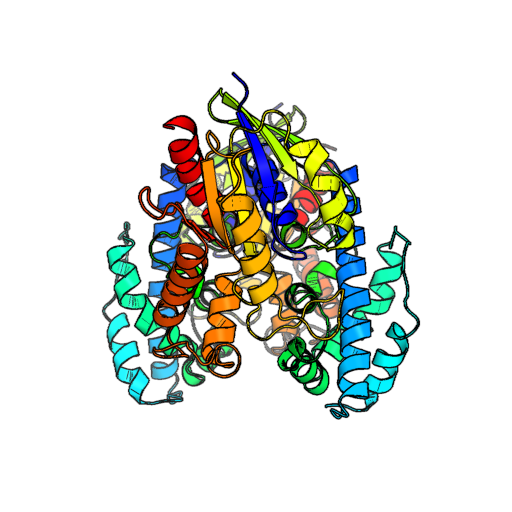10 5.649 20.118 1.00 33.78 353 ASP A CA 1
ATOM 2467 C C . ASP A 1 333 ? -0.503 5.916 20.210 1.00 33.59 353 ASP A C 1
ATOM 2468 O O . ASP A 1 333 ? -0.057 7.049 20.038 1.00 33.06 353 ASP A O 1
ATOM 2473 N N . THR A 1 334 ? 0.275 4.864 20.458 1.00 34.18 354 THR A N 1
ATOM 2474 C CA . THR A 1 334 ? 1.698 5.020 20.786 1.00 35.09 354 THR A CA 1
ATOM 2475 C C . THR A 1 334 ? 2.557 5.629 19.677 1.00 36.03 354 THR A C 1
ATOM 2476 O O . THR A 1 334 ? 3.488 6.384 19.970 1.00 36.29 354 THR A O 1
ATOM 2480 N N . GLU A 1 335 ? 2.260 5.306 18.418 1.00 36.73 355 GLU A N 1
ATOM 2481 C CA . GLU A 1 335 ? 3.074 5.803 17.300 1.00 36.70 355 GLU A CA 1
ATOM 2482 C C . GLU A 1 335 ? 2.884 7.303 17.167 1.00 36.72 355 GLU A C 1
ATOM 2483 O O . GLU A 1 335 ? 3.854 8.061 17.171 1.00 36.79 355 GLU A O 1
ATOM 2489 N N . ASN A 1 336 ? 1.626 7.722 17.072 1.00 36.46 356 ASN A N 1
ATOM 2490 C CA . ASN A 1 336 ? 1.278 9.137 17.090 1.00 36.54 356 ASN A CA 1
ATOM 2491 C C . ASN A 1 336 ? 2.152 9.910 18.065 1.00 36.26 356 ASN A C 1
ATOM 2492 O O . ASN A 1 336 ? 2.720 10.936 17.712 1.00 35.78 356 ASN A O 1
ATOM 2497 N N . ILE A 1 337 ? 2.266 9.397 19.286 1.00 36.71 357 ILE A N 1
ATOM 2498 C CA . ILE A 1 337 ? 3.021 10.072 20.340 1.00 37.38 357 ILE A CA 1
ATOM 2499 C C . ILE A 1 337 ? 4.534 10.039 20.088 1.00 38.03 357 ILE A C 1
ATOM 2500 O O . ILE A 1 337 ? 5.207 11.049 20.296 1.00 38.26 357 ILE A O 1
ATOM 2505 N N . ARG A 1 338 ? 5.074 8.910 19.635 1.00 38.75 358 ARG A N 1
ATOM 2506 C CA . ARG A 1 338 ? 6.508 8.847 19.335 1.00 39.23 358 ARG A CA 1
ATOM 2507 C C . ARG A 1 338 ? 6.859 9.901 18.296 1.00 39.70 358 ARG A C 1
ATOM 2508 O O . ARG A 1 338 ? 7.855 10.609 18.426 1.00 39.93 358 ARG A O 1
ATOM 2516 N N . PHE A 1 339 ? 6.022 9.981 17.266 1.00 40.36 359 PHE A N 1
ATOM 2517 C CA . PHE A 1 339 ? 6.149 10.965 16.196 1.00 40.63 359 PHE A CA 1
ATOM 2518 C C . PHE A 1 339 ? 6.078 12.365 16.807 1.00 41.08 359 PHE A C 1
ATOM 2519 O O . PHE A 1 339 ? 7.033 13.144 16.718 1.00 41.01 359 PHE A O 1
ATOM 2527 N N . VAL A 1 340 ? 4.952 12.650 17.459 1.00 41.30 360 VAL A N 1
ATOM 2528 C CA . VAL A 1 340 ? 4.679 13.968 18.023 1.00 41.44 360 VAL A CA 1
ATOM 2529 C C . VAL A 1 340 ? 5.769 14.414 18.982 1.00 41.49 360 VAL A C 1
ATOM 2530 O O . VAL A 1 340 ? 6.156 15.577 18.957 1.00 41.61 360 VAL A O 1
ATOM 2534 N N . PHE A 1 341 ? 6.267 13.506 19.817 1.00 42.03 361 PHE A N 1
ATOM 2535 C CA . PHE A 1 341 ? 7.282 13.892 20.804 1.00 42.52 361 PHE A CA 1
ATOM 2536 C C . PHE A 1 341 ? 8.634 14.255 20.184 1.00 42.85 361 PHE A C 1
ATOM 2537 O O . PHE A 1 341 ? 9.309 15.164 20.671 1.00 43.00 361 PHE A O 1
ATOM 2545 N N . HIS A 1 342 ? 9.035 13.551 19.129 1.00 43.19 362 HIS A N 1
ATOM 2546 C CA . HIS A 1 342 ? 10.283 13.874 18.440 1.00 43.16 362 HIS A CA 1
ATOM 2547 C C . HIS A 1 342 ? 10.276 15.323 17.952 1.00 43.03 362 HIS A C 1
ATOM 2548 O O . HIS A 1 342 ? 11.305 16.002 17.994 1.00 42.74 362 HIS A O 1
ATOM 2555 N N . ALA A 1 343 ? 9.112 15.784 17.495 1.00 43.03 363 ALA A N 1
ATOM 2556 C CA . ALA A 1 343 ? 8.925 17.178 17.092 1.00 43.19 363 ALA A CA 1
ATOM 2557 C C . ALA A 1 343 ? 9.030 18.091 18.301 1.00 43.47 363 ALA A C 1
ATOM 2558 O O . ALA A 1 343 ? 9.761 19.075 18.283 1.00 43.65 363 ALA A O 1
ATOM 2560 N N . VAL A 1 344 ? 8.296 17.750 19.354 1.00 43.96 364 VAL A N 1
ATOM 2561 C CA . VAL A 1 344 ? 8.293 18.529 20.589 1.00 44.09 364 VAL A CA 1
ATOM 2562 C C . VAL A 1 344 ? 9.704 18.623 21.173 1.00 44.34 364 VAL A C 1
ATOM 2563 O O . VAL A 1 344 ? 10.096 19.674 21.668 1.00 44.51 364 VAL A O 1
ATOM 2567 N N . LYS A 1 345 ? 10.467 17.534 21.097 1.00 44.80 365 LYS A N 1
ATOM 2568 C CA . LYS A 1 345 ? 11.862 17.535 21.554 1.00 45.21 365 LYS A CA 1
ATOM 2569 C C . LYS A 1 345 ? 12.680 18.605 20.842 1.00 45.48 365 LYS A C 1
ATOM 2570 O O . LYS A 1 345 ? 13.493 19.279 21.468 1.00 45.45 365 LYS A O 1
ATOM 2576 N N . ASP A 1 346 ? 12.461 18.753 19.536 1.00 45.91 366 ASP A N 1
ATOM 2577 C CA . ASP A 1 346 ? 13.143 19.778 18.746 1.00 46.30 366 ASP A CA 1
ATOM 2578 C C . ASP A 1 346 ? 12.733 21.176 19.201 1.00 46.44 366 ASP A C 1
ATOM 2579 O O . ASP A 1 346 ? 13.566 21.937 19.693 1.00 46.37 366 ASP A O 1
ATOM 2584 N N . THR A 1 347 ? 11.449 21.498 19.055 1.00 46.67 367 THR A N 1
ATOM 2585 C CA . THR A 1 347 ? 10.911 22.793 19.476 1.00 47.09 367 THR A CA 1
ATOM 2586 C C . THR A 1 347 ? 11.585 23.253 20.758 1.00 47.52 367 THR A C 1
ATOM 2587 O O . THR A 1 347 ? 12.173 24.330 20.807 1.00 47.48 367 THR A O 1
ATOM 2591 N N . ILE A 1 348 ? 11.515 22.411 21.784 1.00 48.44 368 ILE A N 1
ATOM 2592 C CA . ILE A 1 348 ? 12.041 22.755 23.100 1.00 49.13 368 ILE A CA 1
ATOM 2593 C C . ILE A 1 348 ? 13.546 23.000 23.061 1.00 50.03 368 ILE A C 1
ATOM 2594 O O . ILE A 1 348 ? 14.002 24.073 23.453 1.00 50.45 368 ILE A O 1
ATOM 2599 N N . LEU A 1 349 ? 14.306 22.018 22.583 1.00 50.76 369 LEU A N 1
ATOM 2600 C CA . LEU A 1 349 ? 15.772 22.095 22.619 1.00 51.32 369 LEU A CA 1
ATOM 2601 C C . LEU A 1 349 ? 16.321 23.270 21.816 1.00 52.10 369 LEU A C 1
ATOM 2602 O O . LEU A 1 349 ? 17.277 23.918 22.244 1.00 52.27 369 LEU A O 1
ATOM 2607 N N . GLN A 1 350 ? 15.702 23.550 20.671 1.00 52.93 370 GLN A N 1
ATOM 2608 C CA . GLN A 1 350 ? 16.108 24.672 19.816 1.00 53.58 370 GLN A CA 1
ATOM 2609 C C . GLN A 1 350 ? 15.863 26.051 20.456 1.00 53.95 370 GLN A C 1
ATOM 2610 O O . GLN A 1 350 ? 16.548 27.013 20.114 1.00 53.95 370 GLN A O 1
ATOM 2616 N N . GLU A 1 351 ? 14.899 26.158 21.373 1.00 54.37 371 GLU A N 1
ATOM 2617 C CA . GLU A 1 351 ? 14.638 27.435 22.060 1.00 54.55 371 GLU A CA 1
ATOM 2618 C C . GLU A 1 351 ? 15.736 27.764 23.082 1.00 54.74 371 GLU A C 1
ATOM 2619 O O . GLU A 1 351 ? 15.794 27.192 24.172 1.00 54.79 371 GLU A O 1
ATOM 2625 N N . ARG B 1 34 ? 24.834 -25.342 25.069 1.00 51.17 54 ARG B N 1
ATOM 2626 C CA . ARG B 1 34 ? 23.704 -26.136 24.490 1.00 50.84 54 ARG B CA 1
ATOM 2627 C C . ARG B 1 34 ? 22.561 -25.217 24.022 1.00 50.22 54 ARG B C 1
ATOM 2628 O O . ARG B 1 34 ? 21.672 -24.853 24.802 1.00 50.30 54 ARG B O 1
ATOM 2636 N N . LEU B 1 35 ? 22.607 -24.848 22.741 1.00 48.95 55 LEU B N 1
ATOM 2637 C CA . LEU B 1 35 ? 21.612 -23.957 22.139 1.00 48.00 55 LEU B CA 1
ATOM 2638 C C . LEU B 1 35 ? 20.398 -24.742 21.649 1.00 46.90 55 LEU B C 1
ATOM 2639 O O . LEU B 1 35 ? 20.504 -25.561 20.739 1.00 46.92 55 LEU B O 1
ATOM 2644 N N . VAL B 1 36 ? 19.244 -24.476 22.255 1.00 45.80 56 VAL B N 1
ATOM 2645 C CA . VAL B 1 36 ? 18.003 -25.162 21.899 1.00 44.90 56 VAL B CA 1
ATOM 2646 C C . VAL B 1 36 ? 17.475 -24.680 20.543 1.00 43.73 56 VAL B C 1
ATOM 2647 O O . VAL B 1 36 ? 17.202 -23.493 20.363 1.00 43.51 56 VAL B O 1
ATOM 2651 N N . LYS B 1 37 ? 17.331 -25.616 19.606 1.00 42.56 57 LYS B N 1
ATOM 2652 C CA . LYS B 1 37 ? 16.788 -25.329 18.275 1.00 41.78 57 LYS B CA 1
ATOM 2653 C C . LYS B 1 37 ? 15.329 -25.792 18.176 1.00 40.62 57 LYS B C 1
ATOM 2654 O O . LYS B 1 37 ? 15.044 -26.990 18.262 1.00 39.89 57 LYS B O 1
ATOM 2660 N N . ILE B 1 38 ? 14.420 -24.833 17.990 1.00 39.67 58 ILE B N 1
ATOM 2661 C CA . ILE B 1 38 ? 12.983 -25.103 17.885 1.00 38.95 58 ILE B CA 1
ATOM 2662 C C . ILE B 1 38 ? 12.507 -24.886 16.455 1.00 38.02 58 ILE B C 1
ATOM 2663 O O . ILE B 1 38 ? 12.929 -23.945 15.794 1.00 38.31 58 ILE B O 1
ATOM 2668 N N . LEU B 1 39 ? 11.618 -25.754 15.988 1.00 37.27 59 LEU B N 1
ATOM 2669 C CA . LEU B 1 39 ? 11.110 -25.688 14.621 1.00 36.93 59 LEU B CA 1
ATOM 2670 C C . LEU B 1 39 ? 9.600 -25.412 14.604 1.00 36.39 59 LEU B C 1
ATOM 2671 O O . LEU B 1 39 ? 8.826 -26.123 15.238 1.00 36.21 59 LEU B O 1
ATOM 2676 N N . LEU B 1 40 ? 9.194 -24.369 13.882 1.00 36.09 60 LEU B N 1
ATOM 2677 C CA . LEU B 1 40 ? 7.785 -23.975 13.792 1.00 35.78 60 LEU B CA 1
ATOM 2678 C C . LEU B 1 40 ? 7.162 -24.576 12.545 1.00 35.51 60 LEU B C 1
ATOM 2679 O O . LEU B 1 40 ? 7.509 -24.176 11.429 1.00 35.88 60 LEU B O 1
ATOM 2684 N N . LEU B 1 41 ? 6.234 -25.517 12.737 1.00 34.82 61 LEU B N 1
ATOM 2685 C CA . LEU B 1 41 ? 5.582 -26.228 11.627 1.00 34.02 61 LEU B CA 1
ATOM 2686 C C . LEU B 1 41 ? 4.066 -26.070 11.665 1.00 33.12 61 LEU B C 1
ATOM 2687 O O . LEU B 1 41 ? 3.493 -25.667 12.676 1.00 32.36 61 LEU B O 1
ATOM 2692 N N . GLY B 1 42 ? 3.426 -26.409 10.550 1.00 32.82 62 GLY B N 1
ATOM 2693 C CA . GLY B 1 42 ? 1.976 -26.326 10.429 1.00 32.98 62 GLY B CA 1
ATOM 2694 C C . GLY B 1 42 ? 1.544 -25.900 9.040 1.00 32.78 62 GLY B C 1
ATOM 2695 O O . GLY B 1 42 ? 2.355 -25.405 8.257 1.00 32.40 62 GLY B O 1
ATOM 2696 N N . ALA B 1 43 ? 0.255 -26.082 8.751 1.00 32.83 63 ALA B N 1
ATOM 2697 C CA . ALA B 1 43 ? -0.322 -25.765 7.445 1.00 32.93 63 ALA B CA 1
ATOM 2698 C C . ALA B 1 43 ? -0.329 -24.261 7.154 1.00 33.31 63 ALA B C 1
ATOM 2699 O O . ALA B 1 43 ? -0.119 -23.442 8.053 1.00 33.44 63 ALA B O 1
ATOM 2701 N N . GLY B 1 44 ? -0.578 -23.905 5.894 1.00 33.74 64 GLY B N 1
ATOM 2702 C CA . GLY B 1 44 ? -0.593 -22.504 5.465 1.00 33.75 64 GLY B CA 1
ATOM 2703 C C . GLY B 1 44 ? -1.616 -21.670 6.218 1.00 34.06 64 GLY B C 1
ATOM 2704 O O . GLY B 1 44 ? -2.735 -22.132 6.463 1.00 34.00 64 GLY B O 1
ATOM 2705 N N . GLU B 1 45 ? -1.227 -20.448 6.590 1.00 34.21 65 GLU B N 1
ATOM 2706 C CA . GLU B 1 45 ? -2.096 -19.517 7.333 1.00 34.31 65 GLU B CA 1
ATOM 2707 C C . GLU B 1 45 ? -2.545 -20.096 8.677 1.00 33.75 65 GLU B C 1
ATOM 2708 O O . GLU B 1 45 ? -3.744 -20.201 8.958 1.00 33.30 65 GLU B O 1
ATOM 2714 N N . SER B 1 46 ? -1.561 -20.489 9.485 1.00 33.28 66 SER B N 1
ATOM 2715 C CA . SER B 1 46 ? -1.791 -21.057 10.820 1.00 32.42 66 SER B CA 1
ATOM 2716 C C . SER B 1 46 ? -1.218 -20.190 11.950 1.00 31.56 66 SER B C 1
ATOM 2717 O O . SER B 1 46 ? -1.579 -20.372 13.111 1.00 31.14 66 SER B O 1
ATOM 2720 N N . GLY B 1 47 ? -0.332 -19.255 11.608 1.00 31.14 67 GLY B N 1
ATOM 2721 C CA . GLY B 1 47 ? 0.218 -18.297 12.570 1.00 30.71 67 GLY B CA 1
ATOM 2722 C C . GLY B 1 47 ? 1.684 -18.494 12.915 1.00 30.40 67 GLY B C 1
ATOM 2723 O O . GLY B 1 47 ? 2.177 -17.912 13.881 1.00 30.81 67 GLY B O 1
ATOM 2724 N N . LYS B 1 48 ? 2.389 -19.309 12.135 1.00 29.84 68 LYS B N 1
ATOM 2725 C CA . LYS B 1 48 ? 3.810 -19.563 12.377 1.00 29.07 68 LYS B CA 1
ATOM 2726 C C . LYS B 1 48 ? 4.587 -18.261 12.485 1.00 28.74 68 LYS B C 1
ATOM 2727 O O . LYS B 1 48 ? 5.217 -17.989 13.501 1.00 28.79 68 LYS B O 1
ATOM 2733 N N . SER B 1 49 ? 4.528 -17.460 11.427 1.00 28.47 69 SER B N 1
ATOM 2734 C CA . SER B 1 49 ? 5.224 -16.179 11.381 1.00 27.93 69 SER B CA 1
ATOM 2735 C C . SER B 1 49 ? 4.737 -15.242 12.476 1.00 27.38 69 SER B C 1
ATOM 2736 O O . SER B 1 49 ? 5.532 -14.545 13.097 1.00 27.28 69 SER B O 1
ATOM 2739 N N . THR B 1 50 ? 3.426 -15.240 12.708 1.00 27.21 70 THR B N 1
ATOM 2740 C CA . THR B 1 50 ? 2.806 -14.399 13.728 1.00 27.13 70 THR B CA 1
ATOM 2741 C C . THR B 1 50 ? 3.419 -14.693 15.080 1.00 26.74 70 THR B C 1
ATOM 2742 O O . THR B 1 50 ? 3.761 -13.778 15.814 1.00 27.05 70 THR B O 1
ATOM 2746 N N . PHE B 1 51 ? 3.562 -15.971 15.403 1.00 27.05 71 PHE B N 1
ATOM 2747 C CA . PHE B 1 51 ? 4.247 -16.385 16.630 1.00 28.11 71 PHE B CA 1
ATOM 2748 C C . PHE B 1 51 ? 5.676 -15.811 16.697 1.00 28.82 71 PHE B C 1
ATOM 2749 O O . PHE B 1 51 ? 6.057 -15.143 17.661 1.00 28.26 71 PHE B O 1
ATOM 2757 N N . LEU B 1 52 ? 6.444 -16.084 15.647 1.00 30.00 72 LEU B N 1
ATOM 2758 C CA . LEU B 1 52 ? 7.827 -15.636 15.505 1.00 30.34 72 LEU B CA 1
ATOM 2759 C C . LEU B 1 52 ? 7.985 -14.144 15.731 1.00 30.88 72 LEU B C 1
ATOM 2760 O O . LEU B 1 52 ? 9.028 -13.686 16.208 1.00 30.91 72 LEU B O 1
ATOM 2765 N N . LYS B 1 53 ? 6.964 -13.383 15.347 1.00 31.48 73 LYS B N 1
ATOM 2766 C CA . LYS B 1 53 ? 6.942 -11.950 15.624 1.00 32.04 73 LYS B CA 1
ATOM 2767 C C . LYS B 1 53 ? 6.816 -11.734 17.125 1.00 32.68 73 LYS B C 1
ATOM 2768 O O . LYS B 1 53 ? 7.582 -10.964 17.707 1.00 33.08 73 LYS B O 1
ATOM 2774 N N . GLN B 1 54 ? 5.872 -12.432 17.758 1.00 32.87 74 GLN B N 1
ATOM 2775 C CA . GLN B 1 54 ? 5.657 -12.274 19.194 1.00 33.27 74 GLN B CA 1
ATOM 2776 C C . GLN B 1 54 ? 6.936 -12.552 19.980 1.00 33.99 74 GLN B C 1
ATOM 2777 O O . GLN B 1 54 ? 7.133 -12.000 21.055 1.00 33.87 74 GLN B O 1
ATOM 2783 N N . MET B 1 55 ? 7.803 -13.396 19.428 1.00 35.23 75 MET B N 1
ATOM 2784 C CA . MET B 1 55 ? 9.087 -13.716 20.047 1.00 36.37 75 MET B CA 1
ATOM 2785 C C . MET B 1 55 ? 10.052 -12.542 19.995 1.00 37.12 75 MET B C 1
ATOM 2786 O O . MET B 1 55 ? 10.777 -12.291 20.953 1.00 37.10 75 MET B O 1
ATOM 2791 N N . ARG B 1 56 ? 10.072 -11.838 18.869 1.00 38.26 76 ARG B N 1
ATOM 2792 C CA . ARG B 1 56 ? 10.958 -10.683 18.702 1.00 39.28 76 ARG B CA 1
ATOM 2793 C C . ARG B 1 56 ? 10.500 -9.529 19.582 1.00 39.50 76 ARG B C 1
ATOM 2794 O O . ARG B 1 56 ? 11.293 -8.944 20.309 1.00 39.51 76 ARG B O 1
ATOM 2802 N N . ILE B 1 57 ? 9.212 -9.218 19.508 1.00 40.01 77 ILE B N 1
ATOM 2803 C CA . ILE B 1 57 ? 8.579 -8.252 20.397 1.00 40.64 77 ILE B CA 1
ATOM 2804 C C . ILE B 1 57 ? 8.998 -8.485 21.848 1.00 41.20 77 ILE B C 1
ATOM 2805 O O . ILE B 1 57 ? 9.458 -7.568 22.531 1.00 40.94 77 ILE B O 1
ATOM 2810 N N . ILE B 1 58 ? 8.849 -9.727 22.295 1.00 41.96 78 ILE B N 1
ATOM 2811 C CA . ILE B 1 58 ? 9.054 -10.085 23.687 1.00 42.52 78 ILE B CA 1
ATOM 2812 C C . ILE B 1 58 ? 10.534 -10.262 24.041 1.00 43.55 78 ILE B C 1
ATOM 2813 O O . ILE B 1 58 ? 11.008 -9.678 25.017 1.00 44.00 78 ILE B O 1
ATOM 2818 N N . HIS B 1 59 ? 11.262 -11.050 23.252 1.00 44.52 79 HIS B N 1
ATOM 2819 C CA . HIS B 1 59 ? 12.640 -11.431 23.596 1.00 45.38 79 HIS B CA 1
ATOM 2820 C C . HIS B 1 59 ? 13.747 -10.880 22.677 1.00 46.22 79 HIS B C 1
ATOM 2821 O O . HIS B 1 59 ? 14.918 -10.886 23.065 1.00 46.07 79 HIS B O 1
ATOM 2828 N N . GLY B 1 60 ? 13.385 -10.420 21.476 1.00 47.03 80 GLY B N 1
ATOM 2829 C CA . GLY B 1 60 ? 14.355 -9.900 20.500 1.00 47.66 80 GLY B CA 1
ATOM 2830 C C . GLY B 1 60 ? 14.413 -8.381 20.468 1.00 48.46 80 GLY B C 1
ATOM 2831 O O . GLY B 1 60 ? 13.679 -7.710 21.197 1.00 48.57 80 GLY B O 1
ATOM 2832 N N . ARG B 1 61 ? 15.286 -7.833 19.624 1.00 49.2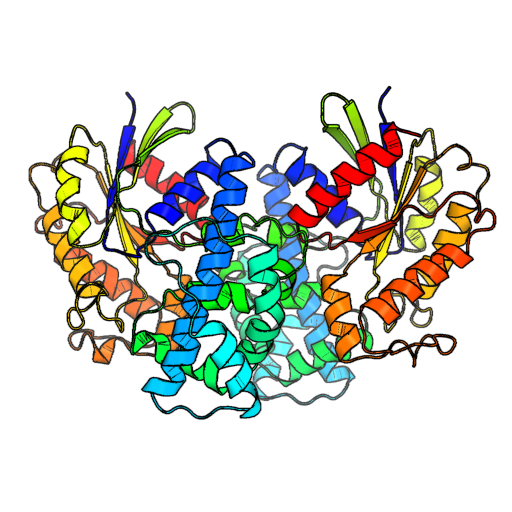6 81 ARG B N 1
ATOM 2833 C CA . ARG B 1 61 ? 15.423 -6.376 19.503 1.00 50.05 81 ARG B CA 1
ATOM 2834 C C . ARG B 1 61 ? 14.350 -5.819 18.569 1.00 50.10 81 ARG B C 1
ATOM 2835 O O . ARG B 1 61 ? 14.026 -6.438 17.555 1.00 49.85 81 ARG B O 1
ATOM 2843 N N . GLU B 1 62 ? 13.810 -4.651 18.913 1.00 50.52 82 GLU B N 1
ATOM 2844 C CA . GLU B 1 62 ? 12.669 -4.082 18.183 1.00 50.92 82 GLU B CA 1
ATOM 2845 C C . GLU B 1 62 ? 13.054 -3.558 16.799 1.00 51.10 82 GLU B C 1
ATOM 2846 O O . GLU B 1 62 ? 14.234 -3.340 16.507 1.00 51.00 82 GLU B O 1
ATOM 2852 N N . PHE B 1 63 ? 12.034 -3.353 15.965 1.00 51.02 83 PHE B N 1
ATOM 2853 C CA . PHE B 1 63 ? 12.210 -3.248 14.513 1.00 50.63 83 PHE B CA 1
ATOM 2854 C C . PHE B 1 63 ? 12.682 -1.858 14.091 1.00 50.08 83 PHE B C 1
ATOM 2855 O O . PHE B 1 63 ? 12.049 -0.859 14.420 1.00 49.52 83 PHE B O 1
ATOM 2863 N N . ASP B 1 64 ? 13.786 -1.804 13.349 1.00 49.83 84 ASP B N 1
ATOM 2864 C CA . ASP B 1 64 ? 14.305 -0.540 12.844 1.00 49.21 84 ASP B CA 1
ATOM 2865 C C . ASP B 1 64 ? 13.472 -0.146 11.634 1.00 48.52 84 ASP B C 1
ATOM 2866 O O . ASP B 1 64 ? 12.912 -1.016 10.964 1.00 48.68 84 ASP B O 1
ATOM 2871 N N . GLN B 1 65 ? 13.407 1.157 11.358 1.00 47.55 85 GLN B N 1
ATOM 2872 C CA . GLN B 1 65 ? 12.547 1.705 10.304 1.00 47.15 85 GLN B CA 1
ATOM 2873 C C . GLN B 1 65 ? 12.477 0.841 9.037 1.00 46.74 85 GLN B C 1
ATOM 2874 O O . GLN B 1 65 ? 11.401 0.699 8.449 1.00 47.04 85 GLN B O 1
ATOM 2880 N N . LYS B 1 66 ? 13.605 0.266 8.626 1.00 45.94 86 LYS B N 1
ATOM 2881 C CA . LYS B 1 66 ? 13.637 -0.621 7.462 1.00 45.51 86 LYS B CA 1
ATOM 2882 C C . LYS B 1 66 ? 12.524 -1.670 7.507 1.00 44.71 86 LYS B C 1
ATOM 2883 O O . LYS B 1 66 ? 11.727 -1.778 6.576 1.00 44.38 86 LYS B O 1
ATOM 2889 N N . ALA B 1 67 ? 12.484 -2.439 8.590 1.00 44.18 87 ALA B N 1
ATOM 2890 C CA . ALA B 1 67 ? 11.447 -3.454 8.788 1.00 43.62 87 ALA B CA 1
ATOM 2891 C C . ALA B 1 67 ? 10.063 -2.817 8.959 1.00 42.84 87 ALA B C 1
ATOM 2892 O O . ALA B 1 67 ? 9.085 -3.267 8.357 1.00 42.51 87 ALA B O 1
ATOM 2894 N N . LEU B 1 68 ? 9.992 -1.766 9.773 1.00 42.09 88 LEU B N 1
ATOM 2895 C CA . LEU B 1 68 ? 8.729 -1.082 10.052 1.00 41.88 88 LEU B CA 1
ATOM 2896 C C . LEU B 1 68 ? 8.000 -0.647 8.779 1.00 41.55 88 LEU B C 1
ATOM 2897 O O . LEU B 1 68 ? 6.791 -0.841 8.658 1.00 41.60 88 LEU B O 1
ATOM 2902 N N . LEU B 1 69 ? 8.739 -0.060 7.841 1.00 40.93 89 LEU B N 1
ATOM 2903 C CA . LEU B 1 69 ? 8.170 0.368 6.558 1.00 40.30 89 LEU B CA 1
ATOM 2904 C C . LEU B 1 69 ? 7.741 -0.828 5.719 1.00 39.23 89 LEU B C 1
ATOM 2905 O O . LEU B 1 69 ? 6.743 -0.766 5.009 1.00 38.62 89 LEU B O 1
ATOM 2910 N N . GLU B 1 70 ? 8.495 -1.916 5.807 1.00 38.82 90 GLU B N 1
ATOM 2911 C CA . GLU B 1 70 ? 8.120 -3.141 5.120 1.00 39.11 90 GLU B CA 1
ATOM 2912 C C . GLU B 1 70 ? 6.774 -3.623 5.635 1.00 38.48 90 GLU B C 1
ATOM 2913 O O . GLU B 1 70 ? 5.898 -4.000 4.853 1.00 38.46 90 GLU B O 1
ATOM 2919 N N . PHE B 1 71 ? 6.607 -3.595 6.953 1.00 37.66 91 PHE B N 1
ATOM 2920 C CA . PHE B 1 71 ? 5.354 -4.015 7.554 1.00 37.12 91 PHE B CA 1
ATOM 2921 C C . PHE B 1 71 ? 4.190 -3.173 7.047 1.00 36.28 91 PHE B C 1
ATOM 2922 O O . PHE B 1 71 ? 3.094 -3.688 6.857 1.00 36.18 91 PHE B O 1
ATOM 2930 N N . ARG B 1 72 ? 4.439 -1.889 6.814 1.00 35.60 92 ARG B N 1
ATOM 2931 C CA . ARG B 1 72 ? 3.397 -0.973 6.360 1.00 35.03 92 ARG B CA 1
ATOM 2932 C C . ARG B 1 72 ? 2.951 -1.280 4.943 1.00 33.94 92 ARG B C 1
ATOM 2933 O O . ARG B 1 72 ? 1.752 -1.304 4.653 1.00 33.13 92 ARG B O 1
ATOM 2941 N N . ASP B 1 73 ? 3.924 -1.498 4.064 1.00 33.61 93 ASP B N 1
ATOM 2942 C CA . ASP B 1 73 ? 3.642 -1.889 2.685 1.00 33.36 93 ASP B CA 1
ATOM 2943 C C . ASP B 1 73 ? 2.701 -3.072 2.713 1.00 32.55 93 ASP B C 1
ATOM 2944 O O . ASP B 1 73 ? 1.662 -3.077 2.055 1.00 31.89 93 ASP B O 1
ATOM 2949 N N . THR B 1 74 ? 3.090 -4.069 3.502 1.00 32.15 94 THR B N 1
ATOM 2950 C CA . THR B 1 74 ? 2.289 -5.261 3.715 1.00 31.77 94 THR B CA 1
ATOM 2951 C C . THR B 1 74 ? 0.894 -4.898 4.195 1.00 31.33 94 THR B C 1
ATOM 2952 O O . THR B 1 74 ? -0.087 -5.375 3.639 1.00 31.48 94 THR B O 1
ATOM 2956 N N . ILE B 1 75 ? 0.801 -4.040 5.208 1.00 30.95 95 ILE B N 1
ATOM 2957 C CA . ILE B 1 75 ? -0.504 -3.644 5.733 1.00 30.82 95 ILE B CA 1
ATOM 2958 C C . ILE B 1 75 ? -1.326 -2.977 4.650 1.00 30.50 95 ILE B C 1
ATOM 2959 O O . ILE B 1 75 ? -2.467 -3.360 4.417 1.00 29.76 95 ILE B O 1
ATOM 2964 N N . PHE B 1 76 ? -0.747 -1.972 3.999 1.00 30.86 96 PHE B N 1
ATOM 2965 C CA . PHE B 1 76 ? -1.434 -1.299 2.911 1.00 31.27 96 PHE B CA 1
ATOM 2966 C C . PHE B 1 76 ? -1.903 -2.351 1.908 1.00 31.78 96 PHE B C 1
ATOM 2967 O O . PHE B 1 76 ? -3.095 -2.458 1.617 1.00 32.40 96 PHE B O 1
ATOM 2975 N N . ASP B 1 77 ? -0.965 -3.145 1.408 1.00 32.07 97 ASP B N 1
ATOM 2976 C CA . ASP B 1 77 ? -1.281 -4.212 0.466 1.00 31.96 97 ASP B CA 1
ATOM 2977 C C . ASP B 1 77 ? -2.410 -5.108 0.982 1.00 32.10 97 ASP B C 1
ATOM 2978 O O . ASP B 1 77 ? -3.397 -5.333 0.280 1.00 32.19 97 ASP B O 1
ATOM 2983 N N . ASN B 1 78 ? -2.253 -5.614 2.206 1.00 32.00 98 ASN B N 1
ATOM 2984 C CA . ASN B 1 78 ? -3.277 -6.441 2.860 1.00 31.86 98 ASN B CA 1
ATOM 2985 C C . ASN B 1 78 ? -4.672 -5.848 2.682 1.00 31.69 98 ASN B C 1
ATOM 2986 O O . ASN B 1 78 ? -5.637 -6.566 2.388 1.00 31.80 98 ASN B O 1
ATOM 2991 N N . ILE B 1 79 ? -4.764 -4.533 2.864 1.00 31.24 99 ILE B N 1
ATOM 2992 C CA . ILE B 1 79 ? -6.038 -3.838 2.836 1.00 31.10 99 ILE B CA 1
ATOM 2993 C C . ILE B 1 79 ? -6.570 -3.729 1.414 1.00 31.32 99 ILE B C 1
ATOM 2994 O O . ILE B 1 79 ? -7.771 -3.877 1.188 1.00 31.21 99 ILE B O 1
ATOM 2999 N N . LEU B 1 80 ? -5.678 -3.486 0.457 1.00 31.61 100 LEU B N 1
ATOM 3000 C CA . LEU B 1 80 ? -6.089 -3.276 -0.933 1.00 31.43 100 LEU B CA 1
ATOM 3001 C C . LEU B 1 80 ? -6.490 -4.570 -1.630 1.00 31.91 100 LEU B C 1
ATOM 3002 O O . LEU B 1 80 ? -7.444 -4.575 -2.406 1.00 32.76 100 LEU B O 1
ATOM 3007 N N . LYS B 1 81 ? -5.766 -5.656 -1.362 1.00 31.79 101 LYS B N 1
ATOM 3008 C CA . LYS B 1 81 ? -6.053 -6.950 -1.994 1.00 31.94 101 LYS B CA 1
ATOM 3009 C C . LYS B 1 81 ? -7.310 -7.606 -1.428 1.00 31.93 101 LYS B C 1
ATOM 3010 O O . LYS B 1 81 ? -8.083 -8.220 -2.165 1.00 31.23 101 LYS B O 1
ATOM 3016 N N . GLY B 1 82 ? -7.499 -7.478 -0.117 1.00 32.30 102 GLY B N 1
ATOM 3017 C CA . GLY B 1 82 ? -8.663 -8.041 0.553 1.00 32.45 102 GLY B CA 1
ATOM 3018 C C . GLY B 1 82 ? -9.958 -7.415 0.083 1.00 32.32 102 GLY B C 1
ATOM 3019 O O . GLY B 1 82 ? -10.946 -8.113 -0.120 1.00 32.03 102 GLY B O 1
ATOM 3020 N N . SER B 1 83 ? -9.947 -6.093 -0.080 1.00 32.66 103 SER B N 1
ATOM 3021 C CA . SER B 1 83 ? -11.117 -5.355 -0.542 1.00 33.41 103 SER B CA 1
ATOM 3022 C C . SER B 1 83 ? -11.468 -5.775 -1.958 1.00 34.01 103 SER B C 1
ATOM 3023 O O . SER B 1 83 ? -12.607 -6.136 -2.252 1.00 33.59 103 SER B O 1
ATOM 3026 N N . ARG B 1 84 ? -10.467 -5.733 -2.830 1.00 35.29 104 ARG B N 1
ATOM 3027 C CA . ARG B 1 84 ? -10.615 -6.205 -4.197 1.00 35.16 104 ARG B CA 1
ATOM 3028 C C . ARG B 1 84 ? -11.409 -7.506 -4.198 1.00 35.19 104 ARG B C 1
ATOM 3029 O O . ARG B 1 84 ? -12.330 -7.674 -4.987 1.00 35.10 104 ARG B O 1
ATOM 3037 N N . VAL B 1 85 ? -11.063 -8.405 -3.280 1.00 35.26 105 VAL B N 1
ATOM 3038 C CA . VAL B 1 85 ? -11.726 -9.697 -3.170 1.00 34.99 105 VAL B CA 1
ATOM 3039 C C . VAL B 1 85 ? -13.146 -9.542 -2.629 1.00 34.95 105 VAL B C 1
ATOM 3040 O O . VAL B 1 85 ? -14.068 -10.188 -3.124 1.00 34.90 105 VAL B O 1
ATOM 3044 N N . LEU B 1 86 ? -13.321 -8.695 -1.617 1.00 35.11 106 LEU B N 1
ATOM 3045 C CA . LEU B 1 86 ? -14.651 -8.443 -1.054 1.00 35.65 106 LEU B CA 1
ATOM 3046 C C . LEU B 1 86 ? -15.600 -7.824 -2.076 1.00 35.98 106 LEU B C 1
ATOM 3047 O O . LEU B 1 86 ? -16.776 -8.178 -2.149 1.00 35.30 106 LEU B O 1
ATOM 3052 N N . VAL B 1 87 ? -15.068 -6.892 -2.855 1.00 36.93 107 VAL B N 1
ATOM 3053 C CA . VAL B 1 87 ? -15.825 -6.205 -3.890 1.00 37.73 107 VAL B CA 1
ATOM 3054 C C . VAL B 1 87 ? -16.219 -7.158 -5.015 1.00 38.63 107 VAL B C 1
ATOM 3055 O O . VAL B 1 87 ? -17.272 -6.988 -5.639 1.00 38.57 107 VAL B O 1
ATOM 3059 N N . ASP B 1 88 ? -15.366 -8.145 -5.277 1.00 39.78 108 ASP B N 1
ATOM 3060 C CA . ASP B 1 88 ? -15.659 -9.189 -6.258 1.00 40.43 108 ASP B CA 1
ATOM 3061 C C . ASP B 1 88 ? -16.528 -10.282 -5.657 1.00 41.08 108 ASP B C 1
ATOM 3062 O O . ASP B 1 88 ? -17.275 -10.959 -6.365 1.00 40.59 108 ASP B O 1
ATOM 3067 N N . ALA B 1 89 ? -16.405 -10.471 -4.349 1.00 42.12 109 ALA B N 1
ATOM 3068 C CA . ALA B 1 89 ? -17.159 -11.500 -3.665 1.00 43.08 109 ALA B CA 1
ATOM 3069 C C . ALA B 1 89 ? -18.663 -11.240 -3.787 1.00 43.81 109 ALA B C 1
ATOM 3070 O O . ALA B 1 89 ? -19.387 -12.052 -4.360 1.00 43.81 109 ALA B O 1
ATOM 3072 N N . ARG B 1 90 ? -19.124 -10.098 -3.281 1.00 44.66 110 ARG B N 1
ATOM 3073 C CA . ARG B 1 90 ? -20.558 -9.766 -3.327 1.00 45.55 110 ARG B CA 1
ATOM 3074 C C . ARG B 1 90 ? -21.123 -9.731 -4.749 1.00 45.93 110 ARG B C 1
ATOM 3075 O O . ARG B 1 90 ? -22.335 -9.831 -4.941 1.00 45.73 110 ARG B O 1
ATOM 3083 N N . ASP B 1 91 ? -20.240 -9.572 -5.730 1.00 46.61 111 ASP B N 1
ATOM 3084 C CA . ASP B 1 91 ? -20.611 -9.624 -7.139 1.00 46.96 111 ASP B CA 1
ATOM 3085 C C . ASP B 1 91 ? -20.798 -11.078 -7.584 1.00 47.35 111 ASP B C 1
ATOM 3086 O O . ASP B 1 91 ? -21.855 -11.444 -8.105 1.00 47.38 111 ASP B O 1
ATOM 3091 N N . LYS B 1 92 ? -19.776 -11.901 -7.356 1.00 47.71 112 LYS B N 1
ATOM 3092 C CA . LYS B 1 92 ? -19.808 -13.319 -7.739 1.00 48.00 112 LYS B CA 1
ATOM 3093 C C . LYS B 1 92 ? -20.757 -14.160 -6.876 1.00 48.55 112 LYS B C 1
ATOM 3094 O O . LYS B 1 92 ? -21.018 -15.318 -7.203 1.00 49.07 112 LYS B O 1
ATOM 3100 N N . LEU B 1 93 ? -21.244 -13.594 -5.770 1.00 48.62 113 LEU B N 1
ATOM 3101 C CA . LEU B 1 93 ? -22.282 -14.233 -4.957 1.00 48.63 113 LEU B CA 1
ATOM 3102 C C . LEU B 1 93 ? -23.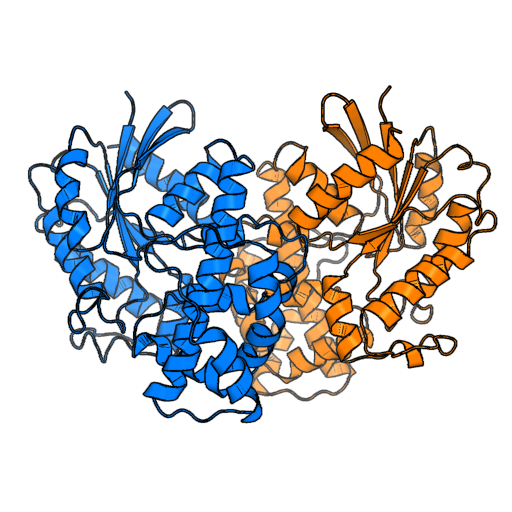645 -13.559 -5.150 1.00 48.82 113 LEU B C 1
ATOM 3103 O O . LEU B 1 93 ? -24.638 -13.976 -4.553 1.00 48.77 113 LEU B O 1
ATOM 3108 N N . GLY B 1 94 ? -23.689 -12.518 -5.982 1.00 49.05 114 GLY B N 1
ATOM 3109 C CA . GLY B 1 94 ? -24.942 -11.856 -6.340 1.00 49.08 114 GLY B CA 1
ATOM 3110 C C . GLY B 1 94 ? -25.493 -10.883 -5.313 1.00 49.18 114 GLY B C 1
ATOM 3111 O O . GLY B 1 94 ? -26.512 -10.242 -5.567 1.00 49.28 114 GLY B O 1
ATOM 3112 N N . ILE B 1 95 ? -24.825 -10.755 -4.165 1.00 49.29 115 ILE B N 1
ATOM 3113 C CA . ILE B 1 95 ? -25.302 -9.893 -3.074 1.00 49.28 115 ILE B CA 1
ATOM 3114 C C . ILE B 1 95 ? -25.478 -8.457 -3.574 1.00 49.18 115 ILE B C 1
ATOM 3115 O O . ILE B 1 95 ? -24.580 -7.914 -4.214 1.00 49.24 115 ILE B O 1
ATOM 3120 N N . PRO B 1 96 ? -26.635 -7.838 -3.284 1.00 49.06 116 PRO B N 1
ATOM 3121 C CA . PRO B 1 96 ? -26.857 -6.469 -3.739 1.00 49.06 116 PRO B CA 1
ATOM 3122 C C . PRO B 1 96 ? -26.111 -5.447 -2.883 1.00 49.13 116 PRO B C 1
ATOM 3123 O O . PRO B 1 96 ? -25.675 -5.773 -1.776 1.00 49.36 116 PRO B O 1
ATOM 3127 N N . TRP B 1 97 ? -25.961 -4.229 -3.404 1.00 48.89 117 TRP B N 1
ATOM 3128 C CA . TRP B 1 97 ? -25.370 -3.121 -2.650 1.00 48.57 117 TRP B CA 1
ATOM 3129 C C . TRP B 1 97 ? -26.382 -2.604 -1.648 1.00 48.26 117 TRP B C 1
ATOM 3130 O O . TRP B 1 97 ? -27.585 -2.718 -1.876 1.00 48.06 117 TRP B O 1
ATOM 3141 N N . GLN B 1 98 ? -25.899 -2.034 -0.545 1.00 48.25 118 GLN B N 1
ATOM 3142 C CA . GLN B 1 98 ? -26.761 -1.258 0.347 1.00 48.29 118 GLN B CA 1
ATOM 3143 C C . GLN B 1 98 ? -27.101 0.048 -0.368 1.00 48.35 118 GLN B C 1
ATOM 3144 O O . GLN B 1 98 ? -28.264 0.308 -0.684 1.00 48.58 118 GLN B O 1
ATOM 3150 N N . HIS B 1 99 ? -26.073 0.851 -0.637 1.00 48.17 119 HIS B N 1
ATOM 3151 C CA . HIS B 1 99 ? -26.209 2.047 -1.454 1.00 47.99 119 HIS B CA 1
ATOM 3152 C C . HIS B 1 99 ? -25.548 1.734 -2.783 1.00 47.71 119 HIS B C 1
ATOM 3153 O O . HIS B 1 99 ? -24.339 1.529 -2.833 1.00 47.54 119 HIS B O 1
ATOM 3160 N N . SER B 1 100 ? -26.333 1.704 -3.859 1.00 47.77 120 SER B N 1
ATOM 3161 C CA . SER B 1 100 ? -25.828 1.296 -5.180 1.00 47.53 120 SER B CA 1
ATOM 3162 C C . SER B 1 100 ? -24.830 2.284 -5.801 1.00 47.12 120 SER B C 1
ATOM 3163 O O . SER B 1 100 ? -24.194 1.971 -6.807 1.00 46.57 120 SER B O 1
ATOM 3166 N N . GLU B 1 101 ? -24.703 3.470 -5.207 1.00 47.17 121 GLU B N 1
ATOM 3167 C CA . GLU B 1 101 ? -23.637 4.408 -5.572 1.00 47.35 121 GLU B CA 1
ATOM 3168 C C . GLU B 1 101 ? -22.246 3.791 -5.383 1.00 47.20 121 GLU B C 1
ATOM 3169 O O . GLU B 1 101 ? -21.321 4.075 -6.146 1.00 47.50 121 GLU B O 1
ATOM 3175 N N . ASN B 1 102 ? -22.115 2.930 -4.379 1.00 46.72 122 ASN B N 1
ATOM 3176 C CA . ASN B 1 102 ? -20.850 2.262 -4.077 1.00 46.30 122 ASN B CA 1
ATOM 3177 C C . ASN B 1 102 ? -20.236 1.464 -5.229 1.00 46.06 122 ASN B C 1
ATOM 3178 O O . ASN B 1 102 ? -19.041 1.167 -5.198 1.00 46.27 122 ASN B O 1
ATOM 3183 N N . GLU B 1 103 ? -21.043 1.112 -6.226 1.00 45.89 123 GLU B N 1
ATOM 3184 C CA . GLU B 1 103 ? -20.541 0.553 -7.479 1.00 45.91 123 GLU B CA 1
ATOM 3185 C C . GLU B 1 103 ? -19.223 1.211 -7.854 1.00 45.80 123 GLU B C 1
ATOM 3186 O O . GLU B 1 103 ? -18.204 0.539 -8.040 1.00 45.69 123 GLU B O 1
ATOM 3192 N N . LYS B 1 104 ? -19.263 2.539 -7.929 1.00 45.55 124 LYS B N 1
ATOM 3193 C CA . LYS B 1 104 ? -18.153 3.340 -8.441 1.00 45.36 124 LYS B CA 1
ATOM 3194 C C . LYS B 1 104 ? -16.930 3.280 -7.530 1.00 44.62 124 LYS B C 1
ATOM 3195 O O . LYS B 1 104 ? -15.800 3.381 -7.999 1.00 44.27 124 LYS B O 1
ATOM 3201 N N . HIS B 1 105 ? -17.157 3.124 -6.230 1.00 44.26 125 HIS B N 1
ATOM 3202 C CA . HIS B 1 105 ? -16.060 2.883 -5.303 1.00 44.06 125 HIS B CA 1
ATOM 3203 C C . HIS B 1 105 ? -15.459 1.524 -5.591 1.00 43.94 125 HIS B C 1
ATOM 3204 O O . HIS B 1 105 ? -14.242 1.388 -5.671 1.00 44.04 125 HIS B O 1
ATOM 3211 N N . GLY B 1 106 ? -16.322 0.525 -5.761 1.00 44.06 126 GLY B N 1
ATOM 3212 C CA . GLY B 1 106 ? -15.889 -0.818 -6.124 1.00 44.39 126 GLY B CA 1
ATOM 3213 C C . GLY B 1 106 ? -14.983 -0.817 -7.340 1.00 44.71 126 GLY B C 1
ATOM 3214 O O . GLY B 1 106 ? -13.934 -1.466 -7.344 1.00 44.45 126 GLY B O 1
ATOM 3215 N N . MET B 1 107 ? -15.385 -0.067 -8.365 1.00 45.13 127 MET B N 1
ATOM 3216 C CA . MET B 1 107 ? -14.610 0.055 -9.601 1.00 45.25 127 MET B CA 1
ATOM 3217 C C . MET B 1 107 ? -13.174 0.473 -9.306 1.00 45.34 127 MET B C 1
ATOM 3218 O O . MET B 1 107 ? -12.237 -0.016 -9.936 1.00 45.51 127 MET B O 1
ATOM 3223 N N . PHE B 1 108 ? -13.012 1.369 -8.337 1.00 45.44 128 PHE B N 1
ATOM 3224 C CA . PHE B 1 108 ? -11.716 1.973 -8.036 1.00 45.66 128 PHE B CA 1
ATOM 3225 C C . PHE B 1 108 ? -10.664 0.969 -7.551 1.00 45.56 128 PHE B C 1
ATOM 3226 O O . PHE B 1 108 ? -9.464 1.227 -7.662 1.00 45.01 128 PHE B O 1
ATOM 3234 N N . LEU B 1 109 ? -11.124 -0.168 -7.026 1.00 45.81 129 LEU B N 1
ATOM 3235 C CA . LEU B 1 109 ? -10.251 -1.239 -6.530 1.00 46.04 129 LEU B CA 1
ATOM 3236 C C . LEU B 1 109 ? -10.000 -2.351 -7.539 1.00 45.77 129 LEU B C 1
ATOM 3237 O O . LEU B 1 109 ? -8.917 -2.924 -7.567 1.00 45.29 129 LEU B O 1
ATOM 3242 N N . MET B 1 110 ? -11.014 -2.660 -8.341 1.00 46.24 130 MET B N 1
ATOM 3243 C CA . MET B 1 110 ? -10.984 -3.785 -9.275 1.00 47.01 130 MET B CA 1
ATOM 3244 C C . MET B 1 110 ? -9.606 -3.988 -9.879 1.00 47.26 130 MET B C 1
ATOM 3245 O O . MET B 1 110 ? -8.988 -5.034 -9.703 1.00 47.24 130 MET B O 1
ATOM 3250 N N . ALA B 1 111 ? -9.125 -2.958 -10.568 1.00 47.71 131 ALA B N 1
ATOM 3251 C CA . ALA B 1 111 ? -7.882 -3.021 -11.330 1.00 47.82 131 ALA B CA 1
ATOM 3252 C C . ALA B 1 111 ? -6.626 -2.807 -10.485 1.00 48.14 131 ALA B C 1
ATOM 3253 O O . ALA B 1 111 ? -5.574 -2.485 -11.037 1.00 48.20 131 ALA B O 1
ATOM 3255 N N . PHE B 1 112 ? -6.721 -2.967 -9.163 1.00 48.60 132 PHE B N 1
ATOM 3256 C CA . PHE B 1 112 ? -5.528 -2.952 -8.318 1.00 48.95 132 PHE B CA 1
ATOM 3257 C C . PHE B 1 112 ? -4.840 -4.306 -8.404 1.00 49.30 132 PHE B C 1
ATOM 3258 O O . PHE B 1 112 ? -5.503 -5.344 -8.420 1.00 49.26 132 PHE B O 1
ATOM 3266 N N . GLU B 1 113 ? -3.510 -4.289 -8.448 1.00 49.77 133 GLU B N 1
ATOM 3267 C CA . GLU B 1 113 ? -2.733 -5.514 -8.569 1.00 49.94 133 GLU B CA 1
ATOM 3268 C C . GLU B 1 113 ? -1.308 -5.320 -8.054 1.00 49.96 133 GLU B C 1
ATOM 3269 O O . GLU B 1 113 ? -0.661 -4.325 -8.375 1.00 50.20 133 GLU B O 1
ATOM 3275 N N . ASN B 1 114 ? -0.833 -6.273 -7.252 1.00 49.72 134 ASN B N 1
ATOM 3276 C CA . ASN B 1 114 ? 0.566 -6.317 -6.813 1.00 49.79 134 ASN B CA 1
ATOM 3277 C C . ASN B 1 114 ? 1.051 -7.768 -6.734 1.00 49.85 134 ASN B C 1
ATOM 3278 O O . ASN B 1 114 ? 1.862 -8.121 -5.873 1.00 49.58 134 ASN B O 1
ATOM 3283 N N . LYS B 1 115 ? 0.556 -8.601 -7.650 1.00 49.97 135 LYS B N 1
ATOM 3284 C CA . LYS B 1 115 ? 0.920 -10.015 -7.688 1.00 50.04 135 LYS B CA 1
ATOM 3285 C C . LYS B 1 115 ? 2.401 -10.138 -8.060 1.00 50.38 135 LYS B C 1
ATOM 3286 O O . LYS B 1 115 ? 2.825 -9.677 -9.119 1.00 50.99 135 LYS B O 1
ATOM 3292 N N . ALA B 1 116 ? 3.182 -10.729 -7.158 1.00 50.21 136 ALA B N 1
ATOM 3293 C CA . ALA B 1 116 ? 4.642 -10.814 -7.290 1.00 49.79 136 ALA B CA 1
ATOM 3294 C C . ALA B 1 116 ? 5.312 -9.438 -7.251 1.00 49.41 136 ALA B C 1
ATOM 3295 O O . ALA B 1 116 ? 6.452 -9.295 -7.678 1.00 49.47 136 ALA B O 1
ATOM 3297 N N . GLY B 1 117 ? 4.607 -8.439 -6.727 1.00 49.10 137 GLY B N 1
ATOM 3298 C CA . GLY B 1 117 ? 5.137 -7.079 -6.627 1.00 48.98 137 GLY B CA 1
ATOM 3299 C C . GLY B 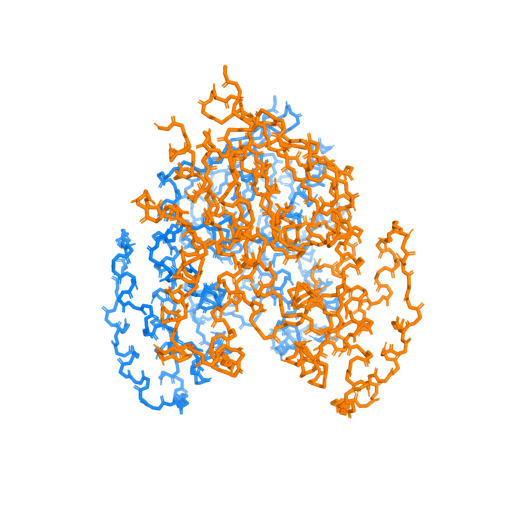1 117 ? 5.374 -6.740 -5.172 1.00 48.56 137 GLY B C 1
ATOM 3300 O O . GLY B 1 117 ? 5.159 -7.585 -4.305 1.00 48.22 137 GLY B O 1
ATOM 3301 N N . LEU B 1 118 ? 5.814 -5.513 -4.892 1.00 48.35 138 LEU B N 1
ATOM 3302 C CA . LEU B 1 118 ? 6.111 -5.143 -3.509 1.00 48.01 138 LEU B CA 1
ATOM 3303 C C . LEU B 1 118 ? 5.735 -3.706 -3.113 1.00 47.67 138 LEU B C 1
ATOM 3304 O O . LEU B 1 118 ? 4.578 -3.475 -2.766 1.00 48.17 138 LEU B O 1
ATOM 3309 N N . PRO B 1 119 ? 6.667 -2.729 -3.183 1.00 46.81 139 PRO B N 1
ATOM 3310 C CA . PRO B 1 119 ? 6.395 -1.500 -2.416 1.00 46.15 139 PRO B CA 1
ATOM 3311 C C . PRO B 1 119 ? 5.081 -0.794 -2.788 1.00 45.58 139 PRO B C 1
ATOM 3312 O O . PRO B 1 119 ? 4.847 -0.506 -3.963 1.00 45.68 139 PRO B O 1
ATOM 3316 N N . VAL B 1 120 ? 4.237 -0.547 -1.783 1.00 44.70 140 VAL B N 1
ATOM 3317 C CA . VAL B 1 120 ? 2.993 0.213 -1.938 1.00 44.30 140 VAL B CA 1
ATOM 3318 C C . VAL B 1 120 ? 3.056 1.449 -1.031 1.00 43.82 140 VAL B C 1
ATOM 3319 O O . VAL B 1 120 ? 2.996 1.341 0.192 1.00 43.48 140 VAL B O 1
ATOM 3323 N N . GLU B 1 121 ? 3.158 2.625 -1.640 1.00 43.47 141 GLU B N 1
ATOM 3324 C CA . GLU B 1 121 ? 3.524 3.839 -0.915 1.00 43.24 141 GLU B CA 1
ATOM 3325 C C . GLU B 1 121 ? 2.311 4.552 -0.314 1.00 42.61 141 GLU B C 1
ATOM 3326 O O . GLU B 1 121 ? 1.180 4.332 -0.759 1.00 42.62 141 GLU B O 1
ATOM 3332 N N . PRO B 1 122 ? 2.541 5.419 0.695 1.00 41.66 142 PRO B N 1
ATOM 3333 C CA . PRO B 1 122 ? 1.421 6.069 1.380 1.00 41.25 142 PRO B CA 1
ATOM 3334 C C . PRO B 1 122 ? 0.546 6.916 0.454 1.00 40.64 142 PRO B C 1
ATOM 3335 O O . PRO B 1 122 ? -0.671 6.943 0.627 1.00 40.51 142 PRO B O 1
ATOM 3339 N N . ALA B 1 123 ? 1.160 7.595 -0.514 1.00 40.09 143 ALA B N 1
ATOM 3340 C CA . ALA B 1 123 ? 0.413 8.342 -1.524 1.00 39.86 143 ALA B CA 1
ATOM 3341 C C . ALA B 1 123 ? -0.569 7.417 -2.258 1.00 39.84 143 ALA B C 1
ATOM 3342 O O . ALA B 1 123 ? -1.768 7.717 -2.359 1.00 39.84 143 ALA B O 1
ATOM 3344 N N . THR B 1 124 ? -0.056 6.291 -2.755 1.00 39.28 144 THR B N 1
ATOM 3345 C CA . THR B 1 124 ? -0.879 5.291 -3.444 1.00 38.76 144 THR B CA 1
ATOM 3346 C C . THR B 1 124 ? -2.141 4.980 -2.645 1.00 38.27 144 THR B C 1
ATOM 3347 O O . THR B 1 124 ? -3.259 5.063 -3.156 1.00 38.15 144 THR B O 1
ATOM 3351 N N . PHE B 1 125 ? -1.935 4.644 -1.376 1.00 37.34 145 PHE B N 1
ATOM 3352 C CA . PHE B 1 125 ? -2.991 4.133 -0.522 1.00 36.83 145 PHE B CA 1
ATOM 3353 C C . PHE B 1 125 ? -4.036 5.185 -0.204 1.00 36.14 145 PHE B C 1
ATOM 3354 O O . PHE B 1 125 ? -5.233 4.898 -0.205 1.00 35.69 145 PHE B O 1
ATOM 3362 N N . GLN B 1 126 ? -3.578 6.402 0.069 1.00 35.63 146 GLN B N 1
ATOM 3363 C CA . GLN B 1 126 ? -4.467 7.476 0.492 1.00 35.43 146 GLN B CA 1
ATOM 3364 C C . GLN B 1 126 ? -5.543 7.751 -0.545 1.00 34.57 146 GLN B C 1
ATOM 3365 O O . GLN B 1 126 ? -6.655 8.132 -0.194 1.00 34.38 146 GLN B O 1
ATOM 3371 N N . LEU B 1 127 ? -5.215 7.540 -1.818 1.00 34.14 147 LEU B N 1
ATOM 3372 C CA . LEU B 1 127 ? -6.206 7.638 -2.887 1.00 33.89 147 LEU B CA 1
ATOM 3373 C C . LEU B 1 127 ? -7.363 6.679 -2.667 1.00 33.23 147 LEU B C 1
ATOM 3374 O O . LEU B 1 127 ? -8.506 7.018 -2.949 1.00 32.59 147 LEU B O 1
ATOM 3379 N N . TYR B 1 128 ? -7.057 5.484 -2.166 1.00 33.27 148 TYR B N 1
ATOM 3380 C CA . TYR B 1 128 ? -8.075 4.458 -1.908 1.00 33.11 148 TYR B CA 1
ATOM 3381 C C . TYR B 1 128 ? -8.839 4.615 -0.578 1.00 32.64 148 TYR B C 1
ATOM 3382 O O . TYR B 1 128 ? -9.866 3.973 -0.383 1.00 32.41 148 TYR B O 1
ATOM 3391 N N . VAL B 1 129 ? -8.362 5.456 0.335 1.00 32.23 149 VAL B N 1
ATOM 3392 C CA . VAL B 1 129 ? -8.976 5.524 1.667 1.00 31.69 149 VAL B CA 1
ATOM 3393 C C . VAL B 1 129 ? -10.448 5.946 1.613 1.00 30.98 149 VAL B C 1
ATOM 3394 O O . VAL B 1 129 ? -11.280 5.338 2.276 1.00 31.01 149 VAL B O 1
ATOM 3398 N N . PRO B 1 130 ? -10.778 6.984 0.829 1.00 30.68 150 PRO B N 1
ATOM 3399 C CA . PRO B 1 130 ? -12.193 7.338 0.675 1.00 30.83 150 PRO B CA 1
ATOM 3400 C C . PRO B 1 130 ? -13.065 6.202 0.122 1.00 30.64 150 PRO B C 1
ATOM 3401 O O . PRO B 1 130 ? -14.214 6.051 0.543 1.00 30.28 150 PRO B O 1
ATOM 3405 N N . ALA B 1 131 ? -12.520 5.428 -0.818 1.00 30.49 151 ALA B N 1
ATOM 3406 C CA . ALA B 1 131 ? -13.220 4.281 -1.388 1.00 30.34 151 ALA B CA 1
ATOM 3407 C C . ALA B 1 131 ? -13.419 3.185 -0.340 1.00 30.24 151 ALA B C 1
ATOM 3408 O O . ALA B 1 131 ? -14.527 2.664 -0.159 1.00 30.10 151 ALA B O 1
ATOM 3410 N N . LEU B 1 132 ? -12.337 2.854 0.353 1.00 30.05 152 LEU B N 1
ATOM 3411 C CA . LEU B 1 132 ? -12.338 1.770 1.325 1.00 30.05 152 LEU B CA 1
ATOM 3412 C C . LEU B 1 132 ? -13.374 2.014 2.416 1.00 30.21 152 LEU B C 1
ATOM 3413 O O . LEU B 1 132 ? -14.184 1.138 2.709 1.00 30.37 152 LEU B O 1
ATOM 3418 N N . SER B 1 133 ? -13.358 3.208 3.003 1.00 30.41 153 SER B N 1
ATOM 3419 C CA . SER B 1 133 ? -14.289 3.536 4.082 1.00 30.53 153 SER B CA 1
ATOM 3420 C C . SER B 1 133 ? -15.741 3.436 3.634 1.00 30.96 153 SER B C 1
ATOM 3421 O O . SER B 1 133 ? -16.584 2.936 4.369 1.00 31.59 153 SER B O 1
ATOM 3424 N N . ALA B 1 134 ? -16.027 3.915 2.430 1.00 31.18 154 ALA B N 1
ATOM 3425 C CA . ALA B 1 134 ? -17.390 3.908 1.902 1.00 31.14 154 ALA B CA 1
ATOM 3426 C C . ALA B 1 134 ? -17.889 2.488 1.705 1.00 31.25 154 ALA B C 1
ATOM 3427 O O . ALA B 1 134 ? -19.005 2.155 2.095 1.00 31.12 154 ALA B O 1
ATOM 3429 N N . LEU B 1 135 ? -17.051 1.656 1.094 1.00 31.74 155 LEU B N 1
ATOM 3430 C CA . LEU B 1 135 ? -17.388 0.251 0.858 1.00 31.82 155 LEU B CA 1
ATOM 3431 C C . LEU B 1 135 ? -17.588 -0.516 2.154 1.00 32.04 155 LEU B C 1
ATOM 3432 O O . LEU B 1 135 ? -18.542 -1.280 2.287 1.00 31.96 155 LEU B O 1
ATOM 3437 N N . TRP B 1 136 ? -16.694 -0.304 3.112 1.00 32.55 156 TRP B N 1
ATOM 3438 C CA . TRP B 1 136 ? -16.754 -1.027 4.378 1.00 33.01 156 TRP B CA 1
ATOM 3439 C C . TRP B 1 136 ? -18.061 -0.730 5.121 1.00 33.24 156 TRP B C 1
ATOM 3440 O O . TRP B 1 136 ? -18.637 -1.608 5.768 1.00 32.75 156 TRP B O 1
ATOM 3451 N N . ARG B 1 137 ? -18.538 0.501 4.988 1.00 33.81 157 ARG B N 1
ATOM 3452 C CA . ARG B 1 137 ? -19.807 0.906 5.578 1.00 34.51 157 ARG B CA 1
ATOM 3453 C C . ARG B 1 137 ? -21.010 0.229 4.916 1.00 34.88 157 ARG B C 1
ATOM 3454 O O . ARG B 1 137 ? -22.056 0.059 5.545 1.00 35.21 157 ARG B O 1
ATOM 3462 N N . ASP B 1 138 ? -20.861 -0.156 3.653 1.00 35.34 158 ASP B N 1
ATOM 3463 C CA . ASP B 1 138 ? -21.934 -0.835 2.931 1.00 35.63 158 ASP B CA 1
ATOM 3464 C C . ASP B 1 138 ? -22.218 -2.203 3.546 1.00 35.83 158 ASP B C 1
ATOM 3465 O O . ASP B 1 138 ? -21.325 -3.045 3.646 1.00 35.95 158 ASP B O 1
ATOM 3470 N N . SER B 1 139 ? -23.468 -2.406 3.957 1.00 36.02 159 SER B N 1
ATOM 3471 C CA . SER B 1 139 ? -23.918 -3.667 4.549 1.00 36.14 159 SER B CA 1
ATOM 3472 C C . SER B 1 139 ? -23.804 -4.842 3.581 1.00 36.07 159 SER B C 1
ATOM 3473 O O . SER B 1 139 ? -23.659 -5.992 4.007 1.00 35.84 159 SER B O 1
ATOM 3476 N N . GLY B 1 140 ? -23.896 -4.553 2.286 1.00 36.11 160 GLY B N 1
ATOM 3477 C CA . GLY B 1 140 ? -23.672 -5.562 1.257 1.00 36.54 160 GLY B CA 1
ATOM 3478 C C . GLY B 1 140 ? -22.301 -6.211 1.358 1.00 36.73 160 GLY B C 1
ATOM 3479 O O . GLY B 1 140 ? -22.173 -7.428 1.205 1.00 36.25 160 GLY B O 1
ATOM 3480 N N . ILE B 1 141 ? -21.283 -5.393 1.635 1.00 37.36 161 ILE B N 1
ATOM 3481 C CA . ILE B 1 141 ? -19.887 -5.855 1.731 1.00 37.48 161 ILE B CA 1
ATOM 3482 C C . ILE B 1 141 ? -19.609 -6.575 3.051 1.00 37.74 161 ILE B C 1
ATOM 3483 O O . ILE B 1 141 ? -19.006 -7.651 3.057 1.00 37.87 161 ILE B O 1
ATOM 3488 N N . ARG B 1 142 ? -20.034 -5.986 4.166 1.00 37.86 162 ARG B N 1
ATOM 3489 C CA . ARG B 1 142 ? -19.903 -6.659 5.456 1.00 38.42 162 ARG B CA 1
ATOM 3490 C C . ARG B 1 142 ? -20.569 -8.043 5.433 1.00 3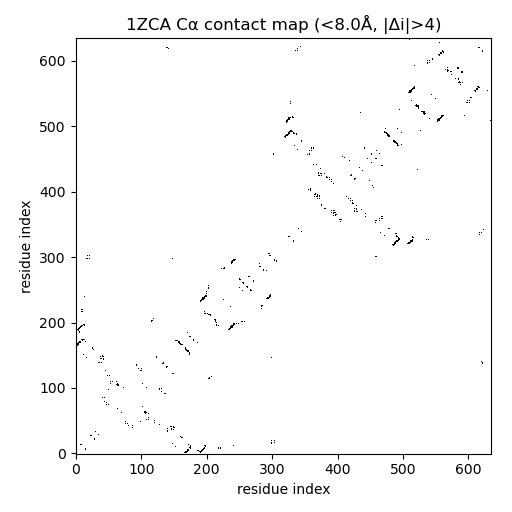8.77 162 ARG B C 1
ATOM 3491 O O . ARG B 1 142 ? -20.051 -8.990 6.022 1.00 38.99 162 ARG B O 1
ATOM 3499 N N . GLU B 1 143 ? -21.704 -8.158 4.742 1.00 39.15 163 GLU B N 1
ATOM 3500 C CA . GLU B 1 143 ? -22.382 -9.453 4.576 1.00 39.07 163 GLU B CA 1
ATOM 3501 C C . GLU B 1 143 ? -21.567 -10.416 3.712 1.00 38.60 163 GLU B C 1
ATOM 3502 O O . GLU B 1 143 ? -21.609 -11.628 3.922 1.00 38.16 163 GLU B O 1
ATOM 3508 N N . ALA B 1 144 ? -20.846 -9.869 2.735 1.00 38.45 164 ALA B N 1
ATOM 3509 C CA . ALA B 1 144 ? -19.918 -10.651 1.918 1.00 37.93 164 ALA B CA 1
ATOM 3510 C C . ALA B 1 144 ? -18.779 -11.171 2.772 1.00 37.46 164 ALA B C 1
ATOM 3511 O O . ALA B 1 144 ? -18.338 -12.300 2.585 1.00 37.74 164 ALA B O 1
ATOM 3513 N N . PHE B 1 145 ? -18.303 -10.350 3.707 1.00 36.86 165 PHE B N 1
ATOM 3514 C CA . PHE B 1 145 ? -17.271 -10.790 4.644 1.00 36.78 165 PHE B CA 1
ATOM 3515 C C . PHE B 1 145 ? -17.786 -11.895 5.574 1.00 36.72 165 PHE B C 1
ATOM 3516 O O . PHE B 1 145 ? -17.021 -12.759 5.999 1.00 37.00 165 PHE B O 1
ATOM 3524 N N . SER B 1 146 ? -19.079 -11.864 5.887 1.00 36.58 166 SER B N 1
ATOM 3525 C CA . SER B 1 146 ? -19.709 -12.903 6.706 1.00 36.22 166 SER B CA 1
ATOM 3526 C C . SER B 1 146 ? -19.799 -14.248 5.982 1.00 36.06 166 SER B C 1
ATOM 3527 O O . SER B 1 146 ? -19.806 -15.292 6.624 1.00 36.25 166 SER B O 1
ATOM 3530 N N . ARG B 1 147 ? -19.860 -14.219 4.652 1.00 35.85 167 ARG B N 1
ATOM 3531 C CA . ARG B 1 147 ? -19.808 -15.438 3.841 1.00 35.95 167 ARG B CA 1
ATOM 3532 C C . ARG B 1 147 ? -18.379 -15.713 3.363 1.00 35.88 167 ARG B C 1
ATOM 3533 O O . ARG B 1 147 ? -18.173 -16.412 2.374 1.00 35.34 167 ARG B O 1
ATOM 3541 N N . ARG B 1 148 ? -17.403 -15.154 4.079 1.00 36.41 168 ARG B N 1
ATOM 3542 C CA . ARG B 1 148 ? -15.977 -15.335 3.799 1.00 36.52 168 ARG B CA 1
ATOM 3543 C C . ARG B 1 148 ? -15.644 -16.758 3.402 1.00 36.32 168 ARG B C 1
ATOM 3544 O O . ARG B 1 148 ? -15.021 -17.000 2.375 1.00 36.03 168 ARG B O 1
ATOM 3552 N N . SER B 1 149 ? -16.084 -17.697 4.226 1.00 36.92 169 SER B N 1
ATOM 3553 C CA . SER B 1 149 ? -15.755 -19.110 4.064 1.00 37.67 169 SER B CA 1
ATOM 3554 C C . SER B 1 149 ? -16.177 -19.717 2.726 1.00 38.07 169 SER B C 1
ATOM 3555 O O . SER B 1 149 ? -15.763 -20.829 2.401 1.00 38.36 169 SER B O 1
ATOM 3558 N N . GLU B 1 150 ? -17.000 -19.000 1.960 1.00 38.40 170 GLU B N 1
ATOM 3559 C CA . GLU B 1 150 ? -17.371 -19.426 0.606 1.00 38.18 170 GLU B CA 1
ATOM 3560 C C . GLU B 1 150 ? -16.268 -19.185 -0.423 1.00 38.29 170 GLU B C 1
ATOM 3561 O O . GLU B 1 150 ? -16.422 -19.554 -1.587 1.00 38.15 170 GLU B O 1
ATOM 3567 N N . PHE B 1 151 ? -15.170 -18.555 -0.003 1.00 38.64 171 PHE B N 1
ATOM 3568 C CA . PHE B 1 151 ? -14.042 -18.291 -0.897 1.00 38.85 171 PHE B CA 1
ATOM 3569 C C . PHE B 1 151 ? -12.720 -18.221 -0.112 1.00 39.02 171 PHE B C 1
ATOM 3570 O O . PHE B 1 151 ? -12.588 -18.896 0.912 1.00 38.91 171 PHE B O 1
ATOM 3578 N N . GLN B 1 152 ? -11.744 -17.455 -0.607 1.00 39.23 172 GLN B N 1
ATOM 3579 C CA . GLN B 1 152 ? -10.449 -17.290 0.056 1.00 39.58 172 GLN B CA 1
ATOM 3580 C C . GLN B 1 152 ? -10.196 -15.820 0.389 1.00 39.70 172 GLN B C 1
ATOM 3581 O O . GLN B 1 152 ? -10.110 -14.979 -0.509 1.00 39.36 172 GLN B O 1
ATOM 3587 N N . LEU B 1 153 ? -10.067 -15.525 1.682 1.00 39.93 173 LEU B N 1
ATOM 3588 C CA . LEU B 1 153 ? -9.781 -14.174 2.159 1.00 39.81 173 LEU B CA 1
ATOM 3589 C C . LEU B 1 153 ? -9.259 -14.245 3.586 1.00 39.89 173 LEU B C 1
ATOM 3590 O O . LEU B 1 153 ? -9.959 -14.740 4.468 1.00 40.27 173 LEU B O 1
ATOM 3595 N N . GLY B 1 154 ? -8.042 -13.751 3.811 1.00 39.92 174 GLY B N 1
ATOM 3596 C CA . GLY B 1 154 ? -7.456 -13.708 5.157 1.00 39.74 174 GLY B CA 1
ATOM 3597 C C . GLY B 1 154 ? -8.181 -12.688 6.016 1.00 39.90 174 GLY B C 1
ATOM 3598 O O . GLY B 1 154 ? -7.947 -11.485 5.875 1.00 40.15 174 GLY B O 1
ATOM 3599 N N . GLU B 1 155 ? -9.049 -13.167 6.912 1.00 39.72 175 GLU B N 1
ATOM 3600 C CA . GLU B 1 155 ? -9.985 -12.301 7.666 1.00 39.39 175 GLU B CA 1
ATOM 3601 C C . GLU B 1 155 ? -9.321 -11.165 8.448 1.00 38.85 175 GLU B C 1
ATOM 3602 O O . GLU B 1 155 ? -10.009 -10.311 9.007 1.00 38.24 175 GLU B O 1
ATOM 3608 N N . SER B 1 156 ? -7.989 -11.166 8.482 1.00 38.71 176 SER B N 1
ATOM 3609 C CA . SER B 1 156 ? -7.210 -10.020 8.936 1.00 38.64 176 SER B CA 1
ATOM 3610 C C . SER B 1 156 ? -7.600 -8.703 8.236 1.00 38.83 176 SER B C 1
ATOM 3611 O O . SER B 1 156 ? -7.188 -7.627 8.672 1.00 39.38 176 SER B O 1
ATOM 3614 N N . VAL B 1 157 ? -8.379 -8.798 7.156 1.00 38.51 177 VAL B N 1
ATOM 3615 C CA . VAL B 1 157 ? -8.923 -7.632 6.446 1.00 38.12 177 VAL B CA 1
ATOM 3616 C C . VAL B 1 157 ? -9.839 -6.787 7.333 1.00 37.78 177 VAL B C 1
ATOM 3617 O O . VAL B 1 157 ? -9.771 -5.550 7.311 1.00 37.53 177 VAL B O 1
ATOM 3621 N N . LYS B 1 158 ? -10.692 -7.463 8.102 1.00 37.52 178 LYS B N 1
ATOM 3622 C CA . LYS B 1 158 ? -11.713 -6.795 8.917 1.00 37.29 178 LYS B CA 1
ATOM 3623 C C . LYS B 1 158 ? -11.100 -5.815 9.900 1.00 36.80 178 LYS B C 1
ATOM 3624 O O . LYS B 1 158 ? -11.523 -4.666 9.971 1.00 36.88 178 LYS B O 1
ATOM 3630 N N . TYR B 1 159 ? -10.108 -6.285 10.650 1.00 36.19 179 TYR B N 1
ATOM 3631 C CA . TYR B 1 159 ? -9.444 -5.477 11.665 1.00 36.40 179 TYR B CA 1
ATOM 3632 C C . TYR B 1 159 ? -8.965 -4.129 11.121 1.00 36.55 179 TYR B C 1
ATOM 3633 O O . TYR B 1 159 ? -9.147 -3.089 11.764 1.00 36.31 179 TYR B O 1
ATOM 3642 N N . PHE B 1 160 ? -8.359 -4.155 9.937 1.00 36.86 180 PHE B N 1
ATOM 3643 C CA . PHE B 1 160 ? -7.810 -2.947 9.328 1.00 36.65 180 PHE B CA 1
ATOM 3644 C C . PHE B 1 160 ? -8.904 -2.004 8.878 1.00 36.26 180 PHE B C 1
ATOM 3645 O O . PHE B 1 160 ? -8.917 -0.843 9.266 1.00 35.52 180 PHE B O 1
ATOM 3653 N N . LEU B 1 161 ? -9.825 -2.508 8.064 1.00 36.56 181 LEU B N 1
ATOM 3654 C CA . LEU B 1 161 ? -10.976 -1.711 7.636 1.00 36.76 181 LEU B CA 1
ATOM 3655 C C . LEU B 1 161 ? -11.805 -1.205 8.820 1.00 36.66 181 LEU B C 1
ATOM 3656 O O . LEU B 1 161 ? -12.427 -0.146 8.732 1.00 36.65 181 LEU B O 1
ATOM 3661 N N . ASP B 1 162 ? -11.800 -1.955 9.921 1.00 36.72 182 ASP B N 1
ATOM 3662 C CA . ASP B 1 162 ? -12.465 -1.526 11.157 1.00 36.65 182 ASP B CA 1
ATOM 3663 C C . ASP B 1 162 ? -11.798 -0.323 11.803 1.00 36.68 182 ASP B C 1
ATOM 3664 O O . ASP B 1 162 ? -12.483 0.469 12.448 1.00 36.88 182 ASP B O 1
ATOM 3669 N N . ASN B 1 163 ? -10.479 -0.192 11.660 1.00 36.49 183 ASN B N 1
ATOM 3670 C CA . ASN B 1 163 ? -9.784 1.021 12.118 1.00 36.73 183 ASN B CA 1
ATOM 3671 C C . ASN B 1 163 ? -8.900 1.624 11.020 1.00 37.10 183 ASN B C 1
ATOM 3672 O O . ASN B 1 163 ? -7.739 1.995 11.238 1.00 37.22 183 ASN B O 1
ATOM 3677 N N . LEU B 1 164 ? -9.500 1.714 9.832 1.00 36.98 184 LEU B N 1
ATOM 3678 C CA . LEU B 1 164 ? -8.963 2.436 8.673 1.00 36.39 184 LEU B CA 1
ATOM 3679 C C . LEU B 1 164 ? -8.725 3.920 8.969 1.00 35.89 184 LEU B C 1
ATOM 3680 O O . LEU B 1 164 ? -7.947 4.584 8.282 1.00 35.27 184 LEU B O 1
ATOM 3685 N N . ASP B 1 165 ? -9.409 4.431 9.989 1.00 35.70 185 ASP B N 1
ATOM 3686 C CA . ASP B 1 165 ? -9.358 5.843 10.329 1.00 35.69 185 ASP B CA 1
ATOM 3687 C C . ASP B 1 165 ? -7.977 6.331 10.705 1.00 35.40 185 ASP B C 1
ATOM 3688 O O . ASP B 1 165 ? -7.596 7.447 10.343 1.00 35.31 185 ASP B O 1
ATOM 3693 N N . ARG B 1 166 ? -7.228 5.510 11.434 1.00 35.11 186 ARG B N 1
ATOM 3694 C CA . ARG B 1 166 ? -5.858 5.878 11.792 1.00 34.63 186 ARG B CA 1
ATOM 3695 C C . ARG B 1 166 ? -4.799 5.233 10.897 1.00 33.94 186 ARG B C 1
ATOM 3696 O O . ARG B 1 166 ? -3.666 5.694 10.850 1.00 33.86 186 ARG B O 1
ATOM 3704 N N . ILE B 1 167 ? -5.162 4.173 10.188 1.00 33.52 187 ILE B N 1
ATOM 3705 C CA . ILE B 1 167 ? -4.272 3.622 9.175 1.00 33.48 187 ILE B CA 1
ATOM 3706 C C . ILE B 1 167 ? -4.316 4.534 7.944 1.00 33.30 187 ILE B C 1
ATOM 3707 O O . ILE B 1 167 ? -3.283 4.815 7.338 1.00 32.87 187 ILE B O 1
ATOM 3712 N N . GLY B 1 168 ? -5.514 5.017 7.609 1.00 33.59 188 GLY B N 1
ATOM 3713 C CA . GLY B 1 168 ? -5.721 5.923 6.479 1.00 33.64 188 GLY B CA 1
ATOM 3714 C C . GLY B 1 168 ? -5.349 7.375 6.734 1.00 33.66 188 GLY B C 1
ATOM 3715 O O . GLY B 1 168 ? -5.455 8.199 5.828 1.00 33.48 188 GLY B O 1
ATOM 3716 N N . GLN B 1 169 ? -4.927 7.693 7.960 1.00 33.75 189 GLN B N 1
ATOM 3717 C CA . GLN B 1 169 ? -4.373 9.010 8.273 1.00 33.87 189 GLN B CA 1
ATOM 3718 C C . GLN B 1 169 ? -3.026 9.160 7.561 1.00 33.44 189 GLN B C 1
ATOM 3719 O O . GLN B 1 169 ? -2.321 8.179 7.333 1.00 33.04 189 GLN B O 1
ATOM 3725 N N . LEU B 1 170 ? -2.670 10.391 7.222 1.00 33.54 190 LEU B N 1
ATOM 3726 C CA . LEU B 1 170 ? -1.593 10.636 6.263 1.00 33.70 190 LEU B CA 1
ATOM 3727 C C . LEU B 1 170 ? -0.203 10.224 6.762 1.00 33.64 190 LEU B C 1
ATOM 3728 O O . LEU B 1 170 ? 0.593 9.679 5.992 1.00 34.00 190 LEU B O 1
ATOM 3733 N N . ASN B 1 171 ? 0.084 10.469 8.038 1.00 33.00 191 ASN B N 1
ATOM 3734 C CA . ASN B 1 171 ? 1.426 10.217 8.582 1.00 32.25 191 ASN B CA 1
ATOM 3735 C C . ASN B 1 171 ? 1.547 8.914 9.358 1.00 31.31 191 ASN B C 1
ATOM 3736 O O . ASN B 1 171 ? 2.388 8.789 10.247 1.00 31.71 191 ASN B O 1
ATOM 3741 N N . TYR B 1 172 ? 0.730 7.937 8.988 1.00 29.70 192 TYR B N 1
ATOM 3742 C CA . TYR B 1 172 ? 0.603 6.695 9.744 1.00 29.51 192 TYR B CA 1
ATOM 3743 C C . TYR B 1 172 ? 1.887 5.845 9.777 1.00 28.98 192 TYR B C 1
ATOM 3744 O O . TYR B 1 172 ? 2.547 5.648 8.761 1.00 29.01 192 TYR B O 1
ATOM 3753 N N . PHE B 1 173 ? 2.235 5.377 10.971 1.00 29.12 193 PHE B N 1
ATOM 3754 C CA . PHE B 1 173 ? 3.183 4.276 11.158 1.00 29.80 193 PHE B CA 1
ATOM 3755 C C . PHE B 1 173 ? 2.410 3.123 11.823 1.00 29.52 193 PHE B C 1
ATOM 3756 O O . PHE B 1 173 ? 1.496 3.378 12.617 1.00 29.24 193 PHE B O 1
ATOM 3764 N N . PRO B 1 174 ? 2.789 1.857 11.538 1.00 28.87 194 PRO B N 1
ATOM 3765 C CA . PRO B 1 174 ? 2.070 0.718 12.120 1.00 28.65 194 PRO B CA 1
ATOM 3766 C C . PRO B 1 174 ? 2.302 0.509 13.610 1.00 28.62 194 PRO B C 1
ATOM 3767 O O . PRO B 1 174 ? 3.394 0.752 14.112 1.00 29.58 194 PRO B O 1
ATOM 3771 N N . SER B 1 175 ? 1.276 0.048 14.308 1.00 28.04 195 SER B N 1
ATOM 3772 C CA . SER B 1 175 ? 1.423 -0.328 15.698 1.00 27.72 195 SER B CA 1
ATOM 3773 C C . SER B 1 175 ? 1.922 -1.765 15.754 1.00 27.57 195 SER B C 1
ATOM 3774 O O . SER B 1 175 ? 2.040 -2.429 14.725 1.00 27.00 195 SER B O 1
ATOM 3777 N N . LYS B 1 176 ? 2.227 -2.238 16.958 1.00 27.93 196 LYS B N 1
ATOM 3778 C CA . LYS B 1 176 ? 2.582 -3.640 17.159 1.00 27.87 196 LYS B CA 1
ATOM 3779 C C . LYS B 1 176 ? 1.410 -4.480 16.709 1.00 27.21 196 LYS B C 1
ATOM 3780 O O . LYS B 1 176 ? 1.582 -5.482 16.028 1.00 26.86 196 LYS B O 1
ATOM 3786 N N . GLN B 1 177 ? 0.211 -4.060 17.097 1.00 27.01 197 GLN B N 1
ATOM 3787 C CA . GLN B 1 177 ? -0.976 -4.848 16.824 1.00 27.25 197 GLN B CA 1
ATOM 3788 C C . GLN B 1 177 ? -1.288 -4.932 15.341 1.00 27.20 197 GLN B C 1
ATOM 3789 O O . GLN B 1 177 ? -1.707 -5.982 14.855 1.00 27.48 197 GLN B O 1
ATOM 3795 N N . ASP B 1 178 ? -1.095 -3.827 14.631 1.00 26.98 198 ASP B N 1
ATOM 3796 C CA . ASP B 1 178 ? -1.214 -3.838 13.180 1.00 27.03 198 ASP B CA 1
ATOM 3797 C C . ASP B 1 178 ? -0.254 -4.863 12.597 1.00 27.06 198 ASP B C 1
ATOM 3798 O O . ASP B 1 178 ? -0.657 -5.689 11.776 1.00 27.34 198 ASP B O 1
ATOM 3803 N N . ILE B 1 179 ? 1.005 -4.799 13.044 1.00 26.83 199 ILE B N 1
ATOM 3804 C CA . ILE B 1 179 ? 2.092 -5.641 12.530 1.00 26.66 199 ILE B CA 1
ATOM 3805 C C . ILE B 1 179 ? 1.780 -7.116 12.690 1.00 26.10 199 ILE B C 1
ATOM 3806 O O . ILE B 1 179 ? 1.877 -7.879 11.741 1.00 25.50 199 ILE B O 1
ATOM 3811 N N . LEU B 1 180 ? 1.413 -7.505 13.904 1.00 26.71 200 LEU B N 1
ATOM 3812 C CA . LEU B 1 180 ? 1.072 -8.895 14.214 1.00 27.07 200 LEU B CA 1
ATOM 3813 C C . LEU B 1 180 ? -0.071 -9.388 13.348 1.00 27.35 200 LEU B C 1
ATOM 3814 O O . LEU B 1 180 ? -0.095 -10.552 12.942 1.00 27.71 200 LEU B O 1
ATOM 3819 N N . LEU B 1 181 ? -1.004 -8.489 13.058 1.00 27.69 201 LEU B N 1
ATOM 3820 C CA . LEU B 1 181 ? -2.159 -8.813 12.220 1.00 27.89 201 LEU B CA 1
ATOM 3821 C C . LEU B 1 181 ? -1.864 -8.827 10.713 1.00 27.72 201 LEU B C 1
ATOM 3822 O O . LEU B 1 181 ? -2.608 -9.430 9.941 1.00 27.20 201 LEU B O 1
ATOM 3827 N N . ALA B 1 182 ? -0.779 -8.175 10.306 1.00 28.16 202 ALA B N 1
ATOM 3828 C CA . ALA B 1 182 ? -0.352 -8.191 8.907 1.00 28.63 202 ALA B CA 1
ATOM 3829 C C . ALA B 1 182 ? 0.055 -9.588 8.460 1.00 29.34 202 ALA B C 1
ATOM 3830 O O . ALA B 1 182 ? 0.480 -10.432 9.271 1.00 29.85 202 ALA B O 1
ATOM 3832 N N . ARG B 1 183 ? -0.052 -9.805 7.153 1.00 29.41 203 ARG B N 1
ATOM 3833 C CA . ARG B 1 183 ? 0.119 -11.120 6.555 1.00 29.54 203 ARG B CA 1
ATOM 3834 C C . ARG B 1 183 ? 1.076 -11.052 5.376 1.00 29.72 203 ARG B C 1
ATOM 3835 O O . ARG B 1 183 ? 0.882 -10.265 4.453 1.00 29.50 203 ARG B O 1
ATOM 3843 N N . LYS B 1 184 ? 2.117 -11.872 5.424 1.00 30.08 204 LYS B N 1
ATOM 3844 C CA . LYS B 1 184 ? 2.946 -12.121 4.262 1.00 30.72 204 LYS B CA 1
ATOM 3845 C C . LYS B 1 184 ? 3.224 -13.612 4.200 1.00 31.53 204 LYS B C 1
ATOM 3846 O O . LYS B 1 184 ? 3.593 -14.213 5.206 1.00 31.81 204 LYS B O 1
ATOM 3852 N N . ALA B 1 185 ? 3.020 -14.205 3.025 1.00 32.39 205 ALA B N 1
ATOM 3853 C CA . ALA B 1 185 ? 3.204 -15.643 2.838 1.00 33.01 205 ALA B CA 1
ATOM 3854 C C . ALA B 1 185 ? 4.690 -15.976 2.884 1.00 33.67 205 ALA B C 1
ATOM 3855 O O . ALA B 1 185 ? 5.473 -15.408 2.122 1.00 33.70 205 ALA B O 1
ATOM 3857 N N . THR B 1 186 ? 5.084 -16.879 3.780 1.00 34.28 206 THR B N 1
ATOM 3858 C CA . THR B 1 186 ? 6.494 -17.247 3.896 1.00 34.88 206 THR B CA 1
ATOM 3859 C C . THR B 1 186 ? 6.827 -18.225 2.775 1.00 35.80 206 THR B C 1
ATOM 3860 O O . THR B 1 186 ? 6.314 -19.347 2.740 1.00 35.74 206 THR B O 1
ATOM 3864 N N . LYS B 1 187 ? 7.673 -17.772 1.853 1.00 36.83 207 LYS B N 1
ATOM 3865 C CA . LYS B 1 187 ? 8.095 -18.565 0.702 1.00 37.26 207 LYS B CA 1
ATOM 3866 C C . LYS B 1 187 ? 9.523 -19.097 0.886 1.00 37.76 207 LYS B C 1
ATOM 3867 O O . LYS B 1 187 ? 10.129 -19.585 -0.069 1.00 37.90 207 LYS B O 1
ATOM 3873 N N . GLY B 1 188 ? 10.054 -19.012 2.107 1.00 38.14 208 GLY B N 1
ATOM 3874 C CA . GLY B 1 188 ? 11.418 -19.461 2.393 1.00 38.65 208 GLY B CA 1
ATOM 3875 C C . GLY B 1 188 ? 11.595 -20.024 3.793 1.00 39.10 208 GLY B C 1
ATOM 3876 O O . GLY B 1 188 ? 10.648 -20.541 4.394 1.00 38.80 208 GLY B O 1
ATOM 3877 N N . ILE B 1 189 ? 12.827 -19.936 4.293 1.00 39.74 209 ILE B N 1
ATOM 3878 C CA . ILE B 1 189 ? 13.172 -20.324 5.662 1.00 40.40 209 ILE B CA 1
ATOM 3879 C C . ILE B 1 189 ? 13.796 -19.113 6.356 1.00 41.29 209 ILE B C 1
ATOM 3880 O O . ILE B 1 189 ? 14.434 -18.289 5.701 1.00 41.74 209 ILE B O 1
ATOM 3885 N N . VAL B 1 190 ? 13.615 -19.006 7.672 1.00 42.10 210 VAL B N 1
ATOM 3886 C CA . VAL B 1 190 ? 14.230 -17.921 8.452 1.00 42.58 210 VAL B CA 1
ATOM 3887 C C . VAL B 1 190 ? 14.546 -18.329 9.885 1.00 43.10 210 VAL B C 1
ATOM 3888 O O . VAL B 1 190 ? 13.646 -18.485 10.709 1.00 43.34 210 VAL B O 1
ATOM 3892 N N . GLU B 1 191 ? 15.831 -18.502 10.172 1.00 43.74 211 GLU B N 1
ATOM 3893 C CA . GLU B 1 191 ? 16.288 -18.705 11.543 1.00 44.36 211 GLU B CA 1
ATOM 3894 C C . GLU B 1 191 ? 16.197 -17.383 12.297 1.00 44.75 211 GLU B C 1
ATOM 3895 O O . GLU B 1 191 ? 16.428 -16.322 11.720 1.00 44.85 211 GLU B O 1
ATOM 3901 N N . HIS B 1 192 ? 15.837 -17.458 13.576 1.00 45.30 212 HIS B N 1
ATOM 3902 C CA . HIS B 1 192 ? 15.686 -16.281 14.435 1.00 45.76 212 HIS B CA 1
ATOM 3903 C C . HIS B 1 192 ? 16.295 -16.609 15.792 1.00 45.93 212 HIS B C 1
ATOM 3904 O O . HIS B 1 192 ? 15.819 -17.511 16.479 1.00 46.01 212 HIS B O 1
ATOM 3911 N N . ASP B 1 193 ? 17.331 -15.869 16.178 1.00 46.17 213 ASP B N 1
ATOM 3912 C CA . ASP B 1 193 ? 18.112 -16.184 17.378 1.00 46.25 213 ASP B CA 1
ATOM 3913 C C . ASP B 1 193 ? 17.733 -15.280 18.553 1.00 46.26 213 ASP B C 1
ATOM 3914 O O . ASP B 1 193 ? 17.543 -14.079 18.390 1.00 45.82 213 ASP B O 1
ATOM 3919 N N . PHE B 1 194 ? 17.598 -15.884 19.731 1.00 46.87 214 PHE B N 1
ATOM 3920 C CA . PHE B 1 194 ? 17.287 -15.166 20.969 1.00 47.43 214 PHE B CA 1
ATOM 3921 C C . PHE B 1 194 ? 18.065 -15.799 22.112 1.00 47.96 214 PHE B C 1
ATOM 3922 O O . PHE B 1 194 ? 18.531 -16.929 21.994 1.00 48.28 214 PHE B O 1
ATOM 3930 N N . VAL B 1 195 ? 18.207 -15.063 23.211 1.00 48.54 215 VAL B N 1
ATOM 3931 C CA . VAL B 1 195 ? 18.734 -15.616 24.464 1.00 48.93 215 VAL B CA 1
ATOM 3932 C C . VAL B 1 195 ? 17.737 -15.309 25.581 1.00 49.24 215 VAL B C 1
ATOM 3933 O O . VAL B 1 195 ? 17.678 -14.185 26.079 1.00 49.53 215 VAL B O 1
ATOM 3937 N N . ILE B 1 196 ? 16.948 -16.309 25.958 1.00 49.56 216 ILE B N 1
ATOM 3938 C CA . ILE B 1 196 ? 15.884 -16.134 26.942 1.00 50.07 216 ILE B CA 1
ATOM 3939 C C . ILE B 1 196 ? 16.308 -16.776 28.258 1.00 50.25 216 ILE B C 1
ATOM 3940 O O . ILE B 1 196 ? 16.611 -17.969 28.305 1.00 50.11 216 ILE B O 1
ATOM 3945 N N . LYS B 1 197 ? 16.326 -15.969 29.317 1.00 50.71 217 LYS B N 1
ATOM 3946 C CA . LYS B 1 197 ? 16.858 -16.372 30.627 1.00 51.14 217 LYS B CA 1
ATOM 3947 C C . LYS B 1 197 ? 18.229 -17.042 30.492 1.00 51.27 217 LYS B C 1
ATOM 3948 O O . LYS B 1 197 ? 18.461 -18.124 31.033 1.00 51.39 217 LYS B O 1
ATOM 3954 N N . LYS B 1 198 ? 19.121 -16.389 29.748 1.00 51.27 218 LYS B N 1
ATOM 3955 C CA . LYS B 1 198 ? 20.515 -16.818 29.607 1.00 51.42 218 LYS B CA 1
ATOM 3956 C C . LYS B 1 198 ? 20.692 -18.140 28.850 1.00 51.42 218 LYS B C 1
ATOM 3957 O O . LYS B 1 198 ? 21.767 -18.737 28.893 1.00 51.68 218 LYS B O 1
ATOM 3963 N N . ILE B 1 199 ? 19.652 -18.572 28.138 1.00 51.39 219 ILE B N 1
ATOM 3964 C CA . ILE B 1 199 ? 19.675 -19.822 27.366 1.00 51.28 219 ILE B CA 1
ATOM 3965 C C . ILE B 1 199 ? 19.527 -19.479 25.880 1.00 51.13 219 ILE B C 1
ATOM 3966 O O . ILE B 1 199 ? 18.522 -18.891 25.490 1.00 51.76 219 ILE B O 1
ATOM 3971 N N . PRO B 1 200 ? 20.518 -19.842 25.043 1.00 50.41 220 PRO B N 1
ATOM 3972 C CA . PRO B 1 200 ? 20.451 -19.426 23.636 1.00 49.86 220 PRO B CA 1
ATOM 3973 C C . PRO B 1 200 ? 19.468 -20.244 22.792 1.00 49.25 220 PRO B C 1
ATOM 3974 O O . PRO B 1 200 ? 19.760 -21.384 22.439 1.00 49.38 220 PRO B O 1
ATOM 3978 N N . PHE B 1 201 ? 18.317 -19.656 22.473 1.00 48.74 221 PHE B N 1
ATOM 3979 C CA . PHE B 1 201 ? 17.323 -20.301 21.605 1.00 48.28 221 PHE B CA 1
ATOM 3980 C C . PHE B 1 201 ? 17.592 -19.984 20.147 1.00 47.46 221 PHE B C 1
ATOM 3981 O O . PHE B 1 201 ? 18.280 -19.017 19.826 1.00 47.27 221 PHE B O 1
ATOM 3989 N N . LYS B 1 202 ? 17.049 -20.816 19.269 1.00 47.01 222 LYS B N 1
ATOM 3990 C CA . LYS B 1 202 ? 17.133 -20.592 17.832 1.00 46.85 222 LYS B CA 1
ATOM 3991 C C . LYS B 1 202 ? 15.894 -21.177 17.166 1.00 46.41 222 LYS B C 1
ATOM 3992 O O . LYS B 1 202 ? 15.717 -22.392 17.126 1.00 46.53 222 LYS B O 1
ATOM 3998 N N . MET B 1 203 ? 15.029 -20.308 16.656 1.00 46.06 223 MET B N 1
ATOM 3999 C CA . MET B 1 203 ? 13.760 -20.743 16.089 1.00 45.82 223 MET B CA 1
ATOM 4000 C C . MET B 1 203 ? 13.747 -20.568 14.590 1.00 45.10 223 MET B C 1
ATOM 4001 O O . MET B 1 203 ? 14.246 -19.575 14.069 1.00 44.83 223 MET B O 1
ATOM 4006 N N . VAL B 1 204 ? 13.161 -21.540 13.905 1.00 44.69 224 VAL B N 1
ATOM 4007 C CA . VAL B 1 204 ? 13.104 -21.534 12.457 1.00 44.27 224 VAL B CA 1
ATOM 4008 C C . VAL B 1 204 ? 11.653 -21.483 12.021 1.00 43.70 224 VAL B C 1
ATOM 4009 O O . VAL B 1 204 ? 10.840 -22.294 12.451 1.00 43.70 224 VAL B O 1
ATOM 4013 N N . ASP B 1 205 ? 11.340 -20.505 11.182 1.00 43.49 225 ASP B N 1
ATOM 4014 C CA . ASP B 1 205 ? 10.019 -20.368 10.595 1.00 43.21 225 ASP B CA 1
ATOM 4015 C C . ASP B 1 205 ? 10.118 -20.776 9.126 1.00 42.87 225 ASP B C 1
ATOM 4016 O O . ASP B 1 205 ? 11.014 -20.319 8.412 1.00 42.97 225 ASP B O 1
ATOM 4021 N N . VAL B 1 206 ? 9.211 -21.650 8.692 1.00 41.97 226 VAL B N 1
ATOM 4022 C CA . VAL B 1 206 ? 9.150 -22.089 7.301 1.00 41.51 226 VAL B CA 1
ATOM 4023 C C . VAL B 1 206 ? 7.696 -22.020 6.831 1.00 41.17 226 VAL B C 1
ATOM 4024 O O . VAL B 1 206 ? 6.795 -21.792 7.643 1.00 40.94 226 VAL B O 1
ATOM 4028 N N . GLY B 1 207 ? 7.476 -22.199 5.528 1.00 40.60 227 GLY B N 1
ATOM 4029 C CA . GLY B 1 207 ? 6.148 -22.083 4.929 1.00 40.06 227 GLY B CA 1
ATOM 4030 C C . GLY B 1 207 ? 5.317 -23.345 5.034 1.00 39.53 227 GLY B C 1
ATOM 4031 O O . GLY B 1 207 ? 5.853 -24.447 5.015 1.00 39.38 227 GLY B O 1
ATOM 4032 N N . GLY B 1 208 ? 4.000 -23.178 5.114 1.00 38.98 228 GLY B N 1
ATOM 4033 C CA . GLY B 1 208 ? 3.094 -24.290 5.372 1.00 38.98 228 GLY B CA 1
ATOM 4034 C C . GLY B 1 208 ? 2.351 -24.839 4.171 1.00 38.94 228 GLY B C 1
ATOM 4035 O O . GLY B 1 208 ? 1.748 -25.905 4.266 1.00 38.71 228 GLY B O 1
ATOM 4036 N N . GLN B 1 209 ? 2.368 -24.119 3.048 1.00 39.05 229 GLN B N 1
ATOM 4037 C CA . GLN B 1 209 ? 1.631 -24.546 1.847 1.00 38.76 229 GLN B CA 1
ATOM 4038 C C . GLN B 1 209 ? 2.266 -25.764 1.193 1.00 38.38 229 GLN B C 1
ATOM 4039 O O . GLN B 1 209 ? 3.484 -25.946 1.254 1.00 38.04 229 GLN B O 1
ATOM 4045 N N . ARG B 1 210 ? 1.430 -26.577 0.549 1.00 38.10 230 ARG B N 1
ATOM 4046 C CA . ARG B 1 210 ? 1.874 -27.803 -0.110 1.00 38.11 230 ARG B CA 1
ATOM 4047 C C . ARG B 1 210 ? 3.224 -27.622 -0.806 1.00 37.78 230 ARG B C 1
ATOM 4048 O O . ARG B 1 210 ? 4.117 -28.461 -0.681 1.00 37.69 230 ARG B O 1
ATOM 4056 N N . SER B 1 211 ? 3.361 -26.519 -1.532 1.00 37.32 231 SER B N 1
ATOM 4057 C CA . SER B 1 211 ? 4.587 -26.209 -2.255 1.00 37.44 231 SER B CA 1
ATOM 4058 C C . SER B 1 211 ? 5.810 -26.067 -1.343 1.00 36.95 231 SER B C 1
ATOM 4059 O O . SER B 1 211 ? 6.904 -26.533 -1.669 1.00 36.01 231 SER B O 1
ATOM 4062 N N . GLN B 1 212 ? 5.612 -25.419 -0.203 1.00 37.39 232 GLN B N 1
ATOM 4063 C CA . GLN B 1 212 ? 6.709 -25.102 0.704 1.00 37.86 232 GLN B CA 1
ATOM 4064 C C . GLN B 1 212 ? 7.129 -26.280 1.587 1.00 37.73 232 GLN B C 1
ATOM 4065 O O . GLN B 1 212 ? 8.303 -26.390 1.956 1.00 37.05 232 GLN B O 1
ATOM 4071 N N . ARG B 1 213 ? 6.183 -27.158 1.923 1.00 38.16 233 ARG B N 1
ATOM 4072 C CA . ARG B 1 213 ? 6.489 -28.344 2.734 1.00 38.87 233 ARG B CA 1
ATOM 4073 C C . ARG B 1 213 ? 7.727 -29.061 2.220 1.00 39.53 233 ARG B C 1
ATOM 4074 O O . ARG B 1 213 ? 8.544 -29.543 3.007 1.00 39.87 233 ARG B O 1
ATOM 4082 N N . GLN B 1 214 ? 7.870 -29.092 0.897 1.00 40.23 234 GLN B N 1
ATOM 4083 C CA . GLN B 1 214 ? 9.036 -29.677 0.223 1.00 40.96 234 GLN B CA 1
ATOM 4084 C C . GLN B 1 214 ? 10.397 -29.276 0.823 1.00 41.37 234 GLN B C 1
ATOM 4085 O O . GLN B 1 214 ? 11.387 -29.995 0.655 1.00 40.87 234 GLN B O 1
ATOM 4091 N N . LYS B 1 215 ? 10.436 -28.133 1.509 1.00 41.82 235 LYS B N 1
ATOM 4092 C CA . LYS B 1 215 ? 11.672 -27.590 2.065 1.00 42.06 235 LYS B CA 1
ATOM 4093 C C . LYS B 1 215 ? 11.959 -28.111 3.470 1.00 42.01 235 LYS B C 1
ATOM 4094 O O . LYS B 1 215 ? 13.115 -28.178 3.886 1.00 41.58 235 LYS B O 1
ATOM 4100 N N . TRP B 1 216 ? 10.901 -28.493 4.183 1.00 42.44 236 TRP B N 1
ATOM 4101 C CA . TRP B 1 216 ? 10.973 -28.822 5.616 1.00 43.21 236 TRP B CA 1
ATOM 4102 C C . TRP B 1 216 ? 12.159 -29.694 6.030 1.00 44.01 236 TRP B C 1
ATOM 4103 O O . TRP B 1 216 ? 12.751 -29.467 7.090 1.00 43.93 236 TRP B O 1
ATOM 4114 N N . PHE B 1 217 ? 12.501 -30.672 5.187 1.00 44.79 237 PHE B N 1
ATOM 4115 C CA . PHE B 1 217 ? 13.551 -31.656 5.484 1.00 45.16 237 PHE B CA 1
ATOM 4116 C C . PHE B 1 217 ? 14.932 -31.047 5.742 1.00 45.39 237 PHE B C 1
ATOM 4117 O O . PHE B 1 217 ? 15.779 -31.677 6.377 1.00 45.48 237 PHE B O 1
ATOM 4125 N N . GLN B 1 218 ? 15.161 -29.840 5.236 1.00 45.60 238 GLN B N 1
ATOM 4126 C CA . GLN B 1 218 ? 16.404 -29.115 5.509 1.00 46.09 238 GLN B CA 1
ATOM 4127 C C . GLN B 1 218 ? 16.515 -28.670 6.972 1.00 46.26 238 GLN B C 1
ATOM 4128 O O . GLN B 1 218 ? 17.613 -28.640 7.541 1.00 45.95 238 GLN B O 1
ATOM 4134 N N . CYS B 1 219 ? 15.371 -28.348 7.574 1.00 46.39 239 CYS B N 1
ATOM 4135 C CA . CYS B 1 219 ? 15.320 -27.866 8.956 1.00 46.24 239 CYS B CA 1
ATOM 4136 C C . CYS B 1 219 ? 15.243 -28.972 10.006 1.00 45.99 239 CYS B C 1
ATOM 4137 O O . CYS B 1 219 ? 15.426 -28.705 11.195 1.00 46.15 239 CYS B O 1
ATOM 4140 N N . PHE B 1 220 ? 14.974 -30.205 9.579 1.00 45.41 240 PHE B N 1
ATOM 4141 C CA . PHE B 1 220 ? 14.854 -31.320 10.512 1.00 44.88 240 PHE B CA 1
ATOM 4142 C C . PHE B 1 220 ? 16.188 -31.693 11.154 1.00 44.68 240 PHE B C 1
ATOM 4143 O O . PHE B 1 220 ? 16.229 -32.550 12.035 1.00 44.93 240 PHE B O 1
ATOM 4151 N N . ASP B 1 221 ? 17.276 -31.062 10.720 1.00 44.42 241 ASP B N 1
ATOM 4152 C CA . ASP B 1 221 ? 18.575 -31.287 11.344 1.00 43.69 241 ASP B CA 1
ATOM 4153 C C . ASP B 1 221 ? 18.603 -30.754 12.771 1.00 42.91 241 ASP B C 1
ATOM 4154 O O . ASP B 1 221 ? 18.183 -29.625 13.023 1.00 42.79 241 ASP B O 1
ATOM 4159 N N . GLY B 1 222 ? 19.092 -31.585 13.689 1.00 42.25 242 GLY B N 1
ATOM 4160 C CA . GLY B 1 222 ? 19.417 -31.178 15.062 1.00 41.46 242 GLY B CA 1
ATOM 4161 C C . GLY B 1 222 ? 18.419 -30.293 15.789 1.00 40.42 242 GLY B C 1
ATOM 4162 O O . GLY B 1 222 ? 18.816 -29.399 16.537 1.00 40.00 242 GLY B O 1
ATOM 4163 N N . ILE B 1 223 ? 17.128 -30.543 15.578 1.00 39.49 243 ILE B N 1
ATOM 4164 C CA . ILE B 1 223 ? 16.078 -29.792 16.276 1.00 38.86 243 ILE B CA 1
ATOM 4165 C C . ILE B 1 223 ? 15.760 -30.436 17.635 1.00 38.25 243 ILE B C 1
ATOM 4166 O O . ILE B 1 223 ? 15.729 -31.669 17.765 1.00 38.00 243 ILE B O 1
ATOM 4171 N N . THR B 1 224 ? 15.543 -29.591 18.642 1.00 37.32 244 THR B N 1
ATOM 4172 C CA . THR B 1 224 ? 15.249 -30.051 20.001 1.00 36.53 244 THR B CA 1
ATOM 4173 C C . THR B 1 224 ? 13.746 -30.096 20.250 1.00 35.57 244 THR B C 1
ATOM 4174 O O . THR B 1 224 ? 13.289 -30.760 21.176 1.00 35.34 244 THR B O 1
ATOM 4178 N N . SER B 1 225 ? 12.975 -29.392 19.427 1.00 34.97 245 SER B N 1
ATOM 4179 C CA . SER B 1 225 ? 11.529 -29.378 19.587 1.00 34.61 245 SER B CA 1
ATOM 4180 C C . SER B 1 225 ? 10.838 -28.963 18.307 1.00 33.64 245 SER B C 1
ATOM 4181 O O . SER B 1 225 ? 11.462 -28.398 17.413 1.00 33.31 245 SER B O 1
ATOM 4184 N N . ILE B 1 226 ? 9.545 -29.260 18.232 1.00 33.17 246 ILE B N 1
ATOM 4185 C CA . ILE B 1 226 ? 8.700 -28.815 17.129 1.00 32.75 246 ILE B CA 1
ATOM 4186 C C . ILE B 1 226 ? 7.444 -28.177 17.698 1.00 32.21 246 ILE B C 1
ATOM 4187 O O . ILE B 1 226 ? 6.718 -28.820 18.454 1.00 32.09 246 ILE B O 1
ATOM 4192 N N . LEU B 1 227 ? 7.203 -26.918 17.335 1.00 32.00 247 LEU B N 1
ATOM 4193 C CA . LEU B 1 227 ? 5.963 -26.216 17.686 1.00 32.08 247 LEU B CA 1
ATOM 4194 C C . LEU B 1 227 ? 4.940 -26.315 16.555 1.00 31.69 247 LEU B C 1
ATOM 4195 O O . LEU B 1 227 ? 4.894 -25.464 15.674 1.00 31.76 247 LEU B O 1
ATOM 4200 N N . PHE B 1 228 ? 4.112 -27.351 16.586 1.00 31.70 248 PHE B N 1
ATOM 4201 C CA . PHE B 1 228 ? 3.110 -27.548 15.539 1.00 31.77 248 PHE B CA 1
ATOM 4202 C C . PHE B 1 228 ? 1.875 -26.692 15.812 1.00 31.60 248 PHE B C 1
ATOM 4203 O O . PHE B 1 228 ? 1.286 -26.774 16.887 1.00 31.40 248 PHE B O 1
ATOM 4211 N N . MET B 1 229 ? 1.485 -25.885 14.826 1.00 31.63 249 MET B N 1
ATOM 4212 C CA . MET B 1 229 ? 0.381 -24.935 14.982 1.00 31.22 249 MET B CA 1
ATOM 4213 C C . MET B 1 229 ? -0.818 -25.313 14.139 1.00 30.68 249 MET B C 1
ATOM 4214 O O . MET B 1 229 ? -0.679 -25.906 13.073 1.00 30.86 249 MET B O 1
ATOM 4219 N N . VAL B 1 230 ? -2.000 -24.957 14.625 1.00 30.51 250 VAL B N 1
ATOM 4220 C CA . VAL B 1 230 ? -3.248 -25.292 13.948 1.00 30.48 250 VAL B CA 1
ATOM 4221 C C . VAL B 1 230 ? -4.250 -24.148 14.024 1.00 29.97 250 VAL B C 1
ATOM 4222 O O . VAL B 1 230 ? -4.725 -23.789 15.094 1.00 29.48 250 VAL B O 1
ATOM 4226 N N . SER B 1 231 ? -4.570 -23.584 12.871 1.00 30.58 251 SER B N 1
ATOM 4227 C CA . SER B 1 231 ? -5.647 -22.619 12.770 1.00 31.52 251 SER B CA 1
ATOM 4228 C C . SER B 1 231 ? -6.973 -23.352 13.040 1.00 31.66 251 SER B C 1
ATOM 4229 O O . SER B 1 231 ? -7.595 -23.921 12.141 1.00 30.12 251 SER B O 1
ATOM 4232 N N . SER B 1 232 ? -7.366 -23.339 14.313 1.00 32.89 252 SER B N 1
ATOM 4233 C CA . SER B 1 232 ? -8.487 -24.132 14.812 1.00 34.02 252 SER B CA 1
ATOM 4234 C C . SER B 1 232 ? -9.852 -23.595 14.389 1.00 35.27 252 SER B C 1
ATOM 4235 O O . SER B 1 232 ? -10.865 -24.300 14.489 1.00 35.38 252 SER B O 1
ATOM 4238 N N . SER B 1 233 ? -9.882 -22.354 13.913 1.00 36.30 253 SER B N 1
ATOM 4239 C CA . SER B 1 233 ? -11.121 -21.743 13.434 1.00 37.09 253 SER B CA 1
ATOM 4240 C C . SER B 1 233 ? -11.514 -22.166 12.015 1.00 37.64 253 SER B C 1
ATOM 4241 O O . SER B 1 233 ? -12.489 -21.655 11.478 1.00 37.73 253 SER B O 1
ATOM 4244 N N . GLU B 1 234 ? -10.777 -23.088 11.403 1.00 38.28 254 GLU B N 1
ATOM 4245 C CA . GLU B 1 234 ? -10.910 -23.305 9.960 1.00 39.19 254 GLU B CA 1
ATOM 4246 C C . GLU B 1 234 ? -11.585 -24.619 9.579 1.00 39.50 254 GLU B C 1
ATOM 4247 O O . GLU B 1 234 ? -11.317 -25.174 8.520 1.00 39.39 254 GLU B O 1
ATOM 4253 N N . TYR B 1 235 ? -12.496 -25.085 10.430 1.00 40.18 255 TYR B N 1
ATOM 4254 C CA . TYR B 1 235 ? -13.248 -26.311 10.158 1.00 40.65 255 TYR B CA 1
ATOM 4255 C C . TYR B 1 235 ? -14.231 -26.152 9.001 1.00 41.41 255 TYR B C 1
ATOM 4256 O O . TYR B 1 235 ? -14.501 -27.115 8.282 1.00 41.63 255 TYR B O 1
ATOM 4265 N N . ASP B 1 236 ? -14.755 -24.943 8.813 1.00 42.15 256 ASP B N 1
ATOM 4266 C CA . ASP B 1 236 ? -15.674 -24.672 7.698 1.00 42.62 256 ASP B CA 1
ATOM 4267 C C . ASP B 1 236 ? -14.973 -24.194 6.418 1.00 43.04 256 ASP B C 1
ATOM 4268 O O . ASP B 1 236 ? -15.622 -24.052 5.383 1.00 43.17 256 ASP B O 1
ATOM 4273 N N . GLN B 1 237 ? -13.662 -23.961 6.478 1.00 43.44 257 GLN B N 1
ATOM 4274 C CA . GLN B 1 237 ? -12.920 -23.425 5.332 1.00 43.91 257 GLN B CA 1
ATOM 4275 C C . GLN B 1 237 ? -12.279 -24.529 4.485 1.00 44.31 257 GLN B C 1
ATOM 4276 O O . GLN B 1 237 ? -11.936 -25.595 4.998 1.00 44.09 257 GLN B O 1
ATOM 4282 N N . VAL B 1 238 ? -12.133 -24.267 3.185 1.00 45.10 258 VAL B N 1
ATOM 4283 C CA . VAL B 1 238 ? -11.391 -25.159 2.279 1.00 45.72 258 VAL B CA 1
ATOM 4284 C C . VAL B 1 238 ? -9.976 -24.632 2.068 1.00 46.50 258 VAL B C 1
ATOM 4285 O O . VAL B 1 238 ? -9.737 -23.425 2.132 1.00 47.10 258 VAL B O 1
ATOM 4289 N N . LEU B 1 239 ? -9.045 -25.540 1.800 1.00 46.84 259 LEU B N 1
ATOM 4290 C CA . LEU B 1 239 ? -7.648 -25.168 1.632 1.00 47.41 259 LEU B CA 1
ATOM 4291 C C . LEU B 1 239 ? -7.491 -24.276 0.397 1.00 48.16 259 LEU B C 1
ATOM 4292 O O . LEU B 1 239 ? -8.224 -24.417 -0.575 1.00 48.62 259 LEU B O 1
ATOM 4297 N N . MET B 1 240 ? -6.569 -23.325 0.459 1.00 48.99 260 MET B N 1
ATOM 4298 C CA . MET B 1 240 ? -6.386 -22.367 -0.630 1.00 49.29 260 MET B CA 1
ATOM 4299 C C . MET B 1 240 ? -5.827 -23.023 -1.883 1.00 49.14 260 MET B C 1
ATOM 4300 O O . MET B 1 240 ? -6.373 -22.852 -2.970 1.00 48.86 260 MET B O 1
ATOM 4305 N N . GLU B 1 241 ? -4.737 -23.770 -1.716 1.00 49.44 261 GLU B N 1
ATOM 4306 C CA . GLU B 1 241 ? -4.010 -24.361 -2.845 1.00 49.56 261 GLU B CA 1
ATOM 4307 C C . GLU B 1 241 ? -4.790 -25.457 -3.588 1.00 49.48 261 GLU B C 1
ATOM 4308 O O . GLU B 1 241 ? -4.325 -25.963 -4.602 1.00 49.16 261 GLU B O 1
ATOM 4314 N N . ASP B 1 242 ? -5.963 -25.826 -3.078 1.00 49.96 262 ASP B N 1
ATOM 4315 C CA . ASP B 1 242 ? -6.945 -26.574 -3.861 1.00 50.41 262 ASP B CA 1
ATOM 4316 C C . ASP B 1 242 ? -8.363 -26.233 -3.394 1.00 50.84 262 ASP B C 1
ATOM 4317 O O . ASP B 1 242 ? -8.604 -26.018 -2.212 1.00 50.95 262 ASP B O 1
ATOM 4322 N N . ARG B 1 243 ? -9.300 -26.202 -4.331 1.00 51.19 263 ARG B N 1
ATOM 4323 C CA . ARG B 1 243 ? -10.676 -25.784 -4.048 1.00 51.29 263 ARG B CA 1
ATOM 4324 C C . ARG B 1 243 ? -11.472 -26.698 -3.099 1.00 51.16 263 ARG B C 1
ATOM 4325 O O . ARG B 1 243 ? -12.531 -26.287 -2.615 1.00 51.59 263 ARG B O 1
ATOM 4333 N N . ARG B 1 244 ? -10.980 -27.911 -2.822 1.00 50.44 264 ARG B N 1
ATOM 4334 C CA . ARG B 1 244 ? -11.839 -28.970 -2.257 1.00 49.80 264 ARG B CA 1
ATOM 4335 C C . ARG B 1 244 ? -11.439 -29.572 -0.896 1.00 48.76 264 ARG B C 1
ATOM 4336 O O . ARG B 1 244 ? -12.318 -29.957 -0.125 1.00 48.79 264 ARG B O 1
ATOM 4344 N N . THR B 1 245 ? -10.144 -29.652 -0.591 1.00 47.30 265 THR B N 1
ATOM 4345 C CA . THR B 1 245 ? -9.695 -30.269 0.669 1.00 46.17 265 THR B CA 1
ATOM 4346 C C . THR B 1 245 ? -9.954 -29.360 1.877 1.00 44.71 265 THR B C 1
ATOM 4347 O O . THR B 1 245 ? -9.714 -28.153 1.822 1.00 44.52 265 THR B O 1
ATOM 4351 N N . ASN B 1 246 ? -10.438 -29.954 2.966 1.00 43.18 266 ASN B N 1
ATOM 4352 C CA . ASN B 1 246 ? -10.728 -29.215 4.191 1.00 42.67 266 ASN B CA 1
ATOM 4353 C C . ASN B 1 246 ? -9.457 -28.844 4.957 1.00 41.99 266 ASN B C 1
ATOM 4354 O O . ASN B 1 246 ? -8.554 -29.672 5.119 1.00 41.71 266 ASN B O 1
ATOM 4359 N N . ARG B 1 247 ? -9.418 -27.603 5.445 1.00 41.21 267 ARG B N 1
ATOM 4360 C CA . ARG B 1 247 ? -8.234 -27.031 6.091 1.00 40.43 267 ARG B CA 1
ATOM 4361 C C . ARG B 1 247 ? -7.780 -27.784 7.338 1.00 40.01 267 ARG B C 1
ATOM 4362 O O . ARG B 1 247 ? -6.589 -28.063 7.508 1.00 39.98 267 ARG B O 1
ATOM 4370 N N . LEU B 1 248 ? -8.728 -28.095 8.213 1.00 39.40 268 LEU B N 1
ATOM 4371 C CA . LEU B 1 248 ? -8.404 -28.713 9.489 1.00 38.97 268 LEU B CA 1
ATOM 4372 C C . LEU B 1 248 ? -8.064 -30.195 9.334 1.00 38.73 268 LEU B C 1
ATOM 4373 O O . LEU B 1 248 ? -7.245 -30.728 10.088 1.00 38.90 268 LEU B O 1
ATOM 4378 N N . VAL B 1 249 ? -8.682 -30.855 8.356 1.00 37.92 269 VAL B N 1
ATOM 4379 C CA . VAL B 1 249 ? -8.334 -32.237 8.028 1.00 37.37 269 VAL B CA 1
ATOM 4380 C C . VAL B 1 249 ? -6.868 -32.322 7.586 1.00 36.89 269 VAL B C 1
ATOM 4381 O O . VAL B 1 249 ? -6.148 -33.244 7.977 1.00 36.65 269 VAL B O 1
ATOM 4385 N N . GLU B 1 250 ? -6.436 -31.350 6.783 1.00 36.74 270 GLU B N 1
ATOM 4386 C CA . GLU B 1 250 ? -5.046 -31.273 6.312 1.00 36.59 270 GLU B CA 1
ATOM 4387 C C . GLU B 1 250 ? -4.079 -31.123 7.474 1.00 35.87 270 GLU B C 1
ATOM 4388 O O . GLU B 1 250 ? -3.047 -31.788 7.527 1.00 34.84 270 GLU B O 1
ATOM 4394 N N . SER B 1 251 ? -4.426 -30.229 8.394 1.00 36.18 271 SER B N 1
ATOM 4395 C CA . SER B 1 251 ? -3.669 -30.038 9.627 1.00 36.48 271 SER B CA 1
ATOM 4396 C C . SER B 1 251 ? -3.481 -31.363 10.343 1.00 36.64 271 SER B C 1
ATOM 4397 O O . SER B 1 251 ? -2.358 -31.736 10.690 1.00 36.90 271 SER B O 1
ATOM 4400 N N . MET B 1 252 ? -4.589 -32.068 10.558 1.00 36.56 272 MET B N 1
ATOM 4401 C CA . MET B 1 252 ? -4.556 -33.378 11.200 1.00 36.54 272 MET B CA 1
ATOM 4402 C C . MET B 1 252 ? -3.680 -34.340 10.409 1.00 36.06 272 MET B C 1
ATOM 4403 O O . MET B 1 252 ? -2.809 -34.995 10.981 1.00 35.87 272 MET B O 1
ATOM 4408 N N . ASN B 1 253 ? -3.887 -34.397 9.096 1.00 35.77 273 ASN B N 1
ATOM 4409 C CA . ASN B 1 253 ? -3.070 -35.250 8.225 1.00 35.34 273 ASN B CA 1
ATOM 4410 C C . ASN B 1 253 ? -1.578 -35.003 8.374 1.00 34.88 273 ASN B C 1
ATOM 4411 O O . ASN B 1 253 ? -0.790 -35.946 8.443 1.00 34.53 273 ASN B O 1
ATOM 4416 N N . ILE B 1 254 ? -1.197 -33.733 8.420 1.00 34.63 274 ILE B N 1
ATOM 4417 C CA . ILE B 1 254 ? 0.210 -33.373 8.519 1.00 34.79 274 ILE B CA 1
ATOM 4418 C C . ILE B 1 254 ? 0.748 -33.733 9.894 1.00 34.34 274 ILE B C 1
ATOM 4419 O O . ILE B 1 254 ? 1.843 -34.268 10.014 1.00 33.96 274 ILE B O 1
ATOM 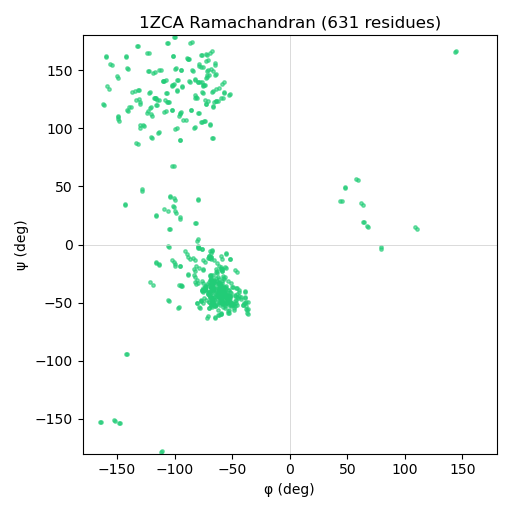4424 N N . PHE B 1 255 ? -0.033 -33.435 10.926 1.00 34.53 275 PHE B N 1
ATOM 4425 C CA . PHE B 1 255 ? 0.351 -33.747 12.299 1.00 34.85 275 PHE B CA 1
ATOM 4426 C C . PHE B 1 255 ? 0.627 -35.231 12.455 1.00 34.94 275 PHE B C 1
ATOM 4427 O O . PHE B 1 255 ? 1.619 -35.614 13.066 1.00 35.08 275 PHE B O 1
ATOM 4435 N N . GLU B 1 256 ? -0.245 -36.065 11.894 1.00 35.46 276 GLU B N 1
ATOM 4436 C CA . GLU B 1 256 ? -0.082 -37.511 12.007 1.00 35.76 276 GLU B CA 1
ATOM 4437 C C . GLU B 1 256 ? 1.291 -37.948 11.528 1.00 35.86 276 GLU B C 1
ATOM 4438 O O . GLU B 1 256 ? 1.918 -38.810 12.140 1.00 36.33 276 GLU B O 1
ATOM 4444 N N . THR B 1 257 ? 1.735 -37.376 10.415 1.00 35.84 277 THR B N 1
ATOM 4445 C CA . THR B 1 257 ? 2.977 -37.803 9.782 1.00 36.09 277 THR B CA 1
ATOM 4446 C C . THR B 1 257 ? 4.192 -37.352 10.581 1.00 36.22 277 THR B C 1
ATOM 4447 O O . THR B 1 257 ? 5.190 -38.068 10.674 1.00 36.80 277 THR B O 1
ATOM 4451 N N . ILE B 1 258 ? 4.099 -36.169 11.167 1.00 36.15 278 ILE B N 1
ATOM 4452 C CA . ILE B 1 258 ? 5.207 -35.616 11.926 1.00 36.46 278 ILE B CA 1
ATOM 4453 C C . ILE B 1 258 ? 5.330 -36.304 13.280 1.00 36.26 278 ILE B C 1
ATOM 4454 O O . ILE B 1 258 ? 6.412 -36.758 13.657 1.00 36.06 278 ILE B O 1
ATOM 4459 N N . VAL B 1 259 ? 4.211 -36.388 13.992 1.00 36.30 279 VAL B N 1
ATOM 4460 C CA . VAL B 1 259 ? 4.203 -36.850 15.380 1.00 36.62 279 VAL B CA 1
ATOM 4461 C C . VAL B 1 259 ? 4.688 -38.286 15.551 1.00 36.69 279 VAL B C 1
ATOM 4462 O O . VAL B 1 259 ? 5.297 -38.616 16.569 1.00 36.24 279 VAL B O 1
ATOM 4466 N N . ASN B 1 260 ? 4.428 -39.123 14.546 1.00 37.29 280 ASN B N 1
ATOM 4467 C CA . ASN B 1 260 ? 4.749 -40.548 14.600 1.00 37.45 280 ASN B CA 1
ATOM 4468 C C . ASN B 1 260 ? 6.011 -40.898 13.827 1.00 38.19 280 ASN B C 1
ATOM 4469 O O . ASN B 1 260 ? 6.113 -41.985 13.267 1.00 39.17 280 ASN B O 1
ATOM 4474 N N . ASN B 1 261 ? 6.980 -39.993 13.795 1.00 38.59 281 ASN B N 1
ATOM 4475 C CA . ASN B 1 261 ? 8.172 -40.227 13.005 1.00 38.80 281 ASN B CA 1
ATOM 4476 C C . ASN B 1 261 ? 9.399 -40.525 13.855 1.00 39.24 281 ASN B C 1
ATOM 4477 O O . ASN B 1 261 ? 9.762 -39.733 14.728 1.00 39.30 281 ASN B O 1
ATOM 4482 N N . LYS B 1 262 ? 10.018 -41.678 13.580 1.00 39.74 282 LYS B N 1
ATOM 4483 C CA . LYS B 1 262 ? 11.298 -42.102 14.191 1.00 40.08 282 LYS B CA 1
ATOM 4484 C C . LYS B 1 262 ? 12.280 -40.956 14.342 1.00 40.35 282 LYS B C 1
ATOM 4485 O O . LYS B 1 262 ? 12.850 -40.749 15.411 1.00 40.29 282 LYS B O 1
ATOM 4491 N N . LEU B 1 263 ? 12.475 -40.221 13.253 1.00 41.06 283 LEU B N 1
ATOM 4492 C CA . LEU B 1 263 ? 13.403 -39.093 13.228 1.00 41.63 283 LEU B CA 1
ATOM 4493 C C . LEU B 1 263 ? 13.168 -38.151 14.409 1.00 42.32 283 LEU B C 1
ATOM 4494 O O . LEU B 1 263 ? 14.123 -37.609 14.976 1.00 42.15 283 LEU B O 1
ATOM 4499 N N . PHE B 1 264 ? 11.898 -37.980 14.784 1.00 42.99 284 PHE B N 1
ATOM 4500 C CA . PHE B 1 264 ? 11.523 -37.132 15.918 1.00 43.21 284 PHE B CA 1
ATOM 4501 C C . PHE B 1 264 ? 11.143 -37.949 17.154 1.00 43.58 284 PHE B C 1
ATOM 4502 O O . PHE B 1 264 ? 10.184 -37.603 17.852 1.00 43.53 284 PHE B O 1
ATOM 4510 N N . PHE B 1 265 ? 11.894 -39.017 17.431 1.00 44.06 285 PHE B N 1
ATOM 4511 C CA . PHE B 1 265 ? 11.676 -39.820 18.646 1.00 44.06 285 PHE B CA 1
ATOM 4512 C C . PHE B 1 265 ? 12.220 -39.110 19.887 1.00 43.86 285 PHE B C 1
ATOM 4513 O O . PHE B 1 265 ? 11.608 -39.152 20.953 1.00 43.77 285 PHE B O 1
ATOM 4521 N N . ASN B 1 266 ? 13.369 -38.460 19.737 1.00 43.73 286 ASN B N 1
ATOM 4522 C CA . ASN B 1 266 ? 14.002 -37.720 20.830 1.00 43.65 286 ASN B CA 1
ATOM 4523 C C . ASN B 1 266 ? 13.722 -36.213 20.728 1.00 43.35 286 ASN B C 1
ATOM 4524 O O . ASN B 1 266 ? 14.588 -35.381 21.033 1.00 43.59 286 ASN B O 1
ATOM 4529 N N . VAL B 1 267 ? 12.498 -35.875 20.318 1.00 42.41 287 VAL B N 1
ATOM 4530 C CA . VAL B 1 267 ? 12.108 -34.488 20.053 1.00 41.68 287 VAL B CA 1
ATOM 4531 C C . VAL B 1 267 ? 10.797 -34.160 20.752 1.00 40.92 287 VAL B C 1
ATOM 4532 O O . VAL B 1 267 ? 9.840 -34.927 20.667 1.00 40.99 287 VAL B O 1
ATOM 4536 N N . SER B 1 268 ? 10.757 -33.017 21.433 1.00 40.15 288 SER B N 1
ATOM 4537 C CA . SER B 1 268 ? 9.533 -32.546 22.068 1.00 39.74 288 SER B CA 1
ATOM 4538 C C . SER B 1 268 ? 8.602 -31.997 21.003 1.00 39.12 288 SER B C 1
ATOM 4539 O O . SER B 1 268 ? 9.020 -31.198 20.164 1.00 39.23 288 SER B O 1
ATOM 4542 N N . ILE B 1 269 ? 7.347 -32.432 21.033 1.00 38.33 289 ILE B N 1
ATOM 4543 C CA . ILE B 1 269 ? 6.352 -32.007 20.049 1.00 38.14 289 ILE B CA 1
ATOM 4544 C C . ILE B 1 269 ? 5.158 -31.393 20.779 1.00 37.08 289 ILE B C 1
ATOM 4545 O O . ILE B 1 269 ? 4.438 -32.086 21.495 1.00 36.65 289 ILE B O 1
ATOM 4550 N N . ILE B 1 270 ? 4.959 -30.090 20.603 1.00 36.55 290 ILE B N 1
ATOM 4551 C CA . ILE B 1 270 ? 3.900 -29.372 21.315 1.00 36.28 290 ILE B CA 1
ATOM 4552 C C . ILE B 1 270 ? 2.928 -28.714 20.344 1.00 35.28 290 ILE B C 1
ATOM 4553 O O . ILE B 1 270 ? 3.333 -28.014 19.421 1.00 34.57 290 ILE B O 1
ATOM 4558 N N . LEU B 1 271 ? 1.641 -28.927 20.590 1.00 35.01 291 LEU B N 1
ATOM 4559 C CA . LEU B 1 271 ? 0.587 -28.510 19.677 1.00 35.31 291 LEU B CA 1
ATOM 4560 C C . LEU B 1 271 ? -0.036 -27.180 20.104 1.00 35.59 291 LEU B C 1
ATOM 4561 O O . LEU B 1 271 ? -0.385 -27.006 21.271 1.00 35.79 291 LEU B O 1
ATOM 4566 N N . PHE B 1 272 ? -0.180 -26.252 19.154 1.00 35.36 292 PHE B N 1
ATOM 4567 C CA . PHE B 1 272 ? -0.778 -24.939 19.414 1.00 34.87 292 PHE B CA 1
ATOM 4568 C C . PHE B 1 272 ? -2.090 -24.789 18.673 1.00 34.31 292 PHE B C 1
ATOM 4569 O O . PHE B 1 272 ? -2.099 -24.435 17.498 1.00 33.86 292 PHE B O 1
ATOM 4577 N N . LEU B 1 273 ? -3.203 -25.045 19.348 1.00 34.38 293 LEU B N 1
ATOM 4578 C CA . LEU B 1 273 ? -4.497 -24.741 18.745 1.00 34.66 293 LEU B CA 1
ATOM 4579 C C . LEU B 1 273 ? -4.672 -23.231 18.802 1.00 34.73 293 LEU B C 1
ATOM 4580 O O . LEU B 1 273 ? -4.890 -22.654 19.865 1.00 34.56 293 LEU B O 1
ATOM 4585 N N . ASN B 1 274 ? -4.531 -22.605 17.637 1.00 34.83 294 ASN B N 1
ATOM 4586 C CA . ASN B 1 274 ? -4.412 -21.157 17.514 1.00 34.90 294 ASN B CA 1
ATOM 4587 C C . ASN B 1 274 ? -5.705 -20.549 16.968 1.00 34.99 294 ASN B C 1
ATOM 4588 O O . ASN B 1 274 ? -6.618 -21.281 16.587 1.00 35.24 294 ASN B O 1
ATOM 4593 N N . LYS B 1 275 ? -5.774 -19.219 16.941 1.00 35.03 295 LYS B N 1
ATOM 4594 C CA . LYS B 1 275 ? -6.958 -18.478 16.491 1.00 35.29 295 LYS B CA 1
ATOM 4595 C C . LYS B 1 275 ? -8.167 -18.776 17.382 1.00 35.40 295 LYS B C 1
ATOM 4596 O O . LYS B 1 275 ? -9.312 -18.822 16.916 1.00 35.12 295 LYS B O 1
ATOM 4602 N N . MET B 1 276 ? -7.886 -18.954 18.673 1.00 35.67 296 MET B N 1
ATOM 4603 C CA . MET B 1 276 ? -8.890 -19.287 19.682 1.00 35.64 296 MET B CA 1
ATOM 4604 C C . MET B 1 276 ? -9.941 -18.180 19.796 1.00 35.50 296 MET B C 1
ATOM 4605 O O . MET B 1 276 ? -11.110 -18.451 20.060 1.00 35.07 296 MET B O 1
ATOM 4610 N N . ASP B 1 277 ? -9.515 -16.939 19.580 1.00 35.76 297 ASP B N 1
ATOM 4611 C CA . ASP B 1 277 ? -10.414 -15.786 19.609 1.00 36.37 297 ASP B CA 1
ATOM 4612 C C . ASP B 1 277 ? -11.363 -15.757 18.408 1.00 36.95 297 ASP B C 1
ATOM 4613 O O . ASP B 1 277 ? -12.510 -15.326 18.528 1.00 36.87 297 ASP B O 1
ATOM 4618 N N . LEU B 1 278 ? -10.874 -16.196 17.251 1.00 37.79 298 LEU B N 1
ATOM 4619 C CA . LEU B 1 278 ? -11.713 -16.322 16.060 1.00 38.26 298 LEU B CA 1
ATOM 4620 C C . LEU B 1 278 ? -12.605 -17.545 16.189 1.00 38.73 298 LEU B C 1
ATOM 4621 O O . LEU B 1 278 ? -13.762 -17.524 15.762 1.00 38.16 298 LEU B O 1
ATOM 4626 N N . LEU B 1 279 ? -12.050 -18.609 16.770 1.00 39.78 299 LEU B N 1
ATOM 4627 C CA . LEU B 1 279 ? -12.794 -19.844 17.002 1.00 40.62 299 LEU B CA 1
ATOM 4628 C C . LEU B 1 279 ? -14.067 -19.560 17.792 1.00 41.36 299 LEU B C 1
ATOM 4629 O O . LEU B 1 279 ? -15.150 -20.026 17.431 1.00 41.00 299 LEU B O 1
ATOM 4634 N N . VAL B 1 280 ? -13.918 -18.784 18.864 1.00 42.33 300 VAL B N 1
ATOM 4635 C CA . VAL B 1 280 ? -15.040 -18.368 19.708 1.00 43.07 300 VAL B CA 1
ATOM 4636 C C . VAL B 1 280 ? -16.204 -17.843 18.866 1.00 44.07 300 VAL B C 1
ATOM 4637 O O . VAL B 1 280 ? -17.364 -18.195 19.103 1.00 43.94 300 VAL B O 1
ATOM 4641 N N . GLU B 1 281 ? -15.878 -17.019 17.873 1.00 45.07 301 GLU B N 1
ATOM 4642 C CA . GLU B 1 281 ? -16.883 -16.402 17.016 1.00 45.86 301 GLU B CA 1
ATOM 4643 C C . GLU B 1 281 ? -17.610 -17.438 16.157 1.00 46.40 301 GLU B C 1
ATOM 4644 O O . GLU B 1 281 ? -18.838 -17.468 16.134 1.00 46.18 301 GLU B O 1
ATOM 4650 N N . LYS B 1 282 ? -16.852 -18.278 15.449 1.00 47.30 302 LYS B N 1
ATOM 4651 C CA . LYS B 1 282 ? -17.441 -19.255 14.516 1.00 48.16 302 LYS B CA 1
ATOM 4652 C C . LYS B 1 282 ? -18.354 -20.242 15.230 1.00 48.72 302 LYS B C 1
ATOM 4653 O O . LYS B 1 282 ? -19.449 -20.543 14.755 1.00 48.75 302 LYS B O 1
ATOM 4659 N N . VAL B 1 283 ? -17.879 -20.740 16.368 1.00 49.32 303 VAL B N 1
ATOM 4660 C CA . VAL B 1 283 ? -18.641 -21.647 17.226 1.00 49.66 303 VAL B CA 1
ATOM 4661 C C . VAL B 1 283 ? -20.080 -21.150 17.393 1.00 50.03 303 VAL B C 1
ATOM 4662 O O . VAL B 1 283 ? -21.027 -21.928 17.258 1.00 49.92 303 VAL B O 1
ATOM 4666 N N . LYS B 1 284 ? -20.229 -19.853 17.663 1.00 50.55 304 LYS B N 1
ATOM 4667 C CA . LYS B 1 284 ? -21.544 -19.236 17.861 1.00 51.00 304 LYS B CA 1
ATOM 4668 C C . LYS B 1 284 ? -22.476 -19.369 16.656 1.00 51.26 304 LYS B C 1
ATOM 4669 O O . LYS B 1 284 ? -23.647 -19.690 16.826 1.00 51.82 304 LYS B O 1
ATOM 4675 N N . SER B 1 285 ? -21.964 -19.136 15.449 1.00 51.51 305 SER B N 1
ATOM 4676 C CA . SER B 1 285 ? -22.821 -19.022 14.260 1.00 51.92 305 SER B CA 1
ATOM 4677 C C . SER B 1 285 ? -22.779 -20.243 13.345 1.00 52.20 305 SER B C 1
ATOM 4678 O O . SER B 1 285 ? -23.825 -20.732 12.920 1.00 52.58 305 SER B O 1
ATOM 4681 N N . VAL B 1 286 ? -21.575 -20.710 13.023 1.00 52.38 306 VAL B N 1
ATOM 4682 C CA . VAL B 1 286 ? -21.396 -21.872 12.149 1.00 52.69 306 VAL B CA 1
ATOM 4683 C C . VAL B 1 286 ? -21.081 -23.113 12.985 1.00 53.11 306 VAL B C 1
ATOM 4684 O O . VAL B 1 286 ? -20.291 -23.043 13.928 1.00 53.49 306 VAL B O 1
ATOM 4688 N N . SER B 1 287 ? -21.698 -24.242 12.635 1.00 53.29 307 SER B N 1
ATOM 4689 C CA . SER B 1 287 ? -21.494 -25.501 13.359 1.00 53.44 307 SER B CA 1
ATOM 4690 C C . SER B 1 287 ? -20.463 -26.396 12.681 1.00 53.63 307 SER B C 1
ATOM 4691 O O . SER B 1 287 ? -20.413 -26.488 11.449 1.00 53.69 307 SER B O 1
ATOM 4694 N N . ILE B 1 288 ? -19.654 -27.059 13.502 1.00 53.76 308 ILE B N 1
ATOM 4695 C CA . ILE B 1 288 ? -18.710 -28.072 13.026 1.00 54.09 308 ILE B CA 1
ATOM 4696 C C . ILE B 1 288 ? -19.430 -29.382 12.660 1.00 54.44 308 ILE B C 1
ATOM 4697 O O . ILE B 1 288 ? -18.911 -30.180 11.875 1.00 54.42 308 ILE B O 1
ATOM 4702 N N . LYS B 1 289 ? -20.629 -29.585 13.210 1.00 54.98 309 LYS B N 1
ATOM 4703 C CA . LYS B 1 289 ? -21.435 -30.790 12.940 1.00 55.02 309 LYS B CA 1
ATOM 4704 C C . LYS B 1 289 ? -21.589 -31.064 11.451 1.00 54.77 309 LYS B C 1
ATOM 4705 O O . LYS B 1 289 ? -21.519 -32.211 11.013 1.00 54.74 309 LYS B O 1
ATOM 4711 N N . LYS B 1 290 ? -21.814 -30.000 10.689 1.00 54.66 310 LYS B N 1
ATOM 4712 C CA . LYS B 1 290 ? -21.914 -30.084 9.238 1.00 54.74 310 LYS B CA 1
ATOM 4713 C C . LYS B 1 290 ? -20.661 -30.695 8.616 1.00 54.67 310 LYS B C 1
ATOM 4714 O O . LYS B 1 290 ? -20.756 -31.513 7.702 1.00 54.58 310 LYS B O 1
ATOM 4720 N N . HIS B 1 291 ? -19.494 -30.300 9.120 1.00 54.80 311 HIS B N 1
ATOM 4721 C CA . HIS B 1 291 ? -18.215 -30.670 8.506 1.00 54.75 311 HIS B CA 1
ATOM 4722 C C . HIS B 1 291 ? -17.598 -31.926 9.105 1.00 54.52 311 HIS B C 1
ATOM 4723 O O . HIS B 1 291 ? -16.966 -32.698 8.391 1.00 54.49 311 HIS B O 1
ATOM 4730 N N . PHE B 1 292 ? -17.768 -32.119 10.408 1.00 54.48 312 PHE B N 1
ATOM 4731 C CA . PHE B 1 292 ? -17.307 -33.334 11.077 1.00 54.74 312 PHE B CA 1
ATOM 4732 C C . PHE B 1 292 ? -18.528 -34.015 11.694 1.00 54.87 312 PHE B C 1
ATOM 4733 O O . PHE B 1 292 ? -18.902 -33.704 12.824 1.00 55.05 312 PHE B O 1
ATOM 4741 N N . PRO B 1 293 ? -19.167 -34.941 10.950 1.00 55.15 313 PRO B N 1
ATOM 4742 C CA . PRO B 1 293 ? -20.418 -35.530 11.436 1.00 55.45 313 PRO B CA 1
ATOM 4743 C C . PRO B 1 293 ? -20.212 -36.414 12.665 1.00 55.83 313 PRO B C 1
ATOM 4744 O O . PRO B 1 293 ? -21.084 -36.473 13.537 1.00 55.76 313 PRO B O 1
ATOM 4748 N N . ASP B 1 294 ? -19.057 -37.076 12.722 1.00 56.15 314 ASP B N 1
ATOM 4749 C CA . ASP B 1 294 ? -18.673 -37.913 13.858 1.00 56.07 314 ASP B CA 1
ATOM 4750 C C . ASP B 1 294 ? -18.604 -37.145 15.186 1.00 55.91 314 ASP B C 1
ATOM 4751 O O . ASP B 1 294 ? -18.664 -37.758 16.251 1.00 55.86 314 ASP B O 1
ATOM 4756 N N . PHE B 1 295 ? -18.468 -35.819 15.127 1.00 55.78 315 PHE B N 1
ATOM 4757 C CA . PHE B 1 295 ? -18.536 -34.985 16.329 1.00 55.91 315 PHE B CA 1
ATOM 4758 C C . PHE B 1 295 ? -19.806 -35.313 17.101 1.00 56.01 315 PHE B C 1
ATOM 4759 O O . PHE B 1 295 ? -20.897 -35.352 16.532 1.00 56.12 315 PHE B O 1
ATOM 4767 N N . LYS B 1 296 ? -19.650 -35.569 18.393 1.00 56.11 316 LYS B N 1
ATOM 4768 C CA . LYS B 1 296 ? -20.771 -35.906 19.256 1.00 56.09 316 LYS B CA 1
ATOM 4769 C C . LYS B 1 296 ? -20.656 -35.078 20.519 1.00 56.02 316 LYS B C 1
ATOM 4770 O O . LYS B 1 296 ? -20.043 -35.492 21.503 1.00 55.98 316 LYS B O 1
ATOM 4776 N N . GLY B 1 297 ? -21.220 -33.879 20.453 1.00 55.98 317 GLY B N 1
ATOM 4777 C CA . GLY B 1 297 ? -21.326 -32.998 21.606 1.00 55.97 317 GLY B CA 1
ATOM 4778 C C . GLY B 1 297 ? -22.327 -31.899 21.324 1.00 55.86 317 GLY B C 1
ATOM 4779 O O . GLY B 1 297 ? -23.252 -32.081 20.532 1.00 55.88 317 GLY B O 1
ATOM 4780 N N . ASP B 1 298 ? -22.140 -30.761 21.981 1.00 55.79 318 ASP B N 1
ATOM 4781 C CA . ASP B 1 298 ? -22.911 -29.559 21.700 1.00 55.63 318 ASP B CA 1
ATOM 4782 C C . ASP B 1 298 ? -22.101 -28.718 20.714 1.00 55.45 318 ASP B C 1
ATOM 4783 O O . ASP B 1 298 ? -21.030 -28.228 21.063 1.00 55.54 318 ASP B O 1
ATOM 4788 N N . PRO B 1 299 ? -22.601 -28.550 19.476 1.00 55.26 319 PRO B N 1
ATOM 4789 C CA . PRO B 1 299 ? -21.798 -27.854 18.465 1.00 55.07 319 PRO B CA 1
ATOM 4790 C C . PRO B 1 299 ? -21.605 -26.344 18.682 1.00 55.10 319 PRO B C 1
ATOM 4791 O O . PRO B 1 299 ? -20.795 -25.737 17.981 1.00 55.30 319 PRO B O 1
ATOM 4795 N N . HIS B 1 300 ? -22.322 -25.748 19.637 1.00 54.80 320 HIS B N 1
ATOM 4796 C CA . HIS B 1 300 ? -22.194 -24.315 19.913 1.00 54.20 320 HIS B CA 1
ATOM 4797 C C . HIS B 1 300 ? -21.663 -24.034 21.313 1.00 53.67 320 HIS B C 1
ATOM 4798 O O . HIS B 1 300 ? -21.905 -22.961 21.864 1.00 53.86 320 HIS B O 1
ATOM 4805 N N . ARG B 1 301 ? -20.932 -24.989 21.880 1.00 52.87 321 ARG B N 1
ATOM 4806 C CA . ARG B 1 301 ? -20.221 -24.756 23.129 1.00 52.65 321 ARG B CA 1
ATOM 4807 C C . ARG B 1 301 ? -18.728 -24.819 22.849 1.00 52.06 321 ARG B C 1
ATOM 4808 O O . ARG B 1 301 ? -18.228 -25.808 22.316 1.00 51.88 321 ARG B O 1
ATOM 4816 N N . LEU B 1 302 ? -18.021 -23.753 23.199 1.00 51.63 322 LEU B N 1
ATOM 4817 C CA . LEU B 1 302 ? -16.593 -23.664 22.934 1.00 51.41 322 LEU B CA 1
ATOM 4818 C C . LEU B 1 302 ? -15.871 -24.926 23.397 1.00 51.17 322 LEU B C 1
ATOM 4819 O O . LEU B 1 302 ? -15.157 -25.545 22.610 1.00 51.60 322 LEU B O 1
ATOM 4824 N N . GLU B 1 303 ? -16.079 -25.322 24.653 1.00 50.57 323 GLU B N 1
ATOM 4825 C CA . GLU B 1 303 ? -15.333 -26.455 25.229 1.00 50.17 323 GLU B CA 1
ATOM 4826 C C . GLU B 1 303 ? -15.697 -27.810 24.615 1.00 49.38 323 GLU B C 1
ATOM 4827 O O . GLU B 1 303 ? -14.831 -28.674 24.474 1.00 49.24 323 GLU B O 1
ATOM 4833 N N . ASP B 1 304 ? -16.963 -27.998 24.249 1.00 48.77 324 ASP B N 1
ATOM 4834 C CA . ASP B 1 304 ? -17.368 -29.186 23.491 1.00 48.31 324 ASP B CA 1
ATOM 4835 C C . ASP B 1 304 ? -16.495 -29.319 22.258 1.00 47.82 324 ASP B C 1
ATOM 4836 O O . ASP B 1 304 ? -15.990 -30.402 21.953 1.00 48.06 324 ASP B O 1
ATOM 4841 N N . VAL B 1 305 ? -16.326 -28.203 21.553 1.00 46.89 325 VAL B N 1
ATOM 4842 C CA . VAL B 1 305 ? -15.515 -28.169 20.344 1.00 46.00 325 VAL B CA 1
ATOM 4843 C C . VAL B 1 305 ? -14.032 -28.260 20.698 1.00 45.12 325 VAL B C 1
ATOM 4844 O O . VAL B 1 305 ? -13.313 -29.062 20.106 1.00 45.48 325 VAL B O 1
ATOM 4848 N N . GLN B 1 306 ? -13.588 -27.456 21.665 1.00 43.96 326 GLN B N 1
ATOM 4849 C CA . GLN B 1 306 ? -12.182 -27.452 22.103 1.00 43.31 326 GLN B CA 1
ATOM 4850 C C . GLN B 1 306 ? -11.669 -28.856 22.404 1.00 42.73 326 GLN B C 1
ATOM 4851 O O . GLN B 1 306 ? -10.614 -29.251 21.916 1.00 42.48 326 GLN B O 1
ATOM 4857 N N . ARG B 1 307 ? -12.415 -29.603 23.213 1.00 42.42 327 ARG B N 1
ATOM 4858 C CA . ARG B 1 307 ? -11.972 -30.929 23.633 1.00 41.81 327 ARG B CA 1
ATOM 4859 C C . ARG B 1 307 ? -11.936 -31.895 22.453 1.00 41.01 327 ARG B C 1
ATOM 4860 O O . ARG B 1 307 ? -11.038 -32.731 22.366 1.00 41.06 327 ARG B O 1
ATOM 4868 N N . TYR B 1 308 ? -12.906 -31.772 21.548 1.00 39.79 328 TYR B N 1
ATOM 4869 C CA . TYR B 1 308 ? -12.953 -32.619 20.360 1.00 39.47 328 TYR B CA 1
ATOM 4870 C C . TYR B 1 308 ? -11.675 -32.482 19.534 1.00 39.12 328 TYR B C 1
ATOM 4871 O O . TYR B 1 308 ? -11.157 -33.470 19.022 1.00 38.81 328 TYR B O 1
ATOM 4880 N N . LEU B 1 309 ? -11.169 -31.258 19.419 1.00 39.10 329 LEU B N 1
ATOM 4881 C CA . LEU B 1 309 ? -9.968 -30.993 18.630 1.00 39.19 329 LEU B CA 1
ATOM 4882 C C . LEU B 1 309 ? -8.751 -31.683 19.240 1.00 39.13 329 LEU B C 1
ATOM 4883 O O . LEU B 1 309 ? -8.037 -32.416 18.553 1.00 39.34 329 LEU B O 1
ATOM 4888 N N . VAL B 1 310 ? -8.524 -31.444 20.531 1.00 38.71 330 VAL B N 1
ATOM 4889 C CA . VAL B 1 310 ? -7.455 -32.115 21.277 1.00 38.33 330 VAL B CA 1
ATOM 4890 C C . VAL B 1 310 ? -7.498 -33.613 20.992 1.00 38.07 330 VAL B C 1
ATOM 4891 O O . VAL B 1 310 ? -6.476 -34.219 20.671 1.00 37.93 330 VAL B O 1
ATOM 4895 N N . GLN B 1 311 ? -8.701 -34.180 21.094 1.00 37.91 331 GLN B N 1
ATOM 4896 C CA . GLN B 1 311 ? -8.940 -35.612 20.915 1.00 37.76 331 GLN B CA 1
ATOM 4897 C C . GLN B 1 311 ? -8.574 -36.073 19.520 1.00 37.43 331 GLN B C 1
ATOM 4898 O O . GLN B 1 311 ? -7.862 -37.050 19.358 1.00 37.27 331 GLN B O 1
ATOM 4904 N N . CYS B 1 312 ? -9.053 -35.355 18.514 1.00 37.67 332 CYS B N 1
ATOM 4905 C CA . CYS B 1 312 ? -8.737 -35.676 17.126 1.00 37.66 332 CYS B CA 1
ATOM 4906 C C . CYS B 1 312 ? -7.242 -35.748 16.877 1.00 37.00 332 CYS B C 1
ATOM 4907 O O . CYS B 1 312 ? -6.773 -36.670 16.217 1.00 37.27 332 CYS B O 1
ATOM 4910 N N . PHE B 1 313 ? -6.505 -34.772 17.401 1.00 36.24 333 PHE B N 1
ATOM 4911 C CA . PHE B 1 313 ? -5.049 -34.754 17.279 1.00 35.85 333 PHE B CA 1
ATOM 4912 C C . PHE B 1 313 ? -4.420 -35.794 18.194 1.00 35.29 333 PHE B C 1
ATOM 4913 O O . PHE B 1 313 ? -3.436 -36.430 17.826 1.00 35.46 333 PHE B O 1
ATOM 4921 N N . ASP B 1 314 ? -4.993 -35.976 19.378 1.00 34.79 334 ASP B N 1
ATOM 4922 C CA . ASP B 1 314 ? -4.589 -37.072 20.247 1.00 34.88 334 ASP B CA 1
ATOM 4923 C C . ASP B 1 314 ? -4.643 -38.384 19.446 1.00 34.75 334 ASP B C 1
ATOM 4924 O O . ASP B 1 314 ? -3.675 -39.149 19.422 1.00 34.50 334 ASP B O 1
ATOM 4929 N N . ARG B 1 315 ? -5.767 -38.592 18.758 1.00 35.01 335 ARG B N 1
ATOM 4930 C CA . ARG B 1 315 ? -6.078 -39.833 18.026 1.00 35.00 335 ARG B CA 1
ATOM 4931 C C . ARG B 1 315 ? -5.150 -40.195 16.868 1.00 34.52 335 ARG B C 1
ATOM 4932 O O . ARG B 1 315 ? -5.050 -41.361 16.512 1.00 34.39 335 ARG B O 1
ATOM 4940 N N . LYS B 1 316 ? -4.481 -39.218 16.272 1.00 34.25 336 LYS B N 1
ATOM 4941 C CA . LYS B 1 316 ? -3.576 -39.513 15.164 1.00 34.63 336 LYS B CA 1
ATOM 4942 C C . LYS B 1 316 ? -2.220 -40.055 15.650 1.00 34.45 336 LYS B C 1
ATOM 4943 O O . LYS B 1 316 ? -1.355 -40.388 14.835 1.00 34.29 336 LYS B O 1
ATOM 4949 N N . ARG B 1 317 ? -2.038 -40.142 16.969 1.00 34.19 337 ARG B N 1
ATOM 4950 C CA . ARG B 1 317 ? -0.783 -40.613 17.559 1.00 33.81 337 ARG B CA 1
ATOM 4951 C C . ARG B 1 317 ? -0.826 -42.107 17.844 1.00 33.71 337 ARG B C 1
ATOM 4952 O O . ARG B 1 317 ? -1.810 -42.614 18.377 1.00 33.65 337 ARG B O 1
ATOM 4960 N N . ARG B 1 318 ? 0.250 -42.800 17.487 1.00 33.57 338 ARG B N 1
ATOM 4961 C CA . ARG B 1 318 ? 0.375 -44.221 17.749 1.00 33.81 338 ARG B CA 1
ATOM 4962 C C . ARG B 1 318 ? 0.819 -44.455 19.190 1.00 33.77 338 ARG B C 1
ATOM 4963 O O . ARG B 1 318 ? 0.419 -45.438 19.819 1.00 33.51 338 ARG B O 1
ATOM 4971 N N . ASN B 1 319 ? 1.645 -43.547 19.706 1.00 33.90 339 ASN B N 1
ATOM 4972 C CA . ASN B 1 319 ? 2.181 -43.667 21.054 1.00 33.86 339 ASN B CA 1
ATOM 4973 C C . ASN B 1 319 ? 1.416 -42.778 22.020 1.00 33.83 339 ASN B C 1
ATOM 4974 O O . ASN B 1 319 ? 1.960 -41.819 22.562 1.00 33.68 339 ASN B O 1
ATOM 4979 N N . ARG B 1 320 ? 0.154 -43.114 22.253 1.00 34.19 340 ARG B N 1
ATOM 4980 C CA . ARG B 1 320 ? -0.684 -42.340 23.167 1.00 34.84 340 ARG B CA 1
ATOM 4981 C C . ARG B 1 320 ? -0.411 -42.688 24.630 1.00 35.25 340 ARG B C 1
ATOM 4982 O O . ARG B 1 320 ? -1.347 -42.737 25.433 1.00 35.05 340 ARG B O 1
ATOM 4990 N N . SER B 1 321 ? 0.855 -42.918 24.985 1.00 36.01 341 SER B N 1
ATOM 4991 C CA . SER B 1 321 ? 1.217 -43.250 26.368 1.00 36.64 341 SER B CA 1
ATOM 4992 C C . SER B 1 321 ? 1.670 -41.993 27.096 1.00 37.04 341 SER B C 1
ATOM 4993 O O . SER B 1 321 ? 1.145 -41.662 28.157 1.00 36.72 341 SER B O 1
ATOM 4996 N N . LYS B 1 322 ? 2.646 -41.300 26.514 1.00 38.13 342 LYS B N 1
ATOM 4997 C CA . LYS B 1 322 ? 3.113 -40.017 27.031 1.00 38.44 342 LYS B CA 1
ATOM 4998 C C . LYS B 1 322 ? 2.069 -38.973 26.634 1.00 38.63 342 LYS B C 1
ATOM 4999 O O . LYS B 1 322 ? 1.559 -39.033 25.522 1.00 38.60 342 LYS B O 1
ATOM 5005 N N . PRO B 1 323 ? 1.741 -38.018 27.530 1.00 38.97 343 PRO B N 1
ATOM 5006 C CA . PRO B 1 323 ? 0.619 -37.104 27.234 1.00 38.91 343 PRO B CA 1
ATOM 5007 C C . PRO B 1 323 ? 0.902 -36.041 26.157 1.00 38.91 343 PRO B C 1
ATOM 5008 O O . PRO B 1 323 ? 2.061 -35.700 25.898 1.00 38.68 343 PRO B O 1
ATOM 5012 N N . LEU B 1 324 ? -0.177 -35.530 25.560 1.00 38.73 344 LEU B N 1
ATOM 5013 C CA . LEU B 1 324 ? -0.117 -34.534 24.488 1.00 38.44 344 LEU B CA 1
ATOM 5014 C C . LEU B 1 324 ? 0.053 -33.132 25.052 1.00 38.45 344 LEU B C 1
ATOM 5015 O O . LEU B 1 324 ? -0.922 -32.534 25.515 1.00 38.45 344 LEU B O 1
ATOM 5020 N N . PHE B 1 325 ? 1.277 -32.607 25.008 1.00 38.22 345 PHE B N 1
ATOM 5021 C CA . PHE B 1 325 ? 1.516 -31.220 25.400 1.00 37.97 345 PHE B CA 1
ATOM 5022 C C . PHE B 1 325 ? 0.756 -30.327 24.421 1.00 37.88 345 PHE B C 1
ATOM 5023 O O . PHE B 1 325 ? 0.952 -30.428 23.210 1.00 37.86 345 PHE B O 1
ATOM 5031 N N . HIS B 1 326 ? -0.128 -29.475 24.935 1.00 37.88 346 HIS B N 1
ATOM 5032 C CA . HIS B 1 326 ? -0.924 -28.606 24.074 1.00 37.63 346 HIS B CA 1
ATOM 5033 C C . HIS B 1 326 ? -1.392 -27.334 24.780 1.00 37.54 346 HIS B C 1
ATOM 5034 O O . HIS B 1 326 ? -1.511 -27.299 26.007 1.00 37.62 346 HIS B O 1
ATOM 5041 N N . HIS B 1 327 ? -1.644 -26.298 23.979 1.00 37.14 347 HIS B N 1
ATOM 5042 C CA . HIS B 1 327 ? -2.163 -25.018 24.454 1.00 36.55 347 HIS B CA 1
ATOM 5043 C C . HIS B 1 327 ? -3.191 -24.466 23.469 1.00 36.35 347 HIS B C 1
ATOM 5044 O O . HIS B 1 327 ? -3.114 -24.729 22.268 1.00 36.67 347 HIS B O 1
ATOM 5051 N N . PHE B 1 328 ? -4.148 -23.700 23.982 1.00 35.99 348 PHE B N 1
ATOM 5052 C CA . PHE B 1 328 ? -5.057 -22.935 23.139 1.00 36.05 348 PHE B CA 1
ATOM 5053 C C . PHE B 1 328 ? -4.569 -21.482 23.033 1.00 36.31 348 PHE B C 1
ATOM 5054 O O . PHE B 1 328 ? -4.811 -20.686 23.941 1.00 36.66 348 PHE B O 1
ATOM 5062 N N . THR B 1 329 ? -3.900 -21.127 21.936 1.00 36.08 349 THR B N 1
ATOM 5063 C CA . THR B 1 329 ? -3.297 -19.792 21.813 1.00 35.52 349 THR B CA 1
ATOM 5064 C C . THR B 1 329 ? -4.112 -18.842 20.951 1.00 34.96 349 THR B C 1
ATOM 5065 O O . THR B 1 329 ? -4.978 -19.259 20.180 1.00 34.64 349 THR B O 1
ATOM 5069 N N . THR B 1 330 ? -3.817 -17.555 21.115 1.00 34.35 350 THR B N 1
ATOM 5070 C CA . THR B 1 330 ? -4.144 -16.541 20.125 1.00 33.79 350 THR B CA 1
ATOM 5071 C C . THR B 1 330 ? -2.856 -15.754 19.891 1.00 33.46 350 THR B C 1
ATOM 5072 O O . THR B 1 330 ? -2.466 -14.926 20.712 1.00 32.92 350 THR B O 1
ATOM 5076 N N . ALA B 1 331 ? -2.203 -16.042 18.765 1.00 33.41 351 ALA B N 1
ATOM 5077 C CA . ALA B 1 331 ? -0.864 -15.527 18.457 1.00 33.53 351 ALA B CA 1
ATOM 5078 C C . ALA B 1 331 ? -0.803 -14.023 18.174 1.00 33.44 351 ALA B C 1
ATOM 5079 O O . ALA B 1 331 ? 0.286 -13.450 18.113 1.00 33.42 351 ALA B O 1
ATOM 5081 N N . ILE B 1 332 ? -1.955 -13.388 17.994 1.00 33.52 352 ILE B N 1
ATOM 5082 C CA . ILE B 1 332 ? -2.000 -11.934 17.837 1.00 33.76 352 ILE B CA 1
ATOM 5083 C C . ILE B 1 332 ? -1.982 -11.211 19.191 1.00 34.25 352 ILE B C 1
ATOM 5084 O O . ILE B 1 332 ? -1.617 -10.038 19.259 1.00 34.50 352 ILE B O 1
ATOM 5089 N N . ASP B 1 333 ? -2.359 -11.930 20.253 1.00 34.52 353 ASP B N 1
ATOM 5090 C CA . ASP B 1 333 ? -2.431 -11.402 21.629 1.00 34.35 353 ASP B CA 1
ATOM 5091 C C . ASP B 1 333 ? -1.106 -11.658 22.356 1.00 33.98 353 ASP B C 1
ATOM 5092 O O . ASP B 1 333 ? -0.814 -12.792 22.738 1.00 33.65 353 ASP B O 1
ATOM 5097 N N . THR B 1 334 ? -0.320 -10.599 22.560 1.00 34.01 354 THR B N 1
ATOM 5098 C CA . THR B 1 334 ? 1.062 -10.739 23.043 1.00 34.59 354 THR B CA 1
ATOM 5099 C C . THR B 1 334 ? 1.194 -11.380 24.423 1.00 35.00 354 THR B C 1
ATOM 5100 O O . THR B 1 334 ? 2.115 -12.166 24.650 1.00 35.08 354 THR B O 1
ATOM 5104 N N . GLU B 1 335 ? 0.288 -11.051 25.341 1.00 35.59 355 GLU B N 1
ATOM 5105 C CA . GLU B 1 335 ? 0.375 -11.572 26.704 1.00 35.91 355 GLU B CA 1
ATOM 5106 C C . GLU B 1 335 ? 0.133 -13.066 26.713 1.00 35.85 355 GLU B C 1
ATOM 5107 O O . GLU B 1 335 ? 0.957 -13.831 27.207 1.00 35.63 355 GLU B O 1
ATOM 5113 N N . ASN B 1 336 ? -0.990 -13.473 26.139 1.00 36.38 356 ASN B N 1
ATOM 5114 C CA . ASN B 1 336 ? -1.283 -14.884 25.929 1.00 37.06 356 ASN B CA 1
ATOM 5115 C C . ASN B 1 336 ? -0.019 -15.660 25.569 1.00 37.34 356 ASN B C 1
ATOM 5116 O O . ASN B 1 336 ? 0.271 -16.687 26.173 1.00 36.80 356 ASN B O 1
ATOM 5121 N N . ILE B 1 337 ? 0.737 -15.141 24.605 1.00 38.48 357 ILE B N 1
ATOM 5122 C CA . ILE B 1 337 ? 1.944 -15.802 24.112 1.00 39.04 357 ILE B CA 1
ATOM 5123 C C . ILE B 1 337 ? 3.093 -15.784 25.118 1.00 39.94 357 ILE B C 1
ATOM 5124 O O . ILE B 1 337 ? 3.765 -16.802 25.278 1.00 40.56 357 ILE B O 1
ATOM 5129 N N . ARG B 1 338 ? 3.326 -14.660 25.797 1.00 41.01 358 ARG B N 1
ATOM 5130 C CA . ARG B 1 338 ? 4.399 -14.614 26.810 1.00 41.47 358 ARG B CA 1
ATOM 5131 C C . ARG B 1 338 ? 4.136 -15.666 27.875 1.00 41.84 358 ARG B C 1
ATOM 5132 O O . ARG B 1 338 ? 5.049 -16.373 28.296 1.00 42.06 358 ARG B O 1
ATOM 5140 N N . PHE B 1 339 ? 2.876 -15.744 28.301 1.00 42.39 359 PHE B N 1
ATOM 5141 C CA . PHE B 1 339 ? 2.411 -16.732 29.271 1.00 42.67 359 PHE B CA 1
ATOM 5142 C C . PHE B 1 339 ? 2.673 -18.135 28.710 1.00 43.09 359 PHE B C 1
ATOM 5143 O O . PHE B 1 339 ? 3.422 -18.932 29.293 1.00 43.13 359 PHE B O 1
ATOM 5151 N N . VAL B 1 340 ? 2.076 -18.402 27.552 1.00 43.20 360 VAL B N 1
ATOM 5152 C CA . VAL B 1 340 ? 2.153 -19.702 26.909 1.00 43.35 360 VAL B CA 1
ATOM 5153 C C . VAL B 1 340 ? 3.590 -20.150 26.704 1.00 43.68 360 VAL B C 1
ATOM 5154 O O . VAL B 1 340 ? 3.916 -21.309 26.954 1.00 44.14 360 VAL B O 1
ATOM 5158 N N . PHE B 1 341 ? 4.449 -19.242 26.255 1.00 43.98 361 PHE B N 1
ATOM 5159 C CA . PHE B 1 341 ? 5.825 -19.618 25.946 1.00 44.59 361 PHE B CA 1
ATOM 5160 C C . PHE B 1 341 ? 6.642 -19.991 27.187 1.00 45.21 361 PHE B C 1
ATOM 5161 O O . PHE B 1 341 ? 7.466 -20.907 27.131 1.00 45.27 361 PHE B O 1
ATOM 5169 N N . HIS B 1 342 ? 6.419 -19.294 28.298 1.00 45.81 362 HIS B N 1
ATOM 5170 C CA . HIS B 1 342 ? 7.118 -19.623 29.538 1.00 45.84 362 HIS B CA 1
ATOM 5171 C C . HIS B 1 342 ? 6.844 -21.069 29.959 1.00 45.88 362 HIS B C 1
ATOM 5172 O O . HIS B 1 342 ? 7.731 -21.743 30.486 1.00 45.60 362 HIS B O 1
ATOM 5179 N N . ALA B 1 343 ? 5.615 -21.529 29.720 1.00 45.96 363 ALA B N 1
ATOM 5180 C CA . ALA B 1 343 ? 5.238 -22.925 29.958 1.00 46.04 363 ALA B CA 1
ATOM 5181 C C . ALA B 1 343 ? 5.974 -23.840 28.994 1.00 46.12 363 ALA B C 1
ATOM 5182 O O . ALA B 1 343 ? 6.580 -24.826 29.401 1.00 46.33 363 ALA B O 1
ATOM 5184 N N . VAL B 1 344 ? 5.919 -23.497 27.712 1.00 46.26 364 VAL B N 1
ATOM 5185 C CA . VAL B 1 344 ? 6.574 -24.276 26.667 1.00 46.43 364 VAL B CA 1
ATOM 5186 C C . VAL B 1 344 ? 8.082 -24.364 26.925 1.00 46.74 364 VAL B C 1
ATOM 5187 O O . VAL B 1 344 ? 8.689 -25.412 26.706 1.00 46.90 364 VAL B O 1
ATOM 5191 N N . LYS B 1 345 ? 8.676 -23.273 27.405 1.00 47.09 365 LYS B N 1
ATOM 5192 C CA . LYS B 1 345 ? 10.097 -23.259 27.772 1.00 47.18 365 LYS B CA 1
ATOM 5193 C C . LYS B 1 345 ? 10.411 -24.340 28.799 1.00 47.20 365 LYS B C 1
ATOM 5194 O O . LYS B 1 345 ? 11.427 -25.015 28.690 1.00 47.12 365 LYS B O 1
ATOM 5200 N N . ASP B 1 346 ? 9.535 -24.498 29.790 1.00 47.51 366 ASP B N 1
ATOM 5201 C CA . ASP B 1 346 ? 9.699 -25.537 30.809 1.00 48.03 366 ASP B CA 1
ATOM 5202 C C . ASP B 1 346 ? 9.595 -26.931 30.196 1.00 48.24 366 ASP B C 1
ATOM 5203 O O . ASP B 1 346 ? 10.562 -27.697 30.225 1.00 48.26 366 ASP B O 1
ATOM 5208 N N . THR B 1 347 ? 8.429 -27.251 29.636 1.00 48.31 367 THR B N 1
ATOM 5209 C CA . THR B 1 347 ? 8.201 -28.551 29.003 1.00 48.73 367 THR B CA 1
ATOM 5210 C C . THR B 1 347 ? 9.462 -28.993 28.260 1.00 49.07 367 THR B C 1
ATOM 5211 O O . THR B 1 347 ? 10.005 -30.063 28.529 1.00 49.06 367 THR B O 1
ATOM 5215 N N . ILE B 1 348 ? 9.941 -28.139 27.359 1.00 49.68 368 ILE B N 1
ATOM 5216 C CA . ILE B 1 348 ? 11.105 -28.446 26.530 1.00 50.13 368 ILE B CA 1
ATOM 5217 C C . ILE B 1 348 ? 12.345 -28.725 27.369 1.00 50.86 368 ILE B C 1
ATOM 5218 O O . ILE B 1 348 ? 12.927 -29.803 27.280 1.00 51.32 368 ILE B O 1
ATOM 5223 N N . LEU B 1 349 ? 12.743 -27.748 28.178 1.00 51.38 369 LEU B N 1
ATOM 5224 C CA . LEU B 1 349 ? 14.003 -27.828 28.920 1.00 51.57 369 LEU B CA 1
ATOM 5225 C C . LEU B 1 349 ? 14.038 -29.003 29.894 1.00 52.26 369 LEU B C 1
ATOM 5226 O O . LEU B 1 349 ? 15.072 -29.656 30.038 1.00 52.62 369 LEU B O 1
ATOM 5231 N N . GLN B 1 350 ? 12.907 -29.283 30.538 1.00 52.75 370 GLN B N 1
ATOM 5232 C CA . GLN B 1 350 ? 12.814 -30.382 31.504 1.00 53.09 370 GLN B CA 1
ATOM 5233 C C . GLN B 1 350 ? 12.847 -31.749 30.809 1.00 53.00 370 GLN B C 1
ATOM 5234 O O . GLN B 1 350 ? 13.302 -32.741 31.382 1.00 52.71 370 GLN B O 1
#

Foldseek 3Di:
DAAEEEEAFAAPQCLVLLVLLCCVVFNPDDDVVVQQQLLQLLLVLQLVQLLCLLVQLVVVVQDWQDNVLVVLNVVRVPDDQVVHTGDDLVNSLVNLVSLLVRLPIPSSVVSLVVCQVADHLNLNCVCSVPVVQSSDRVDTDDLLSSSSGDDAFQAKDWDWGQDPNHIYIYMGWGRYPVGVVVVVVSLPPHQEYEYGDQLLQLSHADHVDPDHGRRVVRLVVLLVVQADPSCPNHYYEYEHEPLVSNLVCLQPPFSCVRVVPQDDNRNDSVSSVVVSLVSSCVSDPCNPDDHHYDYAYSSDSVRSVVVVVVVVCVRVVD/DAAEEEEAFAAPQCLVLLVLLCCVVFNPDDDVVVQQQLLQLLLVLQLVQLLCLLVQLVVVVQDWQDNVLVVLNVVRVPDDQVVHTGDDLVNSLVNLVSLLVQLPIPSSVVSLVVCQLADHLNLNCVCSVPVVQSSDRPDTDDLLSSSSGDDAFQAKDWDWGQDPNHIYIYMGWGRYPVGVVPVVVSLPPHQEYEYGAQLLQLSHADHVDPDHGRRVVRLVVLLVVQADPSCPNHYYAYEHEPLVSNLVCLQPPFSCVRCVPQDDRRNDSVSSVVVSLVSSCVSDPCNPDDHHYDYAYSSDSVSSVVVVVVVVVVRVD

GO terms:
  GO:0009898 cytoplasmic side of plasma membrane (C, IDA)
  GO:0010762 regulation of fibroblast migration (P, IMP)
  GO:0032006 regulation of TOR signaling (P, IMP)
  GO:0032434 regulation of proteasomal ubiquitin-dependent protein catabolic process (P, IMP)
  GO:0035556 intracellular signal transduction (P, IDA)
  GO:0030154 cell differentiation (P, IDA)
  GO:0007266 Rho protein signal transduction (P, IDA)
  GO:0008360 regulation of cell shape (P, IDA)
  GO:0001701 in utero embryonic development (P, IGI)
  GO:0042733 embryonic digit morphogenesis (P, IGI)
  GO:0003924 GTPase activity (F, TAS)
  GO:0005834 heterotrimeric G-protein complex (C, TAS)
  GO:0007186 G protein-coupled receptor signaling pathway (P, TAS)
  GO:0008217 regulation of blood pressure (P, IGI)

Solvent-accessible surface area: 32286 Å² total; per-residue (Å²): 274,94,14,39,0,0,0,0,0,5,2,44,1,13,12,33,22,1,14,32,0,0,70,28,33,62,25,216,106,16,113,103,159,18,38,67,84,34,35,30,21,0,5,21,24,0,0,78,4,4,91,41,2,2,27,9,22,77,166,55,60,7,100,42,93,90,87,131,8,76,163,63,0,100,103,0,66,103,26,112,23,148,121,39,108,91,9,89,42,75,48,0,50,120,31,29,87,4,0,45,18,6,12,163,0,57,4,3,101,79,0,19,88,80,40,38,99,49,57,23,40,44,16,7,93,52,0,9,74,40,8,119,62,1,10,73,136,102,6,49,4,28,82,68,0,3,3,25,6,78,126,32,32,133,26,64,63,98,38,98,13,99,9,155,196,43,51,1,38,0,2,3,0,2,3,14,105,80,18,49,139,75,16,141,98,8,41,103,62,15,58,0,0,1,0,1,0,6,0,2,10,2,17,24,53,1,84,65,40,216,218,42,31,12,1,60,13,4,10,77,18,1,68,85,10,27,39,58,181,109,9,167,129,20,7,25,0,0,0,0,4,35,19,59,43,0,41,118,18,5,149,91,52,16,1,81,170,78,17,103,100,3,184,40,63,34,97,135,51,88,44,1,34,175,29,0,18,75,12,0,33,138,80,25,198,95,123,95,112,100,25,58,63,40,68,1,13,4,49,20,26,26,34,0,115,98,13,3,106,39,0,18,56,27,5,74,151,114,273,90,14,34,0,0,0,0,0,4,4,45,1,14,13,32,22,0,11,29,0,0,74,28,32,59,23,220,106,20,118,103,162,25,34,66,86,35,35,26,17,0,5,19,24,1,0,84,4,4,92,42,1,1,34,7,24,78,166,55,60,8,101,39,97,109,84,142,9,80,164,62,0,97,103,0,62,103,29,114,23,155,121,41,105,94,8,90,40,72,51,1,49,122,30,28,91,5,2,46,22,5,10,168,0,52,4,3,100,85,0,21,85,80,39,37,96,48,57,23,43,39,17,7,91,54,1,10,72,35,9,117,62,1,11,70,133,106,6,53,6,23,78,67,0,3,3,26,6,86,136,37,30,147,27,62,66,97,33,98,13,100,8,152,197,44,50,1,51,0,2,2,0,2,2,21,107,76,20,48,141,74,14,143,100,7,42,104,62,14,59,0,0,0,0,1,0,5,0,2,4,2,16,16,51,3,82,62,43,221,220,41,31,13,1,60,13,2,8,78,18,0,82,93,10,25,39,60,186,112,10,168,133,10,28,26,0,0,0,0,4,33,19,59,49,0,37,107,17,4,140,91,52,17,1,128,174,77,19,104,98,8,195,47,72,30,97,137,51,92,42,2,31,172,30,0,17,72,13,0,34,139,73,25,199,92,124,95,112,100,24,65,65,38,68,0,12,3,49,24,31,34,36,0,112,103,11,2,102,42,0,17,58,40,17,78,179

Secondary structure (DSSP, 8-state):
--EEEEEEESSSSSHHHHHHHHHHHHSPPPPHHHHHHHHHHHHHHHHHHHHHHHHHHHHT-PPPSSGGGHHHHHHHHT---TT-----HHHHHHHHHHHHHHHH-HHHHHHHHTGGGS---THHHHHHHTHHHHSSTT----HHHHHH------SEEEEEEEETTEEEEEEEE--SHHHHTTGGGTTTT-SEEEEEEETT-TTPBPSSSSSSBHHHHHHHHHHHHHT-GGGTTSEEEEEEE-HHHHHHHHHHS-STTT-TT--S-TT-HHHHHHHHHHHHHHT-S-TTS---EEE--TT-HHHHHHHHHHHHHHHHH-/--EEEEEEESSSSSHHHHHHHHHHHHSPPPPHHHHHHHHHHHHHHHHHHHHHHHHHHHHT-PPPSSGGGHHHHHHHHT---TT---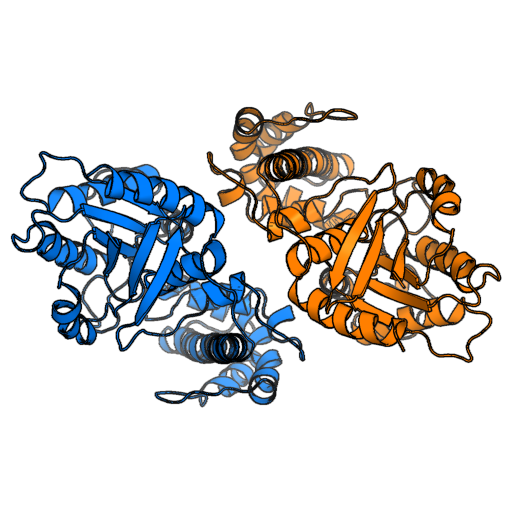--HHHHHHHHHHHHHHHH-HHHHHHHHTGGGS---THHHHHHHTHHHHSSTT----HHHHHH------SEEEEEEEETTEEEEEEEE--SHHHHTTGGGTTTT-SEEEEEEETT-SSPBPSSSSSSBHHHHHHHHHHHHHT-GGGTTSEEEEEEE-HHHHHHHHHHS-STTT-TT--S-TT-HHHHHHHHHHHHHHT-S-TTS---EEE--TT-HHHHHHHHHHHHHHHH-

Radius of gyration: 26.7 Å; Cα contacts (8 Å, |Δi|>4): 903; chains: 2; bounding box: 60×83×60 Å

CATH classification: 3.40.50.300 (+1 more: 1.10.400.10)

InterPro domains:
  IPR000469 G-protein alpha subunit, group 12/13 [PR00440] (81-90)
  IPR000469 G-protein alpha subunit, group 12/13 [PR00440] (91-103)
  IPR000469 G-protein alpha subunit, group 12/13 [PR00440] (104-113)
  IPR000469 G-protein alpha subunit, group 12/13 [PR00440] (308-320)
  IPR000469 G-protein alpha subunit, group 12/13 [PR00440] (331-341)
  IPR000469 G-protein alpha subunit, group 12/13 [PR00440] (342-352)
  IPR000469 G-protein alpha subunit, group 12/13 [PR00440] (369-379)
  IPR001019 Guanine nucleotide binding protein, alpha subunit [PF00503] (36-368)
  IPR001019 Guanine nucleotide binding protein, alpha subunit [PR00318] (57-72)
  IPR001019 Guanine nucleotide binding protein, alpha subunit [PR00318] (192-214)
  IPR001019 Guanine nucleotide binding protein, alpha subunit [PR00318] (221-238)
  IPR001019 Guanine nucleotide binding protein, alpha subunit [PR00318] (243-271)
  IPR001019 Guanine nucleotide binding protein, alpha subunit [PR00318] (289-298)
  IPR001019 Guanine nucleotide binding protein, alpha subunit [PS51882] (54-379)
  IPR001019 Guanine nucleotide binding protein, alpha subunit [PTHR10218] (25-375)
  IPR001019 Guanine nucleotide binding protein, alpha subunit [SM00275] (35-378)
  IPR001019 Guanine nucleotide binding protein, alpha subunit [cd00066] (56-373)
  IPR011025 G protein alpha subunit, helical insertion [G3DSA:1.10.400.10] (84-205)
  IPR011025 G protein alpha subunit, helical insertion [SSF47895] (83-203)
  IPR027417 P-loop containing nucleoside triphosphate hydrolase [G3DSA:3.40.50.300] (57-367)